Protein AF-A0A8J7CG59-F1 (afdb_monomer)

Nearest PDB structures (foldseek):
  5odq-assembly1_B  TM=6.927E-01  e=2.155E-03  Methanothermococcus thermolithotrophicus DSM 2095
  8g0l-assembly1_B  TM=1.394E-01  e=8.511E+00  Homo sapiens

pLDDT: mean 93.13, std 6.57, range [39.12, 98.75]

Structure (mmCIF, N/CA/C/O backbone):
data_AF-A0A8J7CG59-F1
#
_entry.id   AF-A0A8J7CG59-F1
#
loop_
_atom_site.group_PDB
_atom_site.id
_atom_site.type_symbol
_atom_site.label_atom_id
_atom_site.label_alt_id
_atom_site.label_comp_id
_atom_site.label_asym_id
_atom_site.label_entity_id
_atom_site.label_seq_id
_atom_site.pdbx_PDB_ins_code
_atom_site.Cartn_x
_atom_site.Cartn_y
_atom_site.Cartn_z
_atom_site.occupancy
_atom_site.B_iso_or_equiv
_atom_site.auth_seq_id
_atom_site.auth_comp_id
_atom_site.auth_asym_id
_atom_site.auth_atom_id
_atom_site.pdbx_PDB_model_num
ATOM 1 N N . VAL A 1 1 ? -4.361 5.389 -41.841 1.00 85.88 1 VAL A N 1
ATOM 2 C CA . VAL A 1 1 ? -5.076 6.105 -40.749 1.00 85.88 1 VAL A CA 1
ATOM 3 C C . VAL A 1 1 ? -5.000 7.619 -40.921 1.00 85.88 1 VAL A C 1
ATOM 5 O O . VAL A 1 1 ? -6.051 8.221 -41.058 1.00 85.88 1 VAL A O 1
ATOM 8 N N . SER A 1 2 ? -3.806 8.226 -40.996 1.00 90.50 2 SER A N 1
ATOM 9 C CA . SER A 1 2 ? -3.639 9.685 -41.189 1.00 90.50 2 SER A CA 1
ATOM 10 C C . SER A 1 2 ? -4.449 10.267 -42.350 1.00 90.50 2 SER A C 1
ATOM 12 O O . SER A 1 2 ? -5.242 11.184 -42.140 1.00 90.50 2 SER A O 1
ATOM 14 N N . ASP A 1 3 ? -4.339 9.677 -43.542 1.00 91.75 3 ASP A N 1
ATOM 15 C CA . ASP A 1 3 ? -5.089 10.144 -44.717 1.00 91.75 3 ASP A CA 1
ATOM 16 C C . ASP A 1 3 ? -6.606 10.002 -44.548 1.00 91.75 3 ASP A C 1
ATOM 18 O O . ASP A 1 3 ? -7.370 10.842 -45.018 1.00 91.75 3 ASP A O 1
ATOM 22 N N . LEU A 1 4 ? -7.048 8.969 -43.822 1.00 93.88 4 LEU A N 1
ATOM 23 C CA . LEU A 1 4 ? -8.461 8.752 -43.523 1.00 93.88 4 LEU A CA 1
ATOM 24 C C . LEU A 1 4 ? -8.990 9.830 -42.569 1.00 93.88 4 LEU A C 1
ATOM 26 O O . LEU A 1 4 ? -10.040 10.400 -42.844 1.00 93.88 4 LEU A O 1
ATOM 30 N N . CYS A 1 5 ? -8.249 10.162 -41.503 1.00 92.12 5 CYS A N 1
ATOM 31 C CA . CYS A 1 5 ? -8.599 11.261 -40.597 1.00 92.12 5 CYS A CA 1
ATOM 32 C C . CYS A 1 5 ? -8.762 12.577 -41.367 1.00 92.12 5 CYS A C 1
ATOM 34 O O . CYS A 1 5 ? -9.791 13.234 -41.237 1.00 92.12 5 CYS A O 1
ATOM 36 N N . ARG A 1 6 ? -7.802 12.910 -42.241 1.00 91.38 6 ARG A N 1
ATOM 37 C CA . ARG A 1 6 ? -7.850 14.131 -43.063 1.00 91.38 6 ARG A CA 1
ATOM 38 C C . ARG A 1 6 ? -9.038 14.150 -44.020 1.00 91.38 6 ARG A C 1
ATOM 40 O O . ARG A 1 6 ? -9.685 15.184 -44.155 1.00 91.38 6 ARG A O 1
ATOM 47 N N . ARG A 1 7 ? -9.357 13.014 -44.654 1.00 93.56 7 ARG A N 1
ATOM 48 C CA . ARG A 1 7 ? -10.514 12.882 -45.559 1.00 93.56 7 ARG A CA 1
ATOM 49 C C . ARG A 1 7 ? -11.838 13.241 -44.877 1.00 93.56 7 ARG A C 1
ATOM 51 O O . ARG A 1 7 ? -12.732 13.748 -45.544 1.00 93.56 7 ARG A O 1
ATOM 58 N N . PHE A 1 8 ? -11.952 12.991 -43.575 1.00 93.94 8 PHE A N 1
ATOM 59 C CA . PHE A 1 8 ? -13.129 13.324 -42.768 1.00 93.94 8 PHE A CA 1
ATOM 60 C C . PHE A 1 8 ? -12.949 14.600 -41.933 1.00 93.94 8 PHE A C 1
ATOM 62 O O . PHE A 1 8 ? -13.689 14.805 -40.975 1.00 93.94 8 PHE A O 1
ATOM 69 N N . SER A 1 9 ? -11.966 15.447 -42.265 1.00 90.19 9 SER A N 1
ATOM 70 C CA . SER A 1 9 ? -11.662 16.688 -41.535 1.00 90.19 9 SER A CA 1
ATOM 71 C C . SER A 1 9 ? -11.392 16.483 -40.035 1.00 90.19 9 SER A C 1
ATOM 73 O O . SER A 1 9 ? -11.585 17.391 -39.231 1.00 90.19 9 SER A O 1
ATOM 75 N N . GLY A 1 10 ? -10.947 15.286 -39.649 1.00 88.62 10 GLY A N 1
ATOM 76 C CA . GLY A 1 10 ? -10.534 14.951 -38.292 1.00 88.62 10 GLY A CA 1
ATOM 77 C C . GLY A 1 10 ? -9.037 15.163 -38.074 1.00 88.62 10 GLY A C 1
ATOM 78 O O . GLY A 1 10 ? -8.260 15.266 -39.024 1.00 88.62 10 GLY A O 1
ATOM 79 N N . SER A 1 11 ? -8.621 15.161 -36.808 1.00 85.69 11 SER A N 1
ATOM 80 C CA . SER A 1 11 ? -7.211 15.249 -36.423 1.00 85.69 11 SER A CA 1
ATOM 81 C C . SER A 1 11 ? -6.653 13.887 -36.011 1.00 85.69 11 SER A C 1
ATOM 83 O O . SER A 1 11 ? -7.316 13.122 -35.311 1.00 85.69 11 SER A O 1
ATOM 85 N N . LEU A 1 12 ? -5.412 13.587 -36.408 1.00 85.94 12 LEU A N 1
ATOM 86 C CA . LEU A 1 12 ? -4.691 12.390 -35.948 1.00 85.94 12 LEU A CA 1
ATOM 87 C C . LEU A 1 12 ? -4.150 12.559 -34.508 1.00 85.94 12 LEU A C 1
ATOM 89 O O . LEU A 1 12 ? -3.780 11.577 -33.868 1.00 85.94 12 LEU A O 1
ATOM 93 N N . ALA A 1 13 ? -4.097 13.783 -33.976 1.00 80.50 13 ALA A N 1
ATOM 94 C CA . ALA A 1 13 ? -3.666 14.069 -32.605 1.00 80.50 13 ALA A CA 1
ATOM 95 C C . ALA A 1 13 ? -4.485 15.209 -31.971 1.00 80.50 13 ALA A C 1
ATOM 97 O O . ALA A 1 13 ? -4.925 16.122 -32.663 1.00 80.50 13 ALA A O 1
ATOM 98 N N . ALA A 1 14 ? -4.689 15.155 -30.656 1.00 70.94 14 ALA A N 1
ATOM 99 C CA . ALA A 1 14 ? -5.321 16.232 -29.892 1.00 70.94 14 ALA A CA 1
ATOM 100 C C . ALA A 1 14 ? -4.237 17.031 -29.139 1.00 70.94 14 ALA A C 1
ATOM 102 O O . ALA A 1 14 ? -3.096 17.094 -29.598 1.00 70.94 14 ALA A O 1
ATOM 103 N N . GLU A 1 15 ? -4.560 17.600 -27.972 1.00 61.97 15 GLU A N 1
ATOM 104 C CA . GLU A 1 15 ? -3.589 18.263 -27.080 1.00 61.97 15 GLU A CA 1
ATOM 105 C C . GLU A 1 15 ? -2.379 17.364 -26.755 1.00 61.97 15 GLU A C 1
ATOM 107 O O . GLU A 1 15 ? -1.245 17.824 -26.617 1.00 61.97 15 GLU A O 1
ATOM 112 N N . HIS A 1 16 ? -2.608 16.053 -26.674 1.00 66.31 16 HIS A N 1
ATOM 113 C CA . HIS A 1 16 ? -1.581 15.056 -26.410 1.00 66.31 16 HIS A CA 1
ATOM 114 C C . HIS A 1 16 ? -1.392 14.097 -27.591 1.00 66.31 16 HIS A C 1
ATOM 116 O O . HIS A 1 16 ? -2.256 13.911 -28.452 1.00 66.31 16 HIS A O 1
ATOM 122 N N . GLY A 1 17 ? -0.243 13.419 -27.593 1.00 71.62 17 GLY A N 1
ATOM 123 C CA . GLY A 1 17 ? -0.044 12.236 -28.427 1.00 71.62 17 GLY A CA 1
ATOM 124 C C . GLY A 1 17 ? 0.499 12.488 -29.830 1.00 71.62 17 GLY A C 1
ATOM 125 O O . GLY A 1 17 ? 0.413 11.575 -30.643 1.00 71.62 17 GLY A O 1
ATOM 126 N N . VAL A 1 18 ? 1.089 13.655 -30.133 1.00 81.94 18 VAL A N 1
ATOM 127 C CA . VAL A 1 18 ? 1.918 13.781 -31.350 1.00 81.94 18 VAL A CA 1
ATOM 128 C C . VAL A 1 18 ? 3.142 12.867 -31.212 1.00 81.94 18 VAL A C 1
ATOM 130 O O . VAL A 1 18 ? 3.279 11.890 -31.947 1.00 81.94 18 VAL A O 1
ATOM 133 N N . GLY A 1 19 ? 3.986 13.119 -30.202 1.00 82.25 19 GLY A N 1
ATOM 134 C CA . GLY A 1 19 ? 5.129 12.261 -29.861 1.00 82.25 19 GLY A CA 1
ATOM 135 C C . GLY A 1 19 ? 5.989 11.877 -31.073 1.00 82.25 19 GLY A C 1
ATOM 136 O O . GLY A 1 19 ? 6.002 12.580 -32.074 1.00 82.25 19 GLY A O 1
ATOM 137 N N . LEU A 1 20 ? 6.704 10.754 -31.010 1.00 85.31 20 LEU A N 1
ATOM 138 C CA . LEU A 1 20 ? 7.437 10.225 -32.172 1.00 85.31 20 LEU A CA 1
ATOM 139 C C . LEU A 1 20 ? 6.496 9.604 -33.215 1.00 85.31 20 LEU A C 1
ATOM 141 O O . LEU A 1 20 ? 6.685 9.801 -34.409 1.00 85.31 20 LEU A O 1
ATOM 145 N N . ALA A 1 21 ? 5.446 8.921 -32.754 1.00 84.81 21 ALA A N 1
ATOM 146 C CA . ALA A 1 21 ? 4.566 8.107 -33.591 1.00 84.81 21 ALA A CA 1
ATOM 147 C C . ALA A 1 21 ? 3.729 8.897 -34.610 1.00 84.81 21 ALA A C 1
ATOM 149 O O . ALA A 1 21 ? 3.199 8.307 -35.547 1.00 84.81 21 ALA A O 1
ATOM 150 N N . ARG A 1 22 ? 3.553 10.213 -34.420 1.00 88.56 22 ARG A N 1
ATOM 151 C CA . ARG A 1 22 ? 2.721 11.043 -35.305 1.00 88.56 22 ARG A CA 1
ATOM 152 C C . ARG A 1 22 ? 3.432 12.269 -35.869 1.00 88.56 22 ARG A C 1
ATOM 154 O O . ARG A 1 22 ? 2.827 12.995 -36.654 1.00 88.56 22 ARG A O 1
ATOM 161 N N . THR A 1 23 ? 4.695 12.499 -35.500 1.00 89.38 23 THR A N 1
ATOM 162 C CA . THR A 1 23 ? 5.452 13.683 -35.942 1.00 89.38 23 THR A CA 1
ATOM 163 C C . THR A 1 23 ? 5.531 13.779 -37.468 1.00 89.38 23 THR A C 1
ATOM 165 O O . THR A 1 23 ? 5.348 14.864 -38.013 1.00 89.38 23 THR A O 1
ATOM 168 N N . GLU A 1 24 ? 5.743 12.660 -38.168 1.00 91.12 24 GLU A N 1
ATOM 169 C CA . GLU A 1 24 ? 5.879 12.663 -39.634 1.00 91.12 24 GLU A CA 1
ATOM 170 C C . GLU A 1 24 ? 4.598 13.087 -40.373 1.00 91.12 24 GLU A C 1
ATOM 172 O O . GLU A 1 24 ? 4.658 13.502 -41.525 1.00 91.12 24 GLU A O 1
ATOM 177 N N . PHE A 1 25 ? 3.437 13.021 -39.715 1.00 91.25 25 PHE A N 1
ATOM 178 C CA . PHE A 1 25 ? 2.156 13.392 -40.313 1.00 91.25 25 PHE A CA 1
ATOM 179 C C . PHE A 1 25 ? 1.748 14.836 -40.005 1.00 91.25 25 PHE A C 1
ATOM 181 O O . PHE A 1 25 ? 0.767 15.314 -40.572 1.00 91.25 25 PHE A O 1
ATOM 188 N N . LEU A 1 26 ? 2.455 15.534 -39.109 1.00 89.69 26 LEU A N 1
ATOM 189 C CA . LEU A 1 26 ? 1.979 16.800 -38.551 1.00 89.69 26 LEU A CA 1
ATOM 190 C C . LEU A 1 26 ? 1.825 17.899 -39.612 1.00 89.69 26 LEU A C 1
ATOM 192 O O . LEU A 1 26 ? 0.808 18.589 -39.627 1.00 89.69 26 LEU A O 1
ATOM 196 N N . GLU A 1 27 ? 2.785 18.028 -40.532 1.00 90.94 27 GLU A N 1
ATOM 197 C CA . GLU A 1 27 ? 2.728 19.016 -41.620 1.00 90.94 27 GLU A CA 1
ATOM 198 C C . GLU A 1 27 ? 1.487 18.823 -42.501 1.00 90.94 27 GLU A C 1
ATOM 200 O O . GLU A 1 27 ? 0.803 19.783 -42.845 1.00 90.94 27 GLU A O 1
ATOM 205 N N . ALA A 1 28 ? 1.129 17.573 -42.799 1.00 90.38 28 ALA A N 1
ATOM 206 C CA . ALA A 1 28 ? -0.042 17.258 -43.610 1.00 90.38 28 ALA A CA 1
ATOM 207 C C . ALA A 1 28 ? -1.373 17.625 -42.920 1.00 90.38 28 ALA A C 1
ATOM 209 O O . ALA A 1 28 ? -2.365 17.882 -43.606 1.00 90.38 28 ALA A O 1
ATOM 210 N N . HIS A 1 29 ? -1.406 17.630 -41.582 1.00 89.94 29 HIS A N 1
ATOM 211 C CA . HIS A 1 29 ? -2.584 17.986 -40.778 1.00 89.94 29 HIS A CA 1
ATOM 212 C C . HIS A 1 29 ? -2.682 19.490 -40.501 1.00 89.94 29 HIS A C 1
ATOM 214 O O . HIS A 1 29 ? -3.787 20.023 -40.501 1.00 89.94 29 HIS A O 1
ATOM 220 N N . LEU A 1 30 ? -1.554 20.175 -40.291 1.00 89.50 30 LEU A N 1
ATOM 221 C CA . LEU A 1 30 ? -1.515 21.617 -40.008 1.00 89.50 30 LEU A CA 1
ATOM 222 C C . LEU A 1 30 ? -1.467 22.490 -41.272 1.00 89.50 30 LEU A C 1
ATOM 224 O O . LEU A 1 30 ? -1.909 23.635 -41.244 1.00 89.50 30 LEU A O 1
ATOM 228 N N . GLY A 1 31 ? -0.919 21.969 -42.370 1.00 91.38 31 GLY A N 1
ATOM 229 C CA . GLY A 1 31 ? -0.515 22.766 -43.525 1.00 91.38 31 GLY A CA 1
ATOM 230 C C . GLY A 1 31 ? 0.850 23.437 -43.327 1.00 91.38 31 GLY A C 1
ATOM 231 O O . GLY A 1 31 ? 1.340 23.590 -42.205 1.00 91.38 31 GLY A O 1
ATOM 232 N N . ALA A 1 32 ? 1.468 23.841 -44.440 1.00 92.81 32 ALA A N 1
ATOM 233 C CA . ALA A 1 32 ? 2.837 24.359 -44.468 1.00 92.81 32 ALA A CA 1
ATOM 234 C C . ALA A 1 32 ? 3.033 25.598 -43.572 1.00 92.81 32 ALA A C 1
ATOM 236 O O . ALA A 1 32 ? 4.005 25.664 -42.821 1.00 92.81 32 ALA A O 1
ATOM 237 N N . ASP A 1 33 ? 2.085 26.541 -43.588 1.00 95.31 33 ASP A N 1
ATOM 238 C CA . ASP A 1 33 ? 2.200 27.807 -42.852 1.00 95.31 33 ASP A CA 1
ATOM 239 C C . ASP A 1 33 ? 2.234 27.598 -41.330 1.00 95.31 33 ASP A C 1
ATOM 241 O O . ASP A 1 33 ? 3.111 28.118 -40.634 1.00 95.31 33 ASP A O 1
ATOM 245 N N . LEU A 1 34 ? 1.305 26.796 -40.799 1.00 93.06 34 LEU A N 1
ATOM 246 C CA . LEU A 1 34 ? 1.234 26.497 -39.365 1.00 93.06 34 LEU A CA 1
ATOM 247 C C . LEU A 1 34 ? 2.379 25.583 -38.913 1.00 93.06 34 LEU A C 1
ATOM 249 O O . LEU A 1 34 ? 2.877 25.716 -37.788 1.00 93.06 34 LEU A O 1
ATOM 253 N N . PHE A 1 35 ? 2.831 24.676 -39.780 1.00 92.06 35 PHE A N 1
ATOM 254 C CA . PHE A 1 35 ? 3.994 23.843 -39.496 1.00 92.06 35 PHE A CA 1
ATOM 255 C C . PHE A 1 35 ? 5.282 24.676 -39.409 1.00 92.06 35 PHE A C 1
ATOM 257 O O . PHE A 1 35 ? 6.054 24.518 -38.460 1.00 92.06 35 PHE A O 1
ATOM 264 N N . GLU A 1 36 ? 5.485 25.630 -40.321 1.00 94.19 36 GLU A N 1
ATOM 265 C CA . GLU A 1 36 ? 6.624 26.552 -40.284 1.00 94.19 36 GLU A CA 1
ATOM 266 C C . GLU A 1 36 ? 6.560 27.492 -39.070 1.00 94.19 36 GLU A C 1
ATOM 268 O O . GLU A 1 36 ? 7.570 27.706 -38.395 1.00 94.19 36 GLU A O 1
ATOM 273 N N . ALA A 1 37 ? 5.373 27.987 -38.705 1.00 95.19 37 ALA A N 1
ATOM 274 C CA . ALA A 1 37 ? 5.192 28.733 -37.459 1.00 95.19 37 ALA A CA 1
ATOM 275 C C . ALA A 1 37 ? 5.598 27.895 -36.230 1.00 95.19 37 ALA A C 1
ATOM 277 O O . ALA A 1 37 ? 6.305 28.388 -35.347 1.00 95.19 37 ALA A O 1
ATOM 278 N N . SER A 1 38 ? 5.231 26.610 -36.205 1.00 92.38 38 SER A N 1
ATOM 279 C CA . SER A 1 38 ? 5.620 25.672 -35.142 1.00 92.38 38 SER A CA 1
ATOM 280 C C . SER A 1 38 ? 7.136 25.440 -35.099 1.00 92.38 38 SER A C 1
ATOM 282 O O . SER A 1 38 ? 7.726 25.423 -34.015 1.00 92.38 38 SER A O 1
ATOM 284 N N . ARG A 1 39 ? 7.797 25.322 -36.262 1.00 91.94 39 ARG A N 1
ATOM 285 C CA . ARG A 1 39 ? 9.268 25.234 -36.369 1.00 91.94 39 ARG A CA 1
ATOM 286 C C . ARG A 1 39 ? 9.951 26.474 -35.810 1.00 91.94 39 ARG A C 1
ATOM 288 O O . ARG A 1 39 ? 10.885 26.339 -35.018 1.00 91.94 39 ARG A O 1
ATOM 295 N N . ARG A 1 40 ? 9.475 27.667 -36.173 1.00 94.12 40 ARG A N 1
ATOM 296 C CA . ARG A 1 40 ? 10.011 28.938 -35.662 1.00 94.12 40 ARG A CA 1
ATOM 297 C C . ARG A 1 40 ? 9.842 29.048 -34.157 1.00 94.12 40 ARG A C 1
ATOM 299 O O . ARG A 1 40 ? 10.816 29.334 -33.469 1.00 94.12 40 ARG A O 1
ATOM 306 N N . LEU A 1 41 ? 8.648 28.751 -33.644 1.00 94.12 41 LEU A N 1
ATOM 307 C CA . LEU A 1 41 ? 8.378 28.757 -32.208 1.00 94.12 41 LEU A CA 1
ATOM 308 C C . LEU A 1 41 ? 9.328 27.811 -31.465 1.00 94.12 41 LEU A C 1
ATOM 310 O O . LEU A 1 41 ? 9.970 28.218 -30.501 1.00 94.12 41 LEU A O 1
ATOM 314 N N . LYS A 1 42 ? 9.494 26.575 -31.953 1.00 91.94 42 LYS A N 1
ATOM 315 C CA . LYS A 1 42 ? 10.461 25.629 -31.383 1.00 91.94 42 LYS A CA 1
ATOM 316 C C . LYS A 1 42 ? 11.891 26.177 -31.424 1.00 91.94 42 LYS A C 1
ATOM 318 O O . LYS A 1 42 ? 12.611 26.033 -30.442 1.00 91.94 42 LYS A O 1
ATOM 323 N N . GLY A 1 43 ? 12.298 26.807 -32.525 1.00 92.56 43 GLY A N 1
ATOM 324 C CA . GLY A 1 43 ? 13.623 27.412 -32.669 1.00 92.56 43 GLY A CA 1
ATOM 325 C C . GLY A 1 43 ? 13.890 28.564 -31.694 1.00 92.56 43 GLY A C 1
ATOM 326 O O . GLY A 1 43 ? 15.029 28.738 -31.275 1.00 92.56 43 GLY A O 1
ATOM 327 N N . LEU A 1 44 ? 12.860 29.310 -31.281 1.00 95.19 44 LEU A N 1
ATOM 328 C CA . LEU A 1 44 ? 12.996 30.371 -30.275 1.00 95.19 44 LEU A CA 1
ATOM 329 C C . LEU A 1 44 ? 13.318 29.813 -28.880 1.00 95.19 44 LEU A C 1
ATOM 331 O O . LEU A 1 44 ? 14.149 30.380 -28.175 1.00 95.19 44 LEU A O 1
ATOM 335 N N . PHE A 1 45 ? 12.686 28.701 -28.487 1.00 94.25 45 PHE A N 1
ATOM 336 C CA . PHE A 1 45 ? 12.875 28.089 -27.163 1.00 94.25 45 PHE A CA 1
ATOM 337 C C . PHE A 1 45 ? 14.013 27.056 -27.109 1.00 94.25 45 PHE A C 1
ATOM 339 O O . PHE A 1 45 ? 14.608 26.845 -26.054 1.00 94.25 45 PHE A O 1
ATOM 346 N N . ASP A 1 46 ? 14.337 26.417 -28.233 1.00 93.94 46 ASP A N 1
ATOM 347 C CA . ASP A 1 46 ? 15.378 25.392 -28.356 1.00 93.94 46 ASP A CA 1
ATOM 348 C C . ASP A 1 46 ? 16.271 25.672 -29.583 1.00 93.94 46 ASP A C 1
ATOM 350 O O . ASP A 1 46 ? 16.297 24.880 -30.530 1.00 93.94 46 ASP A O 1
ATOM 354 N N . PRO A 1 47 ? 17.023 26.794 -29.598 1.00 92.12 47 PRO A N 1
ATOM 355 C CA . PRO A 1 47 ? 17.790 27.238 -30.770 1.00 92.12 47 PRO A CA 1
ATOM 356 C C . PRO A 1 47 ? 18.910 26.274 -31.168 1.00 92.12 47 PRO A C 1
ATOM 358 O O . PRO A 1 47 ? 19.355 26.268 -32.312 1.00 92.12 47 PRO A O 1
ATOM 361 N N . ARG A 1 48 ? 19.373 25.443 -30.224 1.00 93.00 48 ARG A N 1
ATOM 362 C CA . ARG A 1 48 ? 20.383 24.403 -30.469 1.00 93.00 48 ARG A CA 1
ATOM 363 C C . ARG A 1 48 ? 19.773 23.032 -30.768 1.00 93.00 48 ARG A C 1
ATOM 365 O O . ARG A 1 48 ? 20.523 22.096 -31.029 1.00 93.00 48 ARG A O 1
ATOM 372 N N . GLY A 1 49 ? 18.447 22.892 -30.708 1.00 89.12 49 GLY A N 1
ATOM 373 C CA . GLY A 1 49 ? 17.756 21.626 -30.949 1.00 89.12 49 GLY A CA 1
ATOM 374 C C . GLY A 1 49 ? 18.117 20.520 -29.951 1.00 89.12 49 GLY A C 1
ATOM 375 O O . GLY A 1 49 ? 18.072 19.348 -30.312 1.00 89.12 49 GLY A O 1
ATOM 376 N N . VAL A 1 50 ? 18.530 20.857 -28.728 1.00 92.50 50 VAL A N 1
ATOM 377 C CA . VAL A 1 50 ? 19.039 19.885 -27.743 1.00 92.50 50 VAL A CA 1
ATOM 378 C C . VAL A 1 50 ? 17.939 19.291 -26.870 1.00 92.50 50 VAL A C 1
ATOM 380 O O . VAL A 1 50 ? 18.123 18.200 -26.336 1.00 92.50 50 VAL A O 1
ATOM 383 N N . MET A 1 51 ? 16.798 19.972 -26.719 1.00 88.62 51 MET A N 1
ATOM 384 C CA . MET A 1 51 ? 15.744 19.529 -25.798 1.00 88.62 51 MET A CA 1
ATOM 385 C C . MET A 1 51 ? 14.959 18.333 -26.354 1.00 88.62 51 MET A C 1
ATOM 387 O O . MET A 1 51 ? 14.838 17.294 -25.705 1.00 88.62 51 MET A O 1
ATOM 391 N N . ASN A 1 52 ? 14.417 18.458 -27.567 1.00 85.62 52 ASN A N 1
ATOM 392 C CA . ASN A 1 52 ? 13.641 17.398 -28.222 1.00 85.62 52 ASN A CA 1
ATOM 393 C C . ASN A 1 52 ? 13.839 17.402 -29.754 1.00 85.62 52 ASN A C 1
ATOM 395 O O . ASN A 1 52 ? 12.888 17.661 -30.498 1.00 85.62 52 ASN A O 1
ATOM 399 N N . PRO A 1 53 ? 15.062 17.125 -30.250 1.00 89.00 53 PRO A N 1
ATOM 400 C CA . PRO A 1 53 ? 15.382 17.180 -31.678 1.00 89.00 53 PRO A CA 1
ATOM 401 C C . PRO A 1 53 ? 14.484 16.247 -32.482 1.00 89.00 53 PRO A C 1
ATOM 403 O O . PRO A 1 53 ? 14.402 15.059 -32.163 1.00 89.00 53 PRO A O 1
ATOM 406 N N . GLY A 1 54 ? 13.821 16.804 -33.499 1.00 88.06 54 GLY A N 1
ATOM 407 C CA . GLY A 1 54 ? 12.929 16.101 -34.423 1.00 88.06 54 GLY A CA 1
ATOM 408 C C . GLY A 1 54 ? 11.614 15.600 -33.822 1.00 88.06 54 GLY A C 1
ATOM 409 O O . GLY A 1 54 ? 10.851 14.963 -34.534 1.00 88.06 54 GLY A O 1
ATOM 410 N N . LYS A 1 55 ? 11.335 15.826 -32.527 1.00 87.81 55 LYS A N 1
ATOM 411 C CA . LYS A 1 55 ? 10.107 15.344 -31.867 1.00 87.81 55 LYS A CA 1
ATOM 412 C C . LYS A 1 55 ? 9.023 16.417 -31.897 1.00 87.81 55 LYS A C 1
ATOM 414 O O . LYS A 1 55 ? 9.321 17.583 -31.645 1.00 87.81 55 LYS A O 1
ATOM 419 N N . ILE A 1 56 ? 7.766 16.007 -32.073 1.00 87.38 56 ILE A N 1
ATOM 420 C CA . ILE A 1 56 ? 6.578 16.865 -32.250 1.00 87.38 56 ILE A CA 1
ATOM 421 C C . ILE A 1 56 ? 6.653 17.644 -33.564 1.00 87.38 56 ILE A C 1
ATOM 423 O O . ILE A 1 56 ? 5.822 17.436 -34.437 1.00 87.38 56 ILE A O 1
ATOM 427 N N . VAL A 1 57 ? 7.670 18.490 -33.726 1.00 89.19 57 VAL A N 1
ATOM 428 C CA . VAL A 1 57 ? 7.964 19.193 -34.974 1.00 89.19 57 VAL A CA 1
ATOM 429 C C . VAL A 1 57 ? 9.079 18.447 -35.700 1.00 89.19 57 VAL A C 1
ATOM 431 O O . VAL A 1 57 ? 10.224 18.419 -35.241 1.00 89.19 57 VAL A O 1
ATOM 434 N N . GLY A 1 58 ? 8.721 17.812 -36.813 1.00 86.00 58 GLY A N 1
ATOM 435 C CA . GLY A 1 58 ? 9.608 16.919 -37.549 1.00 86.00 58 GLY A CA 1
ATOM 436 C C . GLY A 1 58 ? 10.744 17.635 -38.277 1.00 86.00 58 GLY A C 1
ATOM 437 O O . GLY A 1 58 ? 10.575 18.713 -38.848 1.00 86.00 58 GLY A O 1
ATOM 438 N N . ASP A 1 59 ? 11.904 16.985 -38.292 1.00 86.31 59 ASP A N 1
ATOM 439 C CA . ASP A 1 59 ? 13.058 17.274 -39.154 1.00 86.31 59 ASP A CA 1
ATOM 440 C C . ASP A 1 59 ? 13.321 16.126 -40.156 1.00 86.31 59 ASP A C 1
ATOM 442 O O . ASP A 1 59 ? 14.376 16.077 -40.781 1.00 86.31 59 ASP A O 1
ATOM 446 N N . GLY A 1 60 ? 12.368 15.192 -40.290 1.00 85.75 60 GLY A N 1
ATOM 447 C CA . GLY A 1 60 ? 12.479 13.983 -41.115 1.00 85.75 60 GLY A CA 1
ATOM 448 C C . GLY A 1 60 ? 13.179 12.802 -40.432 1.00 85.75 60 GLY A C 1
ATOM 449 O O . GLY A 1 60 ? 13.239 11.722 -41.014 1.00 85.75 60 GLY A O 1
ATOM 450 N N . ARG A 1 61 ? 13.685 12.974 -39.202 1.00 86.19 61 ARG A N 1
ATOM 451 C CA . ARG A 1 61 ? 14.428 11.933 -38.477 1.00 86.19 61 ARG A CA 1
ATOM 452 C C . ARG A 1 61 ? 13.579 10.735 -38.076 1.00 86.19 61 ARG A C 1
ATOM 454 O O . ARG A 1 61 ? 14.047 9.611 -38.197 1.00 86.19 61 ARG A O 1
ATOM 461 N N . TYR A 1 62 ? 12.369 10.974 -37.577 1.00 88.06 62 TYR A N 1
ATOM 462 C CA . TYR A 1 62 ? 11.513 9.910 -37.059 1.00 88.06 62 TYR A CA 1
ATOM 463 C C . TYR A 1 62 ? 10.378 9.607 -38.017 1.00 88.06 62 TYR A C 1
ATOM 465 O O . TYR A 1 62 ? 9.682 10.513 -38.479 1.00 88.06 62 TYR A O 1
ATOM 473 N N . ARG A 1 63 ? 10.179 8.315 -38.247 1.00 88.00 63 ARG A N 1
ATOM 474 C CA . ARG A 1 63 ? 9.058 7.747 -38.991 1.00 88.00 63 ARG A CA 1
ATOM 475 C C . ARG A 1 63 ? 8.388 6.706 -38.111 1.00 88.00 63 ARG A C 1
ATOM 477 O O . ARG A 1 63 ? 9.061 6.097 -37.281 1.00 88.00 63 ARG A O 1
ATOM 484 N N . VAL A 1 64 ? 7.082 6.515 -38.260 1.00 86.25 64 VAL A N 1
ATOM 485 C CA . VAL A 1 64 ? 6.295 5.633 -37.387 1.00 86.25 64 VAL A CA 1
ATOM 486 C C . VAL A 1 64 ? 6.753 4.176 -37.459 1.00 86.25 64 VAL A C 1
ATOM 488 O O . VAL A 1 64 ? 6.561 3.433 -36.504 1.00 86.25 64 VAL A O 1
ATOM 491 N N . ASP A 1 65 ? 7.369 3.781 -38.572 1.00 86.81 65 ASP A N 1
ATOM 492 C CA . ASP A 1 65 ? 7.842 2.432 -38.885 1.00 86.81 65 ASP A CA 1
ATOM 493 C C . ASP A 1 65 ? 9.355 2.242 -38.668 1.00 86.81 65 ASP A C 1
ATOM 495 O O . ASP A 1 65 ? 9.909 1.203 -39.029 1.00 86.81 65 ASP A O 1
ATOM 499 N N . ARG A 1 66 ? 10.047 3.235 -38.094 1.00 85.00 66 ARG A N 1
ATOM 500 C CA . ARG A 1 66 ? 11.495 3.202 -37.834 1.00 85.00 66 ARG A CA 1
ATOM 501 C C . ARG A 1 66 ? 11.802 3.395 -36.356 1.00 85.00 66 ARG A C 1
ATOM 503 O O . ARG A 1 66 ? 10.976 3.891 -35.599 1.00 85.00 66 ARG A O 1
ATOM 510 N N . ASP A 1 67 ? 13.007 2.984 -35.957 1.00 78.88 67 ASP A N 1
ATOM 511 C CA . ASP A 1 67 ? 13.511 3.113 -34.581 1.00 78.88 67 ASP A CA 1
ATOM 512 C C . ASP A 1 67 ? 12.558 2.510 -33.529 1.00 78.88 67 ASP A C 1
ATOM 514 O O . ASP A 1 67 ? 12.418 3.011 -32.409 1.00 78.88 67 ASP A O 1
ATOM 518 N N . LEU A 1 68 ? 11.868 1.429 -33.913 1.00 81.19 68 LEU A N 1
ATOM 519 C CA . LEU A 1 68 ? 10.932 0.724 -33.050 1.00 81.19 68 LEU A CA 1
ATOM 520 C C . LEU A 1 68 ? 11.680 0.083 -31.880 1.00 81.19 68 LEU A C 1
ATOM 522 O O . LEU A 1 68 ? 12.761 -0.481 -32.043 1.00 81.19 68 LEU A O 1
ATOM 526 N N . ARG A 1 69 ? 11.072 0.137 -30.688 1.00 77.00 69 ARG A N 1
ATOM 527 C CA . ARG A 1 69 ? 11.608 -0.529 -29.490 1.00 77.00 69 ARG A CA 1
ATOM 528 C C . ARG A 1 69 ? 11.735 -2.040 -29.696 1.00 77.00 69 ARG A C 1
ATOM 530 O O . ARG A 1 69 ? 12.688 -2.632 -29.207 1.00 77.00 69 ARG A O 1
ATOM 537 N N . LEU A 1 70 ? 10.751 -2.619 -30.380 1.00 76.88 70 LEU A N 1
ATOM 538 C CA . LEU A 1 70 ? 10.639 -4.033 -30.707 1.00 76.88 70 LEU A CA 1
ATOM 539 C C . LEU A 1 70 ? 10.391 -4.147 -32.214 1.00 76.88 70 LEU A C 1
ATOM 541 O O . LEU A 1 70 ? 9.609 -3.372 -32.767 1.00 76.88 70 LEU A O 1
ATOM 545 N N . GLY A 1 71 ? 11.086 -5.073 -32.871 1.00 78.62 71 GLY A N 1
ATOM 546 C CA . GLY A 1 71 ? 10.887 -5.360 -34.290 1.00 78.62 71 GLY A CA 1
ATOM 547 C C . GLY A 1 71 ? 9.665 -6.246 -34.527 1.00 78.62 71 GLY A C 1
ATOM 548 O O . GLY A 1 71 ? 9.064 -6.774 -33.591 1.00 78.62 71 GLY A O 1
ATOM 549 N N . GLU A 1 72 ? 9.317 -6.448 -35.796 1.00 79.38 72 GLU A N 1
ATOM 550 C CA . GLU A 1 72 ? 8.285 -7.414 -36.177 1.00 79.38 72 GLU A CA 1
ATOM 551 C C . GLU A 1 72 ? 8.613 -8.812 -35.621 1.00 79.38 72 GLU A C 1
ATOM 553 O O . GLU A 1 72 ? 9.760 -9.258 -35.678 1.00 79.38 72 GLU A O 1
ATOM 558 N N . GLY A 1 73 ? 7.615 -9.477 -35.030 1.00 79.31 73 GLY A N 1
ATOM 559 C CA . GLY A 1 73 ? 7.767 -10.808 -34.428 1.00 79.31 73 GLY A CA 1
ATOM 560 C C . GLY A 1 73 ? 8.597 -10.858 -33.140 1.00 79.31 73 GLY A C 1
ATOM 561 O O . GLY A 1 73 ? 8.913 -11.947 -32.671 1.00 79.31 73 GLY A O 1
ATOM 562 N N . SER A 1 74 ? 8.974 -9.711 -32.564 1.00 80.44 74 SER A N 1
ATOM 563 C CA . SER A 1 74 ? 9.674 -9.683 -31.276 1.00 80.44 74 SER A CA 1
ATOM 564 C C . SER A 1 74 ? 8.706 -9.998 -30.137 1.00 80.44 74 SER A C 1
ATOM 566 O O . SER A 1 74 ? 7.774 -9.236 -29.886 1.00 80.44 74 SER A O 1
ATOM 568 N N . GLU A 1 75 ? 8.970 -11.080 -29.411 1.00 83.00 75 GLU A N 1
ATOM 569 C CA . GLU A 1 75 ? 8.254 -11.443 -28.189 1.00 83.00 75 GLU A CA 1
ATOM 570 C C . GLU A 1 75 ? 9.220 -11.464 -27.005 1.00 83.00 75 GLU A C 1
ATOM 572 O O . GLU A 1 75 ? 10.339 -11.976 -27.097 1.00 83.00 75 GLU A O 1
ATOM 577 N N . LEU A 1 76 ? 8.787 -10.902 -25.875 1.00 88.81 76 LEU A N 1
ATOM 578 C CA . LEU A 1 76 ? 9.543 -10.986 -24.634 1.00 88.81 76 LEU A CA 1
ATOM 579 C C . LEU A 1 76 ? 9.264 -12.339 -23.972 1.00 88.81 76 LEU A C 1
ATOM 581 O O . LEU A 1 76 ? 8.226 -12.526 -23.342 1.00 88.81 76 LEU A O 1
ATOM 585 N N . GLY A 1 77 ? 10.193 -13.282 -24.118 1.00 89.50 77 GLY A N 1
ATOM 586 C CA . GLY A 1 77 ? 10.092 -14.590 -23.475 1.00 89.50 77 GLY A CA 1
ATOM 587 C C . GLY A 1 77 ? 10.238 -14.496 -21.954 1.00 89.50 77 GLY A C 1
ATOM 588 O O . GLY A 1 77 ? 11.184 -13.886 -21.452 1.00 89.50 77 GLY A O 1
ATOM 589 N N . LEU A 1 78 ? 9.327 -15.132 -21.214 1.00 94.62 78 LEU A N 1
ATOM 590 C CA . LEU A 1 78 ? 9.443 -15.266 -19.763 1.00 94.62 78 LEU A CA 1
ATOM 591 C C . LEU A 1 78 ? 10.234 -16.534 -19.411 1.00 94.62 78 LEU A C 1
ATOM 593 O O . LEU A 1 78 ? 9.857 -17.624 -19.840 1.00 94.62 78 LEU A O 1
ATOM 597 N N . PRO A 1 79 ? 11.296 -16.441 -18.591 1.00 93.81 79 PRO A N 1
ATOM 598 C CA . PRO A 1 79 ? 12.040 -17.613 -18.131 1.00 93.81 79 PRO A CA 1
ATOM 599 C C . PRO A 1 79 ? 11.344 -18.342 -16.964 1.00 93.81 79 PRO A C 1
ATOM 601 O O . PRO A 1 79 ? 11.922 -19.247 -16.369 1.00 93.81 79 PRO A O 1
ATOM 604 N N . PHE A 1 80 ? 10.119 -17.947 -16.609 1.00 95.56 80 PHE A N 1
ATOM 605 C CA . PHE A 1 80 ? 9.321 -18.507 -15.520 1.00 95.56 80 PHE A CA 1
ATOM 606 C C . PHE A 1 80 ? 7.851 -18.629 -15.935 1.00 95.56 80 PHE A C 1
ATOM 608 O O . PHE A 1 80 ? 7.382 -17.907 -16.812 1.00 95.56 80 PHE A O 1
ATOM 615 N N . GLY A 1 81 ? 7.126 -19.539 -15.283 1.00 95.31 81 GLY A N 1
ATOM 616 C CA . GLY A 1 81 ? 5.671 -19.619 -15.394 1.00 95.31 81 GLY A CA 1
ATOM 617 C C . GLY A 1 81 ? 5.000 -18.610 -14.469 1.00 95.31 81 GLY A C 1
ATOM 618 O O . GLY A 1 81 ? 5.446 -18.420 -13.338 1.00 95.31 81 GLY A O 1
ATOM 619 N N . GLU A 1 82 ? 3.933 -17.982 -14.948 1.00 95.94 82 GLU A N 1
ATOM 620 C CA . GLU A 1 82 ? 3.194 -16.975 -14.191 1.00 95.94 82 GLU A CA 1
ATOM 621 C C . GLU A 1 82 ? 2.324 -17.619 -13.098 1.00 95.94 82 GLU A C 1
ATOM 623 O O . GLU A 1 82 ? 1.637 -18.620 -13.320 1.00 95.94 82 GLU A O 1
ATOM 628 N N . VAL A 1 83 ? 2.348 -17.039 -11.898 1.00 96.69 83 VAL A N 1
ATOM 629 C CA . VAL A 1 83 ? 1.531 -17.437 -10.747 1.00 96.69 83 VAL A CA 1
ATOM 630 C C . VAL A 1 83 ? 0.280 -16.583 -10.635 1.00 96.69 83 VAL A C 1
ATOM 632 O O . VAL A 1 83 ? -0.768 -17.105 -10.237 1.00 96.69 83 VAL A O 1
ATOM 635 N N . PHE A 1 84 ? 0.360 -15.286 -10.937 1.00 96.81 84 PHE A N 1
ATOM 636 C CA . PHE A 1 84 ? -0.838 -14.477 -11.142 1.00 96.81 84 PHE A CA 1
ATOM 637 C C . PHE A 1 84 ? -1.599 -14.951 -12.388 1.00 96.81 84 PHE A C 1
ATOM 639 O O . PHE A 1 84 ? -1.021 -15.357 -13.387 1.00 96.81 84 PHE A O 1
ATOM 646 N N . ALA A 1 85 ? -2.925 -14.885 -12.307 1.00 95.44 85 ALA A N 1
ATOM 647 C CA . ALA A 1 85 ? -3.835 -15.101 -13.424 1.00 95.44 85 ALA A CA 1
ATOM 648 C C . ALA A 1 85 ? -4.156 -13.799 -14.182 1.00 95.44 85 ALA A C 1
ATOM 650 O O . ALA A 1 85 ? -4.847 -13.852 -15.190 1.00 95.44 85 ALA A O 1
ATOM 651 N N . TRP A 1 86 ? -3.711 -12.639 -13.676 1.00 93.56 86 TRP A N 1
ATOM 652 C CA . TRP A 1 86 ? -3.844 -11.317 -14.312 1.00 93.56 86 TRP A CA 1
ATOM 653 C C . TRP A 1 86 ? -5.274 -10.923 -14.705 1.00 93.56 86 TRP A C 1
ATOM 655 O O . TRP A 1 86 ? -5.476 -10.112 -15.603 1.00 93.56 86 TRP A O 1
ATOM 665 N N . THR A 1 87 ? -6.274 -11.435 -13.978 1.00 85.38 87 THR A N 1
ATOM 666 C CA . THR A 1 87 ? -7.708 -11.325 -14.312 1.00 85.38 87 THR A CA 1
ATOM 667 C C . THR A 1 87 ? -8.239 -9.894 -14.458 1.00 85.38 87 THR A C 1
ATOM 669 O O . THR A 1 87 ? -9.372 -9.707 -14.886 1.00 85.38 87 THR A O 1
ATOM 672 N N . GLY A 1 88 ? -7.492 -8.882 -14.008 1.00 79.00 88 GLY A N 1
ATOM 673 C CA . GLY A 1 88 ? -7.838 -7.470 -14.190 1.00 79.00 88 GLY A CA 1
ATOM 674 C C . GLY A 1 88 ? -6.693 -6.624 -14.748 1.00 79.00 88 GLY A C 1
ATOM 675 O O . GLY A 1 88 ? -6.673 -5.422 -14.487 1.00 79.00 88 GLY A O 1
ATOM 676 N N . ARG A 1 89 ? -5.700 -7.237 -15.408 1.00 80.56 89 ARG A N 1
ATOM 677 C CA . ARG A 1 89 ? -4.422 -6.607 -15.787 1.00 80.56 89 ARG A CA 1
ATOM 678 C C . ARG A 1 89 ? -3.865 -7.145 -17.107 1.00 80.56 89 ARG A C 1
ATOM 680 O O . ARG A 1 89 ? -2.893 -7.894 -17.100 1.00 80.56 89 ARG A O 1
ATOM 687 N N . ASP A 1 90 ? -4.490 -6.741 -18.213 1.00 77.81 90 ASP A N 1
ATOM 688 C CA . ASP A 1 90 ? -4.070 -7.014 -19.603 1.00 77.81 90 ASP A CA 1
ATOM 689 C C . ASP A 1 90 ? -3.695 -8.478 -19.899 1.00 77.81 90 ASP A C 1
ATOM 691 O O . ASP A 1 90 ? -2.924 -8.755 -20.813 1.00 77.81 90 ASP A O 1
ATOM 695 N N . ASP A 1 91 ? -4.241 -9.407 -19.110 1.00 85.00 91 ASP A N 1
ATOM 696 C CA . ASP A 1 91 ? -4.123 -10.857 -19.251 1.00 85.00 91 ASP A CA 1
ATOM 697 C C . ASP A 1 91 ? -2.684 -11.419 -19.286 1.00 85.00 91 ASP A C 1
ATOM 699 O O . ASP A 1 91 ? -2.458 -12.506 -19.819 1.00 85.00 91 ASP A O 1
ATOM 703 N N . GLY A 1 92 ? -1.701 -10.733 -18.683 1.00 94.38 92 GLY A N 1
ATOM 704 C CA . GLY A 1 92 ? -0.365 -11.313 -18.496 1.00 94.38 92 GLY A CA 1
ATOM 705 C C . GLY A 1 92 ? 0.730 -10.362 -18.017 1.00 94.38 92 GLY A C 1
ATOM 706 O O . GLY A 1 92 ? 0.644 -9.134 -18.135 1.00 94.38 92 GLY A O 1
ATOM 707 N N . PHE A 1 93 ? 1.827 -10.944 -17.527 1.00 96.19 93 PHE A N 1
ATOM 708 C CA . PHE A 1 93 ? 2.998 -10.212 -17.039 1.00 96.19 93 PHE A CA 1
ATOM 709 C C . PHE A 1 93 ? 3.590 -9.292 -18.112 1.00 96.19 93 PHE A C 1
ATOM 711 O O . PHE A 1 93 ? 3.846 -8.114 -17.849 1.00 96.19 93 PHE A O 1
ATOM 718 N N . VAL A 1 94 ? 3.817 -9.823 -19.321 1.00 94.75 94 VAL A N 1
ATOM 719 C CA . VAL A 1 94 ? 4.426 -9.065 -20.428 1.00 94.75 94 VAL A CA 1
ATOM 720 C C . VAL A 1 94 ? 3.517 -7.919 -20.852 1.00 94.75 94 VAL A C 1
ATOM 722 O O . VAL A 1 94 ? 3.998 -6.805 -21.035 1.00 94.75 94 VAL A O 1
ATOM 725 N N . ALA A 1 95 ? 2.207 -8.152 -20.938 1.00 92.75 95 ALA A N 1
ATOM 726 C CA . ALA A 1 95 ? 1.248 -7.123 -21.314 1.00 92.75 95 ALA A CA 1
ATOM 727 C C . ALA A 1 95 ? 1.243 -5.955 -20.309 1.00 92.75 95 ALA A C 1
ATOM 729 O O . ALA A 1 95 ? 1.415 -4.801 -20.707 1.00 92.75 95 ALA A O 1
ATOM 730 N N . ASN A 1 96 ? 1.185 -6.244 -19.002 1.00 95.00 96 ASN A N 1
ATOM 731 C CA . ASN A 1 96 ? 1.278 -5.217 -17.959 1.00 95.00 96 ASN A CA 1
ATOM 732 C C . ASN A 1 96 ? 2.649 -4.502 -17.943 1.00 95.00 96 ASN A C 1
ATOM 734 O O . ASN A 1 96 ? 2.719 -3.298 -17.686 1.00 95.00 96 ASN A O 1
ATOM 738 N N . LEU A 1 97 ? 3.753 -5.206 -18.230 1.00 94.81 97 LEU A N 1
ATOM 739 C CA . LEU A 1 97 ? 5.082 -4.592 -18.364 1.00 94.81 97 LEU A CA 1
ATOM 740 C C . LEU A 1 97 ? 5.152 -3.634 -19.567 1.00 94.81 97 LEU A C 1
ATOM 742 O O . LEU A 1 97 ? 5.677 -2.519 -19.451 1.00 94.81 97 LEU A O 1
ATOM 746 N N . GLU A 1 98 ? 4.618 -4.053 -20.715 1.00 91.44 98 GLU A N 1
ATOM 747 C CA . GLU A 1 98 ? 4.666 -3.298 -21.970 1.00 91.44 98 GLU A CA 1
ATOM 748 C C . GLU A 1 98 ? 3.657 -2.150 -22.051 1.00 91.44 98 GLU A C 1
ATOM 750 O O . GLU A 1 98 ? 3.817 -1.266 -22.897 1.00 91.44 98 GLU A O 1
ATOM 755 N N . GLN A 1 99 ? 2.725 -2.037 -21.096 1.00 90.62 99 GLN A N 1
ATOM 756 C CA . GLN A 1 99 ? 1.970 -0.796 -20.907 1.00 90.62 99 GLN A CA 1
ATOM 757 C C . GLN A 1 99 ? 2.900 0.422 -20.713 1.00 90.62 99 GLN A C 1
ATOM 759 O O . GLN A 1 99 ? 2.558 1.553 -21.081 1.00 90.62 99 GLN A O 1
ATOM 764 N N . CYS A 1 100 ? 4.108 0.219 -20.164 1.00 92.62 100 CYS A N 1
ATOM 765 C CA . CYS A 1 100 ? 5.097 1.279 -20.001 1.00 92.62 100 CYS A CA 1
ATOM 766 C C . CYS A 1 100 ? 5.620 1.798 -21.355 1.00 92.62 100 CYS A C 1
ATOM 768 O O . CYS A 1 100 ? 6.654 1.371 -21.884 1.00 92.62 100 CYS A O 1
ATOM 770 N N . ASN A 1 101 ? 4.983 2.851 -21.860 1.00 87.19 101 ASN A N 1
ATOM 771 C CA . ASN A 1 101 ? 5.408 3.546 -23.076 1.00 87.19 101 ASN A CA 1
ATOM 772 C C . ASN A 1 101 ? 6.634 4.465 -22.871 1.00 87.19 101 ASN A C 1
ATOM 774 O O . ASN A 1 101 ? 7.245 4.899 -23.845 1.00 87.19 101 ASN A O 1
ATOM 778 N N . GLY A 1 102 ? 7.051 4.717 -21.624 1.00 88.00 102 GLY A N 1
ATOM 779 C CA . GLY A 1 102 ? 8.225 5.535 -21.296 1.00 88.00 102 GLY A CA 1
ATOM 780 C C . GLY A 1 102 ? 7.972 7.048 -21.246 1.00 88.00 102 GLY A C 1
ATOM 781 O O . GLY A 1 102 ? 8.935 7.816 -21.176 1.00 88.00 102 GLY A O 1
ATOM 782 N N . CYS A 1 103 ? 6.706 7.486 -21.222 1.00 86.94 103 CYS A N 1
ATOM 783 C CA . CYS A 1 103 ? 6.301 8.900 -21.245 1.00 86.94 103 CYS A CA 1
ATOM 784 C C . CYS A 1 103 ? 6.891 9.775 -20.126 1.00 86.94 103 CYS A C 1
ATOM 786 O O . CYS A 1 103 ? 6.909 10.993 -20.259 1.00 86.94 103 CYS A O 1
ATOM 788 N N . GLY A 1 104 ? 7.379 9.189 -19.028 1.00 89.19 104 GLY A N 1
ATOM 789 C CA . GLY A 1 104 ? 7.950 9.961 -17.921 1.00 89.19 104 GLY A CA 1
ATOM 790 C C . GLY A 1 104 ? 6.923 10.542 -16.957 1.00 89.19 104 GLY A C 1
ATOM 791 O O . GLY A 1 104 ? 7.336 11.206 -16.015 1.00 89.19 104 GLY A O 1
ATOM 792 N N . GLY A 1 105 ? 5.626 10.242 -17.109 1.00 89.88 105 GLY A N 1
ATOM 793 C CA . GLY A 1 105 ? 4.590 10.667 -16.156 1.00 89.88 105 GLY A CA 1
ATOM 794 C C . GLY A 1 105 ? 4.871 10.221 -14.716 1.00 89.88 105 GLY A C 1
ATOM 795 O O . GLY A 1 105 ? 4.478 10.895 -13.777 1.00 89.88 105 GLY A O 1
ATOM 796 N N . CYS A 1 106 ? 5.650 9.149 -14.536 1.00 91.94 106 CYS A N 1
ATOM 797 C CA . CYS A 1 106 ? 6.136 8.685 -13.236 1.00 91.94 106 CYS A CA 1
ATOM 798 C C . CYS A 1 106 ? 7.215 9.534 -12.566 1.00 91.94 106 CYS A C 1
ATOM 800 O O . CYS A 1 106 ? 7.684 9.156 -11.498 1.00 91.94 106 CYS A O 1
ATOM 802 N N . ARG A 1 107 ? 7.634 10.628 -13.203 1.00 91.75 107 ARG A N 1
ATOM 803 C CA . ARG A 1 107 ? 8.613 11.584 -12.673 1.00 91.75 107 ARG A CA 1
ATOM 804 C C . ARG A 1 107 ? 7.979 12.902 -12.247 1.00 91.75 107 ARG A C 1
ATOM 806 O O . ARG A 1 107 ? 8.703 13.831 -11.908 1.00 91.75 107 ARG A O 1
ATOM 813 N N . LYS A 1 108 ? 6.653 13.012 -12.361 1.00 87.00 108 LYS A N 1
ATOM 814 C CA . LYS A 1 108 ? 5.925 14.199 -11.926 1.00 87.00 108 LYS A CA 1
ATOM 815 C C . LYS A 1 108 ? 6.145 14.401 -10.425 1.00 87.00 108 LYS A C 1
ATOM 817 O O . LYS A 1 108 ? 6.221 13.424 -9.682 1.00 87.00 108 LYS A O 1
ATOM 822 N N . ASP A 1 109 ? 6.240 15.658 -10.016 1.00 81.50 109 ASP A N 1
ATOM 823 C CA . ASP A 1 109 ? 6.382 16.023 -8.611 1.00 81.50 109 ASP A CA 1
ATOM 824 C C . ASP A 1 109 ? 5.015 15.924 -7.928 1.00 81.50 109 ASP A C 1
ATOM 826 O O . ASP A 1 109 ? 4.228 16.868 -7.900 1.00 81.50 109 ASP A O 1
ATOM 830 N N . VAL A 1 110 ? 4.672 14.708 -7.506 1.00 79.75 110 VAL A N 1
ATOM 831 C CA . VAL A 1 110 ? 3.464 14.416 -6.735 1.00 79.75 110 VAL A CA 1
ATOM 832 C C . VAL A 1 110 ? 3.831 13.613 -5.496 1.00 79.75 110 VAL A C 1
ATOM 834 O O . VAL A 1 110 ? 4.802 12.851 -5.526 1.00 79.75 110 VAL A O 1
ATOM 837 N N . PRO A 1 111 ? 3.027 13.691 -4.422 1.00 72.25 111 PRO A N 1
ATOM 838 C CA . PRO A 1 111 ? 3.410 13.071 -3.163 1.00 72.25 111 PRO A CA 1
ATOM 839 C C . PRO A 1 111 ? 3.578 11.543 -3.236 1.00 72.25 111 PRO A C 1
ATOM 841 O O . PRO A 1 111 ? 4.463 10.993 -2.586 1.00 72.25 111 PRO A O 1
ATOM 844 N N . THR A 1 112 ? 2.736 10.819 -3.987 1.00 81.81 112 THR A N 1
ATOM 845 C CA . THR A 1 112 ? 2.607 9.353 -3.827 1.00 81.81 112 THR A CA 1
ATOM 846 C C . THR A 1 112 ? 3.221 8.529 -4.971 1.00 81.81 112 THR A C 1
ATOM 848 O O . THR A 1 112 ? 3.714 7.422 -4.716 1.00 81.81 112 THR A O 1
ATOM 851 N N . MET A 1 113 ? 3.276 9.038 -6.207 1.00 90.38 113 MET A N 1
ATOM 852 C CA . MET A 1 113 ? 3.880 8.323 -7.336 1.00 90.38 113 MET A CA 1
ATOM 853 C C . MET A 1 113 ? 5.392 8.115 -7.176 1.00 90.38 113 MET A C 1
ATOM 855 O O . MET A 1 113 ? 6.166 9.061 -7.182 1.00 90.38 113 MET A O 1
ATOM 859 N N . CYS A 1 114 ? 5.823 6.848 -7.128 1.00 92.94 114 CYS A N 1
ATOM 860 C CA . CYS A 1 114 ? 7.238 6.450 -7.055 1.00 92.94 114 CYS A CA 1
ATOM 861 C C . CYS A 1 114 ? 8.035 7.143 -5.936 1.00 92.94 114 CYS A C 1
ATOM 863 O O . CYS A 1 114 ? 9.028 7.807 -6.220 1.00 92.94 114 CYS A O 1
ATOM 865 N N . PRO A 1 115 ? 7.696 6.898 -4.660 1.00 93.19 115 PRO A N 1
ATOM 866 C CA . PRO A 1 115 ? 8.280 7.630 -3.535 1.00 93.19 115 PRO A CA 1
ATOM 867 C C . PRO A 1 115 ? 9.811 7.540 -3.471 1.00 93.19 115 PRO A C 1
ATOM 869 O O . PRO A 1 115 ? 10.477 8.492 -3.090 1.00 93.19 115 PRO A O 1
ATOM 872 N N . THR A 1 116 ? 10.399 6.419 -3.895 1.00 95.19 116 THR A N 1
ATOM 873 C CA . THR A 1 116 ? 11.860 6.273 -3.953 1.00 95.19 116 THR A CA 1
ATOM 874 C C . THR A 1 116 ? 12.520 7.117 -5.036 1.00 95.19 116 THR A C 1
ATOM 876 O O . THR A 1 116 ? 13.657 7.525 -4.850 1.00 95.19 116 THR A O 1
ATOM 879 N N . PHE A 1 117 ? 11.839 7.373 -6.159 1.00 95.00 117 PHE A N 1
ATOM 880 C CA . PHE A 1 117 ? 12.321 8.325 -7.162 1.00 95.00 117 PHE A CA 1
ATOM 881 C C . PHE A 1 117 ? 12.227 9.746 -6.610 1.00 95.00 117 PHE A C 1
ATOM 883 O O . PHE A 1 117 ? 13.215 10.462 -6.662 1.00 95.00 117 PHE A O 1
ATOM 890 N N . THR A 1 118 ? 11.094 10.126 -6.014 1.00 92.12 118 THR A N 1
ATOM 891 C CA . THR A 1 118 ? 10.919 11.450 -5.394 1.00 92.12 118 THR A CA 1
ATOM 892 C C . THR A 1 118 ? 11.989 11.729 -4.337 1.00 92.12 118 THR A C 1
ATOM 894 O O . THR A 1 118 ? 12.530 12.826 -4.287 1.00 92.12 118 THR A O 1
ATOM 897 N N . ALA A 1 119 ? 12.352 10.717 -3.543 1.00 93.62 119 ALA A N 1
ATOM 898 C CA . ALA A 1 119 ? 13.379 10.833 -2.512 1.00 93.62 119 ALA A CA 1
ATOM 899 C C . ALA A 1 119 ? 14.815 10.965 -3.056 1.00 93.62 119 ALA A C 1
ATOM 901 O O . ALA A 1 119 ? 15.645 11.602 -2.419 1.00 93.62 119 ALA A O 1
ATOM 902 N N . THR A 1 120 ? 15.133 10.350 -4.201 1.00 94.44 120 THR A N 1
ATOM 903 C CA . THR A 1 120 ? 16.531 10.198 -4.664 1.00 94.44 120 THR A CA 1
ATOM 904 C C . THR A 1 120 ? 16.857 10.940 -5.958 1.00 94.44 120 THR A C 1
ATOM 906 O O . THR A 1 120 ? 18.024 11.179 -6.253 1.00 94.44 120 THR A O 1
ATOM 909 N N . GLY A 1 121 ? 15.852 11.258 -6.774 1.00 93.88 121 GLY A N 1
ATOM 910 C CA . GLY A 1 121 ? 16.020 11.702 -8.157 1.00 93.88 121 GLY A 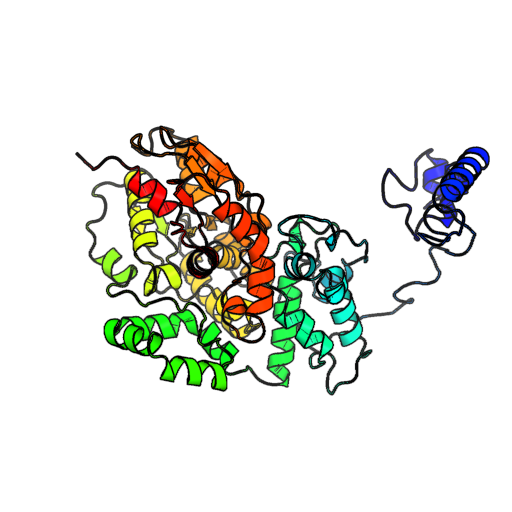CA 1
ATOM 911 C C . GLY A 1 121 ? 16.535 10.619 -9.116 1.00 93.88 121 GLY A C 1
ATOM 912 O O . GLY A 1 121 ? 16.711 10.905 -10.302 1.00 93.88 121 GLY A O 1
ATOM 913 N N . ASP A 1 122 ? 16.760 9.385 -8.647 1.00 95.44 122 ASP A N 1
ATOM 914 C CA . ASP A 1 122 ? 17.326 8.309 -9.459 1.00 95.44 122 ASP A CA 1
ATOM 915 C C . ASP A 1 122 ? 16.277 7.709 -10.400 1.00 95.44 122 ASP A C 1
ATOM 917 O O . ASP A 1 122 ? 15.346 7.007 -9.993 1.00 95.44 122 ASP A O 1
ATOM 921 N N . GLU A 1 123 ? 16.466 7.961 -11.694 1.00 95.31 123 GLU A N 1
ATOM 922 C CA . GLU A 1 123 ? 15.624 7.481 -12.783 1.00 95.31 123 GLU A CA 1
ATOM 923 C C . GLU A 1 123 ? 15.334 5.974 -12.706 1.00 95.31 123 GLU A C 1
ATOM 925 O O . GLU A 1 123 ? 14.195 5.581 -12.988 1.00 95.31 123 GLU A O 1
ATOM 930 N N . ALA A 1 124 ? 16.299 5.148 -12.282 1.00 96.38 124 ALA A N 1
ATOM 931 C CA . ALA A 1 124 ? 16.138 3.699 -12.139 1.00 96.38 124 ALA A CA 1
ATOM 932 C C . ALA A 1 124 ? 15.014 3.330 -11.155 1.00 96.38 124 ALA A C 1
ATOM 934 O O . ALA A 1 124 ? 14.346 2.306 -11.316 1.00 96.38 124 ALA A O 1
ATOM 935 N N . LEU A 1 125 ? 14.749 4.193 -10.170 1.00 95.69 125 LEU A N 1
ATOM 936 C CA . LEU A 1 125 ? 13.762 3.977 -9.114 1.00 95.69 125 LEU A CA 1
ATOM 937 C C . LEU A 1 125 ? 12.358 4.498 -9.467 1.00 95.69 125 LEU A C 1
ATOM 939 O O . LEU A 1 125 ? 11.409 4.283 -8.699 1.00 95.69 125 LEU A O 1
ATOM 943 N N . SER A 1 126 ? 12.200 5.138 -10.629 1.00 95.75 126 SER A N 1
ATOM 944 C CA . SER A 1 126 ? 10.902 5.539 -11.188 1.00 95.75 126 SER A CA 1
ATOM 945 C C . SER A 1 126 ? 10.161 4.345 -11.811 1.00 95.75 126 SER A C 1
ATOM 947 O O . SER A 1 126 ? 10.780 3.349 -12.172 1.00 95.75 126 SER A O 1
ATOM 949 N N . THR A 1 127 ? 8.835 4.419 -12.002 1.00 95.62 127 THR A N 1
ATOM 950 C CA . THR A 1 127 ? 8.068 3.302 -12.609 1.00 95.62 127 THR A CA 1
ATOM 951 C C . THR A 1 127 ? 8.633 2.927 -13.979 1.00 95.62 127 THR A C 1
ATOM 953 O O . THR A 1 127 ? 8.815 1.743 -14.255 1.00 95.62 127 THR A O 1
ATOM 956 N N . ARG A 1 128 ? 8.962 3.917 -14.823 1.00 95.44 128 ARG A N 1
ATOM 957 C CA . ARG A 1 128 ? 9.525 3.645 -16.151 1.00 95.44 128 ARG A CA 1
ATOM 958 C C . ARG A 1 128 ? 10.954 3.113 -16.082 1.00 95.44 128 ARG A C 1
ATOM 960 O O . ARG A 1 128 ? 11.300 2.259 -16.888 1.00 95.44 128 ARG A O 1
ATOM 967 N N . GLY A 1 129 ? 11.764 3.586 -15.133 1.00 96.88 129 GLY A N 1
ATOM 968 C CA . GLY A 1 129 ? 13.110 3.062 -14.901 1.00 96.88 129 GLY A CA 1
ATOM 969 C C . GLY A 1 129 ? 13.061 1.586 -14.533 1.00 96.88 129 GLY A C 1
ATOM 970 O O . GLY A 1 129 ? 13.664 0.762 -15.217 1.00 96.88 129 GLY A O 1
ATOM 971 N N . ARG A 1 130 ? 12.226 1.240 -13.548 1.00 97.75 130 ARG A N 1
ATOM 972 C CA . ARG A 1 130 ? 11.992 -0.145 -13.120 1.00 97.75 130 ARG A CA 1
ATOM 973 C C . ARG A 1 130 ? 11.471 -1.011 -14.265 1.00 97.75 130 ARG A C 1
ATOM 975 O O . ARG A 1 130 ? 12.017 -2.081 -14.495 1.00 97.75 130 ARG A O 1
ATOM 982 N N . ALA A 1 131 ? 10.479 -0.544 -15.025 1.00 96.81 131 ALA A N 1
ATOM 983 C CA . ALA A 1 131 ? 9.961 -1.283 -16.179 1.00 96.81 131 ALA A CA 1
ATOM 984 C C . ALA A 1 131 ? 11.039 -1.515 -17.255 1.00 96.81 131 ALA A C 1
ATOM 986 O O . ALA A 1 131 ? 11.150 -2.609 -17.799 1.00 96.81 131 ALA A O 1
ATOM 987 N N . ASN A 1 132 ? 11.879 -0.514 -17.537 1.00 95.69 132 ASN A N 1
ATOM 988 C CA . ASN A 1 132 ? 12.980 -0.661 -18.488 1.00 95.69 132 ASN A CA 1
ATOM 989 C C . ASN A 1 132 ? 14.066 -1.623 -17.991 1.00 95.69 132 ASN A C 1
ATOM 991 O O . ASN A 1 132 ? 14.584 -2.389 -18.797 1.00 95.69 132 ASN A O 1
ATOM 995 N N . ILE A 1 133 ? 14.388 -1.612 -16.695 1.00 97.19 133 ILE A N 1
ATOM 996 C CA . ILE A 1 133 ? 15.360 -2.537 -16.095 1.00 97.19 133 ILE A CA 1
ATOM 997 C C . ILE A 1 133 ? 14.809 -3.964 -16.077 1.00 97.19 133 ILE A C 1
ATOM 999 O O . ILE A 1 133 ? 15.533 -4.885 -16.439 1.00 97.19 133 ILE A O 1
ATOM 1003 N N . ILE A 1 134 ? 13.527 -4.152 -15.746 1.00 97.31 134 ILE A N 1
ATOM 1004 C CA . ILE A 1 134 ? 12.853 -5.453 -15.853 1.00 97.31 134 ILE A CA 1
ATOM 1005 C C . ILE A 1 134 ? 12.952 -5.977 -17.287 1.00 97.31 134 ILE A C 1
ATOM 1007 O O . ILE A 1 134 ? 13.400 -7.101 -17.491 1.00 97.31 134 ILE A O 1
ATOM 1011 N N . ARG A 1 135 ? 12.598 -5.155 -18.281 1.00 94.94 135 ARG A N 1
ATOM 1012 C CA . ARG A 1 135 ? 12.685 -5.542 -19.693 1.00 94.94 135 ARG A CA 1
ATOM 1013 C C . ARG A 1 135 ? 14.114 -5.915 -20.090 1.00 94.94 135 ARG A C 1
ATOM 1015 O O . ARG A 1 135 ? 14.334 -7.008 -20.592 1.00 94.94 135 ARG A O 1
ATOM 1022 N N . ALA A 1 136 ? 15.083 -5.051 -19.788 1.00 94.62 136 ALA A N 1
ATOM 1023 C CA . ALA A 1 136 ? 16.488 -5.284 -20.110 1.00 94.62 136 ALA A CA 1
ATOM 1024 C C . ALA A 1 136 ? 17.037 -6.561 -19.454 1.00 94.62 136 ALA A C 1
ATOM 1026 O O . ALA A 1 136 ? 17.818 -7.278 -20.076 1.00 94.62 136 ALA A O 1
ATOM 1027 N N . ALA A 1 137 ? 16.611 -6.866 -18.225 1.00 96.25 137 ALA A N 1
ATOM 1028 C CA . ALA A 1 137 ? 16.966 -8.105 -17.548 1.00 96.25 137 ALA A CA 1
ATOM 1029 C C . ALA A 1 137 ? 16.387 -9.325 -18.274 1.00 96.25 137 ALA A C 1
ATOM 1031 O O . ALA A 1 137 ? 17.142 -10.240 -18.591 1.00 96.25 137 ALA A O 1
ATOM 1032 N N . LEU A 1 138 ? 15.091 -9.305 -18.607 1.00 95.00 138 LEU A N 1
ATOM 1033 C CA . LEU A 1 138 ? 14.404 -10.389 -19.324 1.00 95.00 138 LEU A CA 1
ATOM 1034 C C . LEU A 1 138 ? 14.936 -10.608 -20.750 1.00 95.00 138 LEU A C 1
ATOM 1036 O O . LEU A 1 138 ? 14.978 -11.740 -21.218 1.00 95.00 138 LEU A O 1
ATOM 1040 N N . GLU A 1 139 ? 15.420 -9.558 -21.409 1.00 92.56 139 GLU A N 1
ATOM 1041 C CA . GLU A 1 139 ? 16.096 -9.635 -22.713 1.00 92.56 139 GLU A CA 1
ATOM 1042 C C . GLU A 1 139 ? 17.569 -10.079 -22.615 1.00 92.56 139 GLU A C 1
ATOM 1044 O O . GLU A 1 139 ? 18.263 -10.134 -23.629 1.00 92.56 139 GLU A O 1
ATOM 1049 N N . GLY A 1 140 ? 18.085 -10.351 -21.411 1.00 93.00 140 GLY A N 1
ATOM 1050 C CA . GLY A 1 140 ? 19.467 -10.791 -21.210 1.00 93.00 140 GLY A CA 1
ATOM 1051 C C . GLY A 1 140 ? 20.516 -9.702 -21.459 1.00 93.00 140 GLY A C 1
ATOM 1052 O O . GLY A 1 140 ? 21.662 -10.015 -21.775 1.00 93.00 140 GLY A O 1
ATOM 1053 N N . ARG A 1 141 ? 20.156 -8.417 -21.326 1.00 93.38 141 ARG A N 1
ATOM 1054 C CA . ARG A 1 141 ? 21.090 -7.290 -21.530 1.00 93.38 141 ARG A CA 1
ATOM 1055 C C . ARG A 1 141 ? 22.054 -7.073 -20.363 1.00 93.38 141 ARG A C 1
ATOM 1057 O O . ARG A 1 141 ? 22.994 -6.294 -20.498 1.00 93.38 141 ARG A O 1
ATOM 1064 N N . PHE A 1 142 ? 21.819 -7.728 -19.229 1.00 95.19 142 PHE A N 1
ATOM 1065 C CA . PHE A 1 142 ? 22.706 -7.697 -18.070 1.00 95.19 142 PHE A CA 1
ATOM 1066 C C . PHE A 1 142 ? 23.450 -9.021 -17.917 1.00 95.19 142 PHE A C 1
ATOM 1068 O O . PHE A 1 142 ? 22.927 -10.091 -18.226 1.00 95.19 142 PHE A O 1
ATOM 1075 N N . SER A 1 143 ? 24.667 -8.944 -17.385 1.00 88.88 143 SER A N 1
ATOM 1076 C CA . SER A 1 143 ? 25.462 -10.120 -17.043 1.00 88.88 143 SER A CA 1
ATOM 1077 C C . SER A 1 143 ? 24.852 -10.848 -15.843 1.00 88.88 143 SER A C 1
ATOM 1079 O O . SER A 1 143 ? 24.552 -10.238 -14.819 1.00 88.88 143 SER A O 1
ATOM 1081 N N . GLY A 1 144 ? 24.711 -12.169 -15.924 1.00 82.75 144 GLY A N 1
ATOM 1082 C CA . GLY A 1 144 ? 24.200 -12.974 -14.816 1.00 82.75 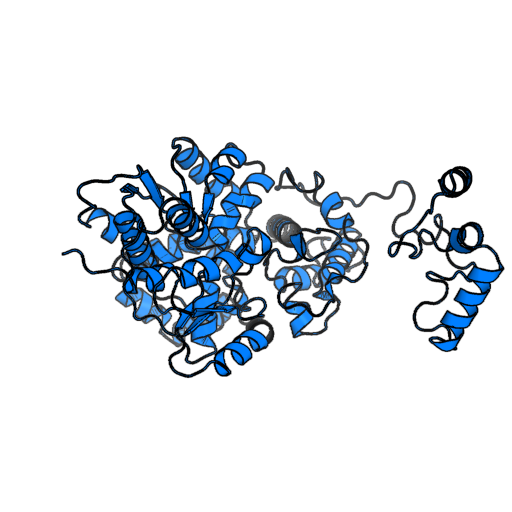144 GLY A CA 1
ATOM 1083 C C . GLY A 1 144 ? 23.940 -14.420 -15.216 1.00 82.75 144 GLY A C 1
ATOM 1084 O O . GLY A 1 144 ? 23.913 -14.750 -16.397 1.00 82.75 144 GLY A O 1
ATOM 1085 N N . ALA A 1 145 ? 23.753 -15.288 -14.219 1.00 82.69 145 ALA A N 1
ATOM 1086 C CA . ALA A 1 145 ? 23.429 -16.697 -14.449 1.00 82.69 145 ALA A CA 1
ATOM 1087 C C . ALA A 1 145 ? 21.987 -16.907 -14.953 1.00 82.69 145 ALA A C 1
ATOM 1089 O O . ALA A 1 145 ? 21.716 -17.895 -15.626 1.00 82.69 145 ALA A O 1
ATOM 1090 N N . SER A 1 146 ? 21.075 -15.986 -14.622 1.00 92.19 146 SER A N 1
ATOM 1091 C CA . SER A 1 146 ? 19.674 -16.006 -15.047 1.00 92.19 146 SER A CA 1
ATOM 1092 C C . SER A 1 146 ? 19.132 -14.575 -15.193 1.00 92.19 146 SER A C 1
ATOM 1094 O O . SER A 1 146 ? 19.504 -13.714 -14.382 1.00 92.19 146 SER A O 1
ATOM 1096 N N . PRO A 1 147 ? 18.227 -14.311 -16.160 1.00 93.75 147 PRO A N 1
ATOM 1097 C CA . PRO A 1 147 ? 17.533 -13.029 -16.317 1.00 93.75 147 PRO A CA 1
ATOM 1098 C C . PRO A 1 147 ? 16.820 -12.521 -15.056 1.00 93.75 147 PRO A C 1
ATOM 1100 O O . PRO A 1 147 ? 16.745 -11.315 -14.837 1.00 93.75 147 PRO A O 1
ATOM 1103 N N . VAL A 1 148 ? 16.317 -13.412 -14.191 1.00 94.75 148 VAL A N 1
ATOM 1104 C CA . VAL A 1 148 ? 15.630 -13.018 -12.940 1.00 94.75 148 VAL A CA 1
ATOM 1105 C C . VAL A 1 148 ? 16.578 -12.890 -11.739 1.00 94.75 148 VAL A C 1
ATOM 1107 O O . VAL A 1 148 ? 16.178 -12.481 -10.641 1.00 94.75 148 VAL A O 1
ATOM 1110 N N . ALA A 1 149 ? 17.858 -13.212 -11.937 1.00 91.62 149 ALA A N 1
ATOM 1111 C CA . ALA A 1 149 ? 18.877 -13.247 -10.895 1.00 91.62 149 ALA A CA 1
ATOM 1112 C C . ALA A 1 149 ? 19.895 -12.089 -10.970 1.00 91.62 149 ALA A C 1
ATOM 1114 O O . ALA A 1 149 ? 20.797 -12.031 -10.132 1.00 91.62 149 ALA A O 1
ATOM 1115 N N . THR A 1 150 ? 19.745 -11.146 -11.906 1.00 95.00 150 THR A N 1
ATOM 1116 C CA . THR A 1 150 ? 20.688 -10.026 -12.095 1.00 95.00 150 THR A CA 1
ATOM 1117 C C . THR A 1 150 ? 20.690 -9.053 -10.908 1.00 95.00 150 THR A C 1
ATOM 1119 O O . THR A 1 150 ? 19.740 -9.003 -10.113 1.00 95.00 150 THR A O 1
ATOM 1122 N N . ALA A 1 151 ? 21.790 -8.312 -10.740 1.00 94.19 151 ALA A N 1
ATOM 1123 C CA . ALA A 1 151 ? 21.966 -7.383 -9.623 1.00 94.19 151 ALA A CA 1
ATOM 1124 C C . ALA A 1 151 ? 21.095 -6.131 -9.797 1.00 94.19 151 ALA A C 1
ATOM 1126 O O . ALA A 1 151 ? 20.432 -5.700 -8.856 1.00 94.19 151 ALA A O 1
ATOM 1127 N N . GLU A 1 152 ? 21.030 -5.620 -11.023 1.00 96.25 152 GLU A N 1
ATOM 1128 C CA . GLU A 1 152 ? 20.235 -4.464 -11.429 1.00 96.25 152 GLU A CA 1
ATOM 1129 C C . GLU A 1 152 ? 18.746 -4.724 -11.194 1.00 96.25 152 GLU A C 1
ATOM 1131 O O . GLU A 1 152 ? 18.031 -3.877 -10.656 1.00 96.25 152 GLU A O 1
ATOM 1136 N N . LEU A 1 153 ? 18.277 -5.933 -11.532 1.00 96.31 153 LEU A N 1
ATOM 1137 C CA . LEU A 1 153 ? 16.907 -6.338 -11.248 1.00 96.31 153 LEU A CA 1
ATOM 1138 C C . LEU A 1 153 ? 16.661 -6.426 -9.738 1.00 96.31 153 LEU A C 1
ATOM 1140 O O . LEU A 1 153 ? 15.649 -5.926 -9.252 1.00 96.31 153 LEU A O 1
ATOM 1144 N N . ALA A 1 154 ? 17.575 -7.038 -8.980 1.00 94.62 154 ALA A N 1
ATOM 1145 C CA . ALA A 1 154 ? 17.436 -7.148 -7.529 1.00 94.62 154 ALA A CA 1
ATOM 1146 C C . ALA A 1 154 ? 17.293 -5.768 -6.868 1.00 94.62 154 ALA A C 1
ATOM 1148 O O . ALA A 1 154 ? 16.378 -5.566 -6.070 1.00 94.62 154 ALA A O 1
ATOM 1149 N N . GLU A 1 155 ? 18.121 -4.801 -7.259 1.00 94.69 155 GLU A N 1
ATOM 1150 C CA . GLU A 1 155 ? 18.087 -3.433 -6.741 1.00 94.69 155 GLU A CA 1
ATOM 1151 C C . GLU A 1 155 ? 16.729 -2.754 -6.975 1.00 94.69 155 GLU A C 1
ATOM 1153 O O . GLU A 1 155 ? 16.124 -2.203 -6.042 1.00 94.69 155 GLU A O 1
ATOM 1158 N N . VAL A 1 156 ? 16.184 -2.842 -8.194 1.00 95.94 156 VAL A N 1
ATOM 1159 C CA . VAL A 1 156 ? 14.876 -2.244 -8.498 1.00 95.94 156 VAL A CA 1
ATOM 1160 C C . VAL A 1 156 ? 13.694 -3.019 -7.913 1.00 95.94 156 VAL A C 1
ATOM 1162 O O . VAL A 1 156 ? 12.608 -2.466 -7.736 1.00 95.94 156 VAL A O 1
ATOM 1165 N N . LEU A 1 157 ? 13.837 -4.294 -7.586 1.00 95.75 157 LEU A N 1
ATOM 1166 C CA . LEU A 1 157 ? 12.776 -5.011 -6.882 1.00 95.75 157 LEU A CA 1
ATOM 1167 C C . LEU A 1 157 ? 12.813 -4.712 -5.382 1.00 95.75 157 LEU A C 1
ATOM 1169 O O . LEU A 1 157 ? 11.761 -4.554 -4.751 1.00 95.75 157 LEU A O 1
ATOM 1173 N N . ASP A 1 158 ? 14.009 -4.597 -4.814 1.00 94.56 158 ASP A N 1
ATOM 1174 C CA . ASP A 1 158 ? 14.229 -4.388 -3.386 1.00 94.56 158 ASP A CA 1
ATOM 1175 C C . ASP A 1 158 ? 13.825 -2.988 -2.938 1.00 94.56 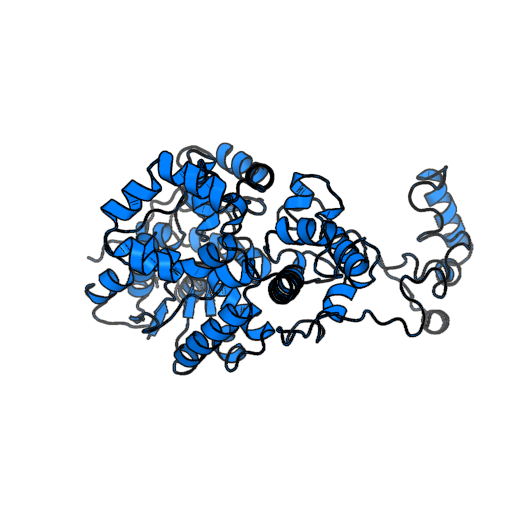158 ASP A C 1
ATOM 1177 O O . ASP A 1 158 ? 13.145 -2.852 -1.921 1.00 94.56 158 ASP A O 1
ATOM 1181 N N . THR A 1 159 ? 14.123 -1.969 -3.742 1.00 96.06 159 THR A N 1
ATOM 1182 C CA . THR A 1 159 ? 13.779 -0.567 -3.448 1.00 96.06 159 THR A CA 1
ATOM 1183 C C . THR A 1 159 ? 12.319 -0.205 -3.741 1.00 96.06 159 THR A C 1
ATOM 1185 O O . THR A 1 159 ? 11.847 0.848 -3.329 1.00 96.06 159 THR A O 1
ATOM 1188 N N . CYS A 1 160 ? 11.553 -1.040 -4.445 1.00 96.38 160 CYS A N 1
ATOM 1189 C CA . CYS A 1 160 ? 10.141 -0.750 -4.703 1.00 96.38 160 CYS A CA 1
ATOM 1190 C C . CYS A 1 160 ? 9.287 -0.973 -3.439 1.00 96.38 160 CYS A C 1
ATOM 1192 O O . CYS A 1 160 ? 9.267 -2.071 -2.886 1.00 96.38 160 CYS A O 1
ATOM 1194 N N . LEU A 1 161 ? 8.504 0.026 -3.015 1.00 95.56 161 LEU A N 1
ATOM 1195 C CA . LEU A 1 161 ? 7.689 -0.054 -1.789 1.00 95.56 161 LEU A CA 1
ATOM 1196 C C . LEU A 1 161 ? 6.383 -0.854 -1.925 1.00 95.56 161 LEU A C 1
ATOM 1198 O O . LEU A 1 161 ? 5.687 -1.033 -0.930 1.00 95.56 161 LEU A O 1
ATOM 1202 N N . ALA A 1 162 ? 6.020 -1.317 -3.128 1.00 95.44 162 ALA A N 1
ATOM 1203 C CA . ALA A 1 162 ? 4.739 -1.995 -3.380 1.00 95.44 162 ALA A CA 1
ATOM 1204 C C . ALA A 1 162 ? 3.507 -1.171 -2.921 1.00 95.44 162 ALA A C 1
ATOM 1206 O O . ALA A 1 162 ? 2.522 -1.711 -2.416 1.00 95.44 162 ALA A O 1
ATOM 1207 N N . CYS A 1 163 ? 3.573 0.160 -3.072 1.00 93.88 163 CYS A N 1
ATOM 1208 C CA . CYS A 1 163 ? 2.539 1.103 -2.629 1.00 93.88 163 CYS A CA 1
ATOM 1209 C C . CYS A 1 163 ? 1.326 1.199 -3.570 1.00 93.88 163 CYS A C 1
ATOM 1211 O O . CYS A 1 163 ? 0.340 1.829 -3.208 1.00 93.88 163 CYS A O 1
ATOM 1213 N N . LYS A 1 164 ? 1.408 0.598 -4.765 1.00 94.31 164 LYS A N 1
ATOM 1214 C CA . LYS A 1 164 ? 0.382 0.598 -5.827 1.00 94.31 164 LYS A CA 1
ATOM 1215 C C . LYS A 1 164 ? 0.048 1.960 -6.451 1.00 94.31 164 LYS A C 1
ATOM 1217 O O . LYS A 1 164 ? -0.766 2.004 -7.357 1.00 94.31 164 LYS A O 1
ATOM 1222 N N . ALA A 1 165 ? 0.741 3.040 -6.090 1.00 92.88 165 ALA A N 1
ATOM 1223 C CA . ALA A 1 165 ? 0.556 4.370 -6.690 1.00 92.88 165 ALA A CA 1
ATOM 1224 C C . ALA A 1 165 ? 0.664 4.379 -8.230 1.00 92.88 165 ALA A C 1
ATOM 1226 O O . ALA A 1 165 ? -0.059 5.087 -8.920 1.00 92.88 165 ALA A O 1
ATOM 1227 N N . CYS A 1 166 ? 1.552 3.546 -8.784 1.00 93.31 166 CYS A N 1
ATOM 1228 C CA . CYS A 1 166 ? 1.728 3.366 -10.228 1.00 93.31 166 CYS A CA 1
ATOM 1229 C C . CYS A 1 166 ? 0.459 2.915 -10.961 1.00 93.31 166 CYS A C 1
ATOM 1231 O O . CYS A 1 166 ? 0.339 3.165 -12.153 1.00 93.31 166 CYS A O 1
ATOM 1233 N N . VAL A 1 167 ? -0.485 2.283 -10.265 1.00 91.19 167 VAL A N 1
ATOM 1234 C CA . VAL A 1 167 ? -1.726 1.787 -10.863 1.00 91.19 167 VAL A CA 1
ATOM 1235 C C . VAL A 1 167 ? -2.618 2.936 -11.312 1.00 91.19 167 VAL A C 1
ATOM 1237 O O . VAL A 1 167 ? -3.198 2.871 -12.392 1.00 91.19 167 VAL A O 1
ATOM 1240 N N . THR A 1 168 ? -2.740 3.969 -10.482 1.00 88.94 168 THR A N 1
ATOM 1241 C CA . THR A 1 168 ? -3.693 5.067 -10.679 1.00 88.94 168 THR A CA 1
ATOM 1242 C C . THR A 1 168 ? -3.016 6.351 -11.132 1.00 88.94 168 THR A C 1
ATOM 1244 O O . THR A 1 168 ? -3.584 7.107 -11.912 1.00 88.94 168 THR A O 1
ATOM 1247 N N . GLU A 1 169 ? -1.785 6.606 -10.688 1.00 89.88 169 GLU A N 1
ATOM 1248 C CA . GLU A 1 169 ? -1.087 7.856 -10.991 1.00 89.88 169 GLU A CA 1
ATOM 1249 C C . GLU A 1 169 ? -0.256 7.789 -12.278 1.00 89.88 169 GLU A C 1
ATOM 1251 O O . GLU A 1 169 ? 0.102 8.839 -12.825 1.00 89.88 169 GLU A O 1
ATOM 1256 N N . CYS A 1 170 ? 0.057 6.581 -12.766 1.00 89.88 170 CYS A N 1
ATOM 1257 C CA . CYS A 1 170 ? 0.733 6.401 -14.046 1.00 89.88 170 CYS A CA 1
ATOM 1258 C C . CYS A 1 170 ? -0.280 6.495 -15.187 1.00 89.88 170 CYS A C 1
ATOM 1260 O O . CYS A 1 170 ? -1.233 5.721 -15.190 1.00 89.88 170 CYS A O 1
ATOM 1262 N N . PRO A 1 171 ? -0.039 7.325 -16.219 1.00 87.88 171 PRO A N 1
ATOM 1263 C CA . PRO A 1 171 ? -0.907 7.360 -17.400 1.00 87.88 171 PRO A CA 1
ATOM 1264 C C . PRO A 1 171 ? -0.874 6.051 -18.205 1.00 87.88 171 PRO A C 1
ATOM 1266 O O . PRO A 1 171 ? -1.697 5.850 -19.086 1.00 87.88 171 PRO A O 1
ATOM 1269 N N . SER A 1 172 ? 0.107 5.190 -17.929 1.00 89.38 172 SER A N 1
ATOM 1270 C CA . SER A 1 172 ? 0.239 3.855 -18.507 1.00 89.38 172 SER A CA 1
ATOM 1271 C C . SER A 1 172 ? -0.298 2.754 -17.592 1.00 89.38 172 SER A C 1
ATOM 1273 O O . SER A 1 172 ? -0.033 1.611 -17.890 1.00 89.38 172 SER A O 1
ATOM 1275 N N . ASN A 1 173 ? -0.901 3.052 -16.435 1.00 90.25 173 ASN A N 1
ATOM 1276 C CA . ASN A 1 173 ? -1.524 2.071 -15.524 1.00 90.25 173 ASN A CA 1
ATOM 1277 C C . ASN A 1 173 ? -0.710 0.801 -15.163 1.00 90.25 173 ASN A C 1
ATOM 1279 O O . ASN A 1 173 ? -1.277 -0.188 -14.697 1.00 90.25 173 ASN A O 1
ATOM 1283 N N . VAL A 1 174 ? 0.620 0.850 -15.303 1.00 93.12 174 VAL A N 1
ATOM 1284 C CA . VAL A 1 174 ? 1.538 -0.259 -15.002 1.00 93.12 174 VAL A CA 1
ATOM 1285 C C . VAL A 1 174 ? 1.429 -0.646 -13.531 1.00 93.12 174 VAL A C 1
ATOM 1287 O O . VAL A 1 174 ? 1.712 0.165 -12.641 1.00 93.12 174 VAL A O 1
ATOM 1290 N N . ASP A 1 175 ? 1.129 -1.912 -13.255 1.00 94.94 175 ASP A N 1
ATOM 1291 C CA . ASP A 1 175 ? 1.159 -2.434 -11.893 1.00 94.94 175 ASP A CA 1
ATOM 1292 C C . ASP A 1 175 ? 2.543 -2.987 -11.533 1.00 94.94 175 ASP A C 1
ATOM 1294 O O . ASP A 1 175 ? 2.833 -4.178 -11.648 1.00 94.94 175 ASP A O 1
ATOM 1298 N N . MET A 1 176 ? 3.422 -2.101 -11.060 1.00 95.81 176 MET A N 1
ATOM 1299 C CA . MET A 1 176 ? 4.759 -2.479 -10.589 1.00 95.81 176 MET A CA 1
ATOM 1300 C C . MET A 1 176 ? 4.718 -3.392 -9.352 1.00 95.81 176 MET A C 1
ATOM 1302 O O . MET A 1 176 ? 5.695 -4.077 -9.053 1.00 95.81 176 MET A O 1
ATOM 1306 N N . THR A 1 177 ? 3.605 -3.413 -8.612 1.00 95.25 177 THR A N 1
ATOM 1307 C CA . THR A 1 177 ? 3.487 -4.224 -7.394 1.00 95.25 177 THR A CA 1
ATOM 1308 C C . THR A 1 177 ? 3.330 -5.701 -7.738 1.00 95.25 177 THR A C 1
ATOM 1310 O O . THR A 1 177 ? 4.009 -6.533 -7.134 1.00 95.25 177 THR A O 1
ATOM 1313 N N . LEU A 1 178 ? 2.503 -6.016 -8.740 1.00 95.94 178 LEU A N 1
ATOM 1314 C CA . LEU A 1 178 ? 2.360 -7.380 -9.256 1.00 95.94 178 LEU A CA 1
ATOM 1315 C C . LEU A 1 178 ? 3.636 -7.845 -9.962 1.00 95.94 178 LEU A C 1
ATOM 1317 O O . LEU A 1 178 ? 4.144 -8.913 -9.624 1.00 95.94 178 LEU A O 1
ATOM 1321 N N . LEU A 1 179 ? 4.225 -7.006 -10.831 1.00 97.19 179 LEU A N 1
ATOM 1322 C CA . LEU A 1 179 ? 5.508 -7.312 -11.487 1.00 97.19 179 LEU A CA 1
ATOM 1323 C C . LEU A 1 179 ? 6.592 -7.650 -10.458 1.00 97.19 179 LEU A C 1
ATOM 1325 O O . LEU A 1 179 ? 7.291 -8.653 -10.592 1.00 97.19 179 LEU A O 1
ATOM 1329 N N . LYS A 1 180 ? 6.704 -6.846 -9.390 1.00 97.44 180 LYS A N 1
ATOM 1330 C CA . LYS A 1 180 ? 7.659 -7.102 -8.308 1.00 97.44 180 LYS A CA 1
ATOM 1331 C C . LYS A 1 180 ? 7.421 -8.451 -7.640 1.00 97.44 180 LYS A C 1
ATOM 1333 O O . LYS A 1 180 ? 8.384 -9.170 -7.372 1.00 97.44 180 LYS A O 1
ATOM 1338 N N . ALA A 1 181 ? 6.176 -8.747 -7.279 1.00 97.25 181 ALA A N 1
ATOM 1339 C CA . ALA A 1 181 ? 5.853 -9.958 -6.540 1.00 97.25 181 ALA A CA 1
ATOM 1340 C C . ALA A 1 181 ? 6.110 -11.217 -7.386 1.00 97.25 181 ALA A C 1
ATOM 1342 O O . ALA A 1 181 ? 6.700 -12.166 -6.871 1.00 97.25 181 ALA A O 1
ATOM 1343 N N . GLU A 1 182 ? 5.758 -11.178 -8.672 1.00 97.31 182 GLU A N 1
ATOM 1344 C CA . GLU A 1 182 ? 5.986 -12.257 -9.639 1.00 97.31 182 GLU A CA 1
ATOM 1345 C C . GLU A 1 182 ? 7.488 -12.490 -9.882 1.00 97.31 182 GLU A C 1
ATOM 1347 O O . GLU A 1 182 ? 7.985 -13.601 -9.716 1.00 97.31 182 GLU A O 1
ATOM 1352 N N . LEU A 1 183 ? 8.262 -11.430 -10.144 1.00 97.94 183 LEU A N 1
ATOM 1353 C CA . LEU A 1 183 ? 9.711 -11.550 -10.358 1.00 97.94 183 LEU A CA 1
ATOM 1354 C C . LEU A 1 183 ? 10.458 -12.022 -9.109 1.00 97.94 183 LEU A C 1
ATOM 1356 O O . LEU A 1 183 ? 11.402 -12.807 -9.203 1.00 97.94 183 LEU A O 1
ATOM 1360 N N . ARG A 1 184 ? 10.045 -11.572 -7.918 1.00 97.44 184 ARG A N 1
ATOM 1361 C CA . ARG A 1 184 ? 10.611 -12.095 -6.667 1.00 97.44 184 ARG A CA 1
ATOM 1362 C C . ARG A 1 184 ? 10.284 -13.571 -6.482 1.00 97.44 184 ARG A C 1
ATOM 1364 O O . ARG A 1 184 ? 11.159 -14.310 -6.041 1.00 97.44 184 ARG A O 1
ATOM 1371 N N . HIS A 1 185 ? 9.073 -13.997 -6.835 1.00 98.00 185 HIS A N 1
ATOM 1372 C CA . HIS A 1 185 ? 8.695 -15.405 -6.792 1.00 98.00 185 HIS A CA 1
ATOM 1373 C C . HIS A 1 185 ? 9.532 -16.255 -7.760 1.00 98.00 185 HIS A C 1
ATOM 1375 O O . HIS A 1 185 ? 10.079 -17.283 -7.353 1.00 98.00 185 HIS A O 1
ATOM 1381 N N . ALA A 1 186 ? 9.712 -15.795 -9.001 1.00 97.19 186 ALA A N 1
ATOM 1382 C CA . ALA A 1 186 ? 10.582 -16.442 -9.981 1.00 97.19 186 ALA A CA 1
ATOM 1383 C C . ALA A 1 186 ? 12.020 -16.571 -9.449 1.00 97.19 186 ALA A C 1
ATOM 1385 O O . ALA A 1 186 ? 12.592 -17.660 -9.416 1.00 97.19 186 ALA A O 1
ATOM 1386 N N . ARG A 1 187 ? 12.570 -15.484 -8.894 1.00 96.00 187 ARG A N 1
ATOM 1387 C CA . ARG A 1 187 ? 13.906 -15.483 -8.282 1.00 96.00 187 ARG A CA 1
ATOM 1388 C C . ARG A 1 187 ? 14.016 -16.434 -7.086 1.00 96.00 187 ARG A C 1
ATOM 1390 O O . ARG A 1 187 ? 15.056 -17.070 -6.914 1.00 96.00 187 ARG A O 1
ATOM 1397 N N . HIS A 1 188 ? 12.985 -16.524 -6.243 1.00 96.50 188 HIS A N 1
ATOM 1398 C CA . HIS A 1 188 ? 12.931 -17.464 -5.114 1.00 96.50 188 HIS A CA 1
ATOM 1399 C C . HIS A 1 188 ? 12.859 -18.919 -5.569 1.00 96.50 188 HIS A C 1
ATOM 1401 O O . HIS A 1 188 ? 13.380 -19.784 -4.868 1.00 96.50 188 HIS A O 1
ATOM 1407 N N . SER A 1 189 ? 12.237 -19.187 -6.714 1.00 95.12 189 SER A N 1
ATOM 1408 C CA . SER A 1 189 ? 12.163 -20.534 -7.286 1.00 95.12 189 SER A CA 1
ATOM 1409 C C . SER A 1 189 ? 13.535 -21.026 -7.757 1.00 95.12 189 SER A C 1
ATOM 1411 O O . SER A 1 189 ? 13.845 -22.201 -7.589 1.00 95.12 189 SER A O 1
ATOM 1413 N N . GLU A 1 190 ? 14.391 -20.127 -8.253 1.00 94.19 190 GLU A N 1
ATOM 1414 C CA . GLU A 1 190 ? 15.769 -20.456 -8.644 1.00 94.19 190 GLU A CA 1
ATOM 1415 C C . GLU A 1 190 ? 16.749 -20.496 -7.460 1.00 94.19 190 GLU A C 1
ATOM 1417 O O . GLU A 1 190 ? 17.572 -21.401 -7.354 1.00 94.19 190 GLU A O 1
ATOM 1422 N N . ASN A 1 191 ? 16.678 -19.508 -6.562 1.00 93.62 191 ASN A N 1
ATOM 1423 C CA . ASN A 1 191 ? 17.725 -19.258 -5.558 1.00 93.62 191 ASN A CA 1
ATOM 1424 C C . ASN A 1 191 ? 17.316 -19.634 -4.125 1.00 93.62 191 ASN A C 1
ATOM 1426 O O . ASN A 1 191 ? 18.099 -19.501 -3.183 1.00 93.62 191 ASN A O 1
ATOM 1430 N N . GLY A 1 192 ? 16.074 -20.078 -3.939 1.00 95.62 192 GLY A N 1
ATOM 1431 C CA . GLY A 1 192 ? 15.468 -20.281 -2.633 1.00 95.62 192 GLY A CA 1
ATOM 1432 C C . GLY A 1 192 ? 15.016 -18.981 -1.961 1.00 95.62 192 GLY A C 1
ATOM 1433 O O . GLY A 1 192 ? 15.380 -17.865 -2.331 1.00 95.62 192 GLY A O 1
ATOM 1434 N N . ILE A 1 193 ? 14.186 -19.135 -0.926 1.00 97.06 193 ILE A N 1
ATOM 1435 C CA . ILE A 1 193 ? 13.638 -18.011 -0.157 1.00 97.06 193 ILE A CA 1
ATOM 1436 C C . ILE A 1 193 ? 14.617 -17.622 0.967 1.00 97.06 193 ILE A C 1
ATOM 1438 O O . ILE A 1 193 ? 14.841 -18.466 1.854 1.00 97.06 193 ILE A O 1
ATOM 1442 N N . PRO A 1 194 ? 15.121 -16.370 1.010 1.00 95.88 194 PRO A N 1
ATOM 1443 C CA . PRO A 1 194 ? 15.986 -15.876 2.082 1.00 95.88 194 PRO A CA 1
ATOM 1444 C C . PRO A 1 194 ? 15.348 -16.003 3.469 1.00 95.88 194 PRO A C 1
ATOM 1446 O O . PRO A 1 194 ? 14.133 -15.861 3.625 1.00 95.88 194 PRO A O 1
ATOM 1449 N N . LEU A 1 195 ? 16.163 -16.218 4.506 1.00 96.50 195 LEU A N 1
ATOM 1450 C CA . LEU A 1 195 ? 15.665 -16.367 5.880 1.00 96.50 195 LEU A CA 1
ATOM 1451 C C . LEU A 1 195 ? 14.862 -15.140 6.340 1.00 96.50 195 LEU A C 1
ATOM 1453 O O . LEU A 1 195 ? 13.778 -15.296 6.899 1.00 96.50 195 LEU A O 1
ATOM 1457 N N . THR A 1 196 ? 15.346 -13.933 6.044 1.00 95.88 196 THR A N 1
ATOM 1458 C CA . THR A 1 196 ? 14.653 -12.670 6.339 1.00 95.88 196 THR A CA 1
ATOM 1459 C C . THR A 1 196 ? 13.240 -12.639 5.755 1.00 95.88 196 THR A C 1
ATOM 1461 O O . THR A 1 196 ? 12.293 -12.267 6.446 1.00 95.88 196 THR A O 1
ATOM 1464 N N . ASP A 1 197 ? 13.063 -13.111 4.519 1.00 96.50 197 ASP A N 1
ATOM 1465 C CA . ASP A 1 197 ? 11.762 -13.140 3.837 1.00 96.50 197 ASP A CA 1
ATOM 1466 C C . ASP A 1 197 ? 10.814 -14.134 4.500 1.00 96.50 197 ASP A C 1
ATOM 1468 O O . ASP A 1 197 ? 9.631 -13.841 4.679 1.00 96.50 197 ASP A O 1
ATOM 1472 N N . ARG A 1 198 ? 11.340 -15.290 4.930 1.00 97.31 198 ARG A N 1
ATOM 1473 C CA . ARG A 1 198 ? 10.573 -16.290 5.686 1.00 97.31 198 ARG A CA 1
ATOM 1474 C C . ARG A 1 198 ? 10.098 -15.735 7.027 1.00 97.31 198 ARG A C 1
ATOM 1476 O O . ARG A 1 198 ? 8.941 -15.961 7.379 1.00 97.31 198 ARG A O 1
ATOM 1483 N N . VAL A 1 199 ? 10.961 -15.011 7.745 1.00 96.25 199 VAL A N 1
ATOM 1484 C CA . VAL A 1 199 ? 10.643 -14.385 9.041 1.00 96.25 199 VAL A CA 1
ATOM 1485 C C . VAL A 1 199 ? 9.565 -13.315 8.869 1.00 96.25 199 VAL A C 1
ATOM 1487 O O . VAL A 1 199 ? 8.536 -13.386 9.539 1.00 96.25 199 VAL A O 1
ATOM 1490 N N . ILE A 1 200 ? 9.733 -12.387 7.920 1.00 95.88 200 ILE A N 1
ATOM 1491 C CA . ILE A 1 200 ? 8.743 -11.333 7.632 1.00 95.88 200 ILE A CA 1
ATOM 1492 C C . ILE A 1 200 ? 7.396 -11.951 7.234 1.00 95.88 200 ILE A C 1
ATOM 1494 O O . ILE A 1 200 ? 6.346 -11.589 7.767 1.00 95.88 200 ILE A O 1
ATOM 1498 N N . ALA A 1 201 ? 7.410 -12.945 6.344 1.00 97.06 201 ALA A N 1
ATOM 1499 C CA . ALA A 1 201 ? 6.197 -13.629 5.913 1.00 97.06 201 ALA A CA 1
ATOM 1500 C C . ALA A 1 201 ? 5.533 -14.449 7.034 1.00 97.06 201 ALA A C 1
ATOM 1502 O O . ALA A 1 201 ? 4.394 -14.893 6.869 1.00 97.06 201 ALA A O 1
ATOM 1503 N N . ALA A 1 202 ? 6.222 -14.719 8.146 1.00 96.50 202 ALA A N 1
ATOM 1504 C CA . ALA A 1 202 ? 5.724 -15.485 9.287 1.00 96.50 202 ALA A CA 1
ATOM 1505 C C . ALA A 1 202 ? 5.097 -14.616 10.393 1.00 96.50 202 ALA A C 1
ATOM 1507 O O . ALA A 1 202 ? 4.860 -15.135 11.481 1.00 96.50 202 ALA A O 1
ATOM 1508 N N . ALA A 1 203 ? 4.767 -13.348 10.119 1.00 94.81 203 ALA A N 1
ATOM 1509 C CA . ALA A 1 203 ? 4.197 -12.406 11.090 1.00 94.81 203 ALA A CA 1
ATOM 1510 C C . ALA A 1 203 ? 3.066 -12.988 11.968 1.00 94.81 203 ALA A C 1
ATOM 1512 O O . ALA A 1 203 ? 3.107 -12.846 13.184 1.00 94.81 203 ALA A O 1
ATOM 1513 N N . ASP A 1 204 ? 2.094 -13.713 11.395 1.00 95.25 204 ASP A N 1
ATOM 1514 C CA . ASP A 1 204 ? 1.008 -14.332 12.183 1.00 95.25 204 ASP A CA 1
ATOM 1515 C C . ASP A 1 204 ? 1.502 -15.433 13.131 1.00 95.25 204 ASP A C 1
ATOM 1517 O O . ASP A 1 204 ? 1.056 -15.515 14.272 1.00 95.25 204 ASP A O 1
ATOM 1521 N N . LEU A 1 205 ? 2.461 -16.254 12.697 1.00 95.88 205 LEU A N 1
ATOM 1522 C CA . LEU A 1 205 ? 3.057 -17.291 13.541 1.00 95.88 205 LEU A CA 1
ATOM 1523 C C . LEU A 1 205 ? 3.856 -16.664 14.690 1.00 95.88 205 LEU A C 1
ATOM 1525 O O . LEU A 1 205 ? 3.716 -17.082 15.839 1.00 95.88 205 LEU A O 1
ATOM 1529 N N . LEU A 1 206 ? 4.649 -15.635 14.380 1.00 95.44 206 LEU A N 1
ATOM 1530 C CA . LEU A 1 206 ? 5.402 -14.868 15.370 1.00 95.44 206 LEU A CA 1
ATOM 1531 C C . LEU A 1 206 ? 4.462 -14.198 16.375 1.00 95.44 206 LEU A C 1
ATOM 1533 O O . LEU A 1 206 ? 4.721 -14.272 17.569 1.00 95.44 206 LEU A O 1
ATOM 1537 N N . GLY A 1 207 ? 3.333 -13.646 15.925 1.00 95.88 207 GLY A N 1
ATOM 1538 C CA . GLY A 1 207 ? 2.286 -13.099 16.788 1.00 95.88 207 GLY A CA 1
ATOM 1539 C C . GLY A 1 207 ? 1.694 -14.124 17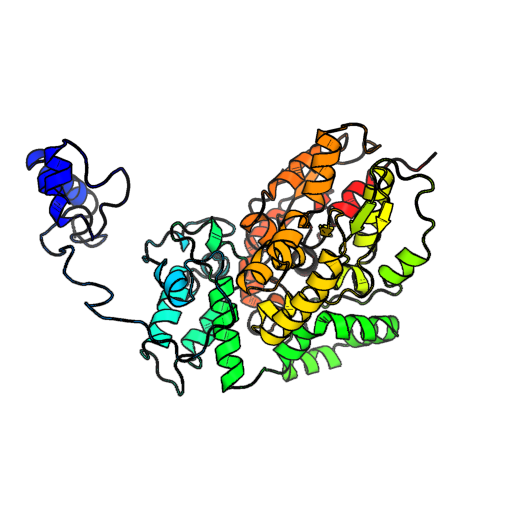.755 1.00 95.88 207 GLY A C 1
ATOM 1540 O O . GLY A 1 207 ? 1.574 -13.855 18.953 1.00 95.88 207 GLY A O 1
ATOM 1541 N N . ARG A 1 208 ? 1.384 -15.337 17.274 1.00 94.19 208 ARG A N 1
ATOM 1542 C CA . ARG A 1 208 ? 0.859 -16.429 18.118 1.00 94.19 208 ARG A CA 1
ATOM 1543 C C . ARG A 1 208 ? 1.824 -16.820 19.234 1.00 94.19 208 ARG A C 1
ATOM 1545 O O . ARG A 1 208 ? 1.372 -17.022 20.358 1.00 94.19 208 ARG A O 1
ATOM 1552 N N . PHE A 1 209 ? 3.119 -16.928 18.933 1.00 95.06 209 PHE A N 1
ATOM 1553 C CA . PHE A 1 209 ? 4.134 -17.283 19.929 1.00 95.06 209 PHE A CA 1
ATOM 1554 C C . PHE A 1 209 ? 4.520 -16.103 20.823 1.00 95.06 209 PHE A C 1
ATOM 1556 O O . PHE A 1 209 ? 4.630 -16.266 22.035 1.00 95.06 209 PHE A O 1
ATOM 1563 N N . GLY A 1 210 ? 4.661 -14.906 20.255 1.00 94.12 210 GLY A N 1
ATOM 1564 C CA . GLY A 1 210 ? 5.019 -13.690 20.983 1.00 94.12 210 GLY A CA 1
ATOM 1565 C C . GLY A 1 210 ? 3.998 -13.323 22.056 1.00 94.12 210 GLY A C 1
ATOM 1566 O O . GLY A 1 210 ? 4.366 -12.929 23.156 1.00 94.12 210 GLY A O 1
ATOM 1567 N N . THR A 1 211 ? 2.714 -13.563 21.790 1.00 95.56 211 THR A N 1
ATOM 1568 C CA . THR A 1 211 ? 1.626 -13.331 22.757 1.00 95.56 211 THR A CA 1
ATOM 1569 C C . THR A 1 211 ? 1.399 -14.482 23.747 1.00 95.56 211 THR A C 1
ATOM 1571 O O . THR A 1 211 ? 0.509 -14.388 24.592 1.00 95.56 211 THR A O 1
ATOM 1574 N N . ALA A 1 212 ? 2.180 -15.569 23.685 1.00 94.00 212 ALA A N 1
ATOM 1575 C CA . ALA A 1 212 ? 2.128 -16.629 24.696 1.00 94.00 212 ALA A CA 1
ATOM 1576 C C . ALA A 1 212 ? 2.828 -16.211 26.002 1.00 94.00 212 ALA A C 1
ATOM 1578 O O . ALA A 1 212 ? 2.327 -16.505 27.083 1.00 94.00 212 ALA A O 1
ATOM 1579 N N . LEU A 1 213 ? 3.954 -15.493 25.894 1.00 93.88 213 LEU A N 1
ATOM 1580 C CA . LEU A 1 213 ? 4.707 -14.904 27.010 1.00 93.88 213 LEU A CA 1
ATOM 1581 C C . LEU A 1 213 ? 5.141 -13.467 26.648 1.00 93.88 213 LEU A C 1
ATOM 1583 O O . LEU A 1 213 ? 6.332 -13.215 26.447 1.00 93.88 213 LEU A O 1
ATOM 1587 N N . PRO A 1 214 ? 4.192 -12.515 26.550 1.00 94.44 214 PRO A N 1
ATOM 1588 C CA . PRO A 1 214 ? 4.433 -11.192 25.971 1.00 94.44 214 PRO A CA 1
ATOM 1589 C C . PRO A 1 214 ? 5.497 -10.389 26.721 1.00 94.44 214 PRO A C 1
ATOM 1591 O O . PRO A 1 214 ? 6.345 -9.781 26.080 1.00 94.44 214 PRO A O 1
ATOM 1594 N N . SER A 1 215 ? 5.550 -10.461 28.057 1.00 95.75 215 SER A N 1
ATOM 1595 C CA . SER A 1 215 ? 6.591 -9.780 28.843 1.00 95.75 215 SER A CA 1
ATOM 1596 C C . SER A 1 215 ? 8.003 -10.239 28.468 1.00 95.75 215 SER A C 1
ATOM 1598 O O . SER A 1 215 ? 8.908 -9.421 28.329 1.00 95.75 215 SER A O 1
ATOM 1600 N N . VAL A 1 216 ? 8.192 -11.550 28.275 1.00 95.94 216 VAL A N 1
ATOM 1601 C CA . VAL A 1 216 ? 9.489 -12.131 27.900 1.00 95.94 216 VAL A CA 1
ATOM 1602 C C . VAL A 1 216 ? 9.815 -11.789 26.452 1.00 95.94 216 VAL A C 1
ATOM 1604 O O . VAL A 1 216 ? 10.926 -11.352 26.162 1.00 95.94 216 VAL A O 1
ATOM 1607 N N . ALA A 1 217 ? 8.845 -11.943 25.548 1.00 95.25 217 ALA A N 1
ATOM 1608 C CA . ALA A 1 217 ? 9.024 -11.616 24.140 1.00 95.25 217 ALA A CA 1
ATOM 1609 C C . ALA A 1 217 ? 9.415 -10.140 23.957 1.00 95.25 217 ALA A C 1
ATOM 1611 O O . ALA A 1 217 ? 10.414 -9.849 23.307 1.00 95.25 217 ALA A O 1
ATOM 1612 N N . ASN A 1 218 ? 8.705 -9.217 24.605 1.00 96.25 218 ASN A N 1
ATOM 1613 C CA . ASN A 1 218 ? 8.984 -7.783 24.548 1.00 96.25 218 ASN A CA 1
ATOM 1614 C C . ASN A 1 218 ? 10.340 -7.426 25.173 1.00 96.25 218 ASN A C 1
ATOM 1616 O O . ASN A 1 218 ? 11.101 -6.657 24.584 1.00 96.25 218 ASN A O 1
ATOM 1620 N N . ALA A 1 219 ? 10.705 -8.041 26.305 1.00 95.12 219 ALA A N 1
ATOM 1621 C CA . ALA A 1 219 ? 12.031 -7.865 26.901 1.00 95.12 219 ALA A CA 1
ATOM 1622 C C . ALA A 1 219 ? 13.156 -8.326 25.954 1.00 95.12 219 ALA A C 1
ATOM 1624 O O . ALA A 1 219 ? 14.166 -7.635 25.810 1.00 95.12 219 ALA A O 1
ATOM 1625 N N . LEU A 1 220 ? 12.968 -9.453 25.258 1.00 94.19 220 LEU A N 1
ATOM 1626 C CA . LEU A 1 220 ? 13.912 -9.943 24.251 1.00 94.19 220 LEU A CA 1
ATOM 1627 C C . LEU A 1 220 ? 14.002 -8.999 23.044 1.00 94.19 220 LEU A C 1
ATOM 1629 O O . LEU A 1 220 ? 15.110 -8.687 22.612 1.00 94.19 220 LEU A O 1
ATOM 1633 N N . LEU A 1 221 ? 12.874 -8.498 22.529 1.00 91.56 221 LEU A N 1
ATOM 1634 C CA . LEU A 1 221 ? 12.862 -7.526 21.423 1.00 91.56 221 LEU A CA 1
ATOM 1635 C C . LEU A 1 221 ? 13.518 -6.190 21.817 1.00 91.56 221 LEU A C 1
ATOM 1637 O O . LEU A 1 221 ? 14.134 -5.530 20.980 1.00 91.56 221 LEU A O 1
ATOM 1641 N N . GLY A 1 222 ? 13.437 -5.805 23.093 1.00 91.38 222 GLY A N 1
ATOM 1642 C CA . GLY A 1 222 ? 14.127 -4.641 23.651 1.00 91.38 222 GLY A CA 1
ATOM 1643 C C . GLY A 1 222 ? 15.630 -4.851 23.878 1.00 91.38 222 GLY A C 1
ATOM 1644 O O . GLY A 1 222 ? 16.385 -3.876 23.953 1.00 91.38 222 GLY A O 1
ATOM 1645 N N . TRP A 1 223 ? 16.102 -6.099 23.955 1.00 95.00 223 TRP A N 1
ATOM 1646 C CA . TRP A 1 223 ? 17.495 -6.398 24.276 1.00 95.00 223 TRP A CA 1
ATOM 1647 C C . TRP A 1 223 ? 18.441 -6.051 23.118 1.00 95.00 223 TRP A C 1
ATOM 1649 O O . TRP A 1 223 ? 18.454 -6.683 22.059 1.00 95.00 223 TRP A O 1
ATOM 1659 N N . ARG A 1 224 ? 19.318 -5.063 23.351 1.00 94.31 224 ARG A N 1
ATOM 1660 C CA . ARG A 1 224 ? 20.304 -4.569 22.368 1.00 94.31 224 ARG A CA 1
ATOM 1661 C C . ARG A 1 224 ? 21.198 -5.672 21.787 1.00 94.31 224 ARG A C 1
ATOM 1663 O O . ARG A 1 224 ? 21.593 -5.580 20.628 1.00 94.31 224 ARG A O 1
ATOM 1670 N N . GLY A 1 225 ? 21.520 -6.701 22.577 1.00 95.69 225 GLY A N 1
ATOM 1671 C CA . GLY A 1 225 ? 22.316 -7.845 22.123 1.00 95.69 225 GLY A CA 1
ATOM 1672 C C . GLY A 1 225 ? 21.608 -8.634 21.024 1.00 95.69 225 GLY A C 1
ATOM 1673 O O . GLY A 1 225 ? 22.171 -8.820 19.946 1.00 95.69 225 GLY A O 1
ATOM 1674 N N . LEU A 1 226 ? 20.347 -9.012 21.256 1.00 94.50 226 LEU A N 1
ATOM 1675 C CA . LEU A 1 226 ? 19.539 -9.731 20.271 1.00 94.50 226 LEU A CA 1
ATOM 1676 C C . LEU A 1 226 ? 19.271 -8.890 19.023 1.00 94.50 226 LEU A C 1
ATOM 1678 O O . LEU A 1 226 ? 19.370 -9.413 17.918 1.00 94.50 226 LEU A O 1
ATOM 1682 N N . ARG A 1 227 ? 19.018 -7.584 19.174 1.00 95.06 227 ARG A N 1
ATOM 1683 C CA . ARG A 1 227 ? 18.848 -6.671 18.029 1.00 95.06 227 ARG A CA 1
ATOM 1684 C C . ARG A 1 227 ? 20.080 -6.643 17.122 1.00 95.06 227 ARG A C 1
ATOM 1686 O O . ARG A 1 227 ? 19.944 -6.758 15.912 1.00 95.06 227 ARG A O 1
ATOM 1693 N N . ARG A 1 228 ? 21.295 -6.605 17.685 1.00 95.94 228 ARG A N 1
ATOM 1694 C CA . ARG A 1 228 ? 22.543 -6.700 16.896 1.00 95.94 228 ARG A CA 1
ATOM 1695 C C . ARG A 1 228 ? 22.729 -8.064 16.228 1.00 95.94 228 ARG A C 1
ATOM 1697 O O . ARG A 1 228 ? 23.302 -8.132 15.144 1.00 95.94 228 ARG A O 1
ATOM 1704 N N . ILE A 1 229 ? 22.283 -9.146 16.868 1.00 95.69 229 ILE A N 1
ATOM 1705 C CA . ILE A 1 229 ? 22.296 -10.484 16.260 1.00 95.69 229 ILE A CA 1
ATOM 1706 C C . ILE A 1 229 ? 21.321 -10.529 15.077 1.00 95.69 229 ILE A C 1
ATOM 1708 O O . ILE A 1 229 ? 21.710 -10.963 13.995 1.00 95.69 229 ILE A O 1
ATOM 1712 N N . ALA A 1 230 ? 20.094 -10.033 15.253 1.00 94.50 230 ALA A N 1
ATOM 1713 C CA . ALA A 1 230 ? 19.088 -9.952 14.197 1.00 94.50 230 ALA A CA 1
ATOM 1714 C C . ALA A 1 230 ? 19.549 -9.070 13.027 1.00 94.50 230 ALA A C 1
ATOM 1716 O O . ALA A 1 230 ? 19.342 -9.436 11.875 1.00 94.50 230 ALA A O 1
ATOM 1717 N N . GLU A 1 231 ? 20.251 -7.969 13.295 1.00 96.38 231 GLU A N 1
ATOM 1718 C CA . GLU A 1 231 ? 20.844 -7.134 12.248 1.00 96.38 231 GLU A CA 1
ATOM 1719 C C . GLU A 1 231 ? 21.866 -7.897 11.407 1.00 96.38 231 GLU A C 1
ATOM 1721 O O . GLU A 1 231 ? 21.812 -7.854 10.181 1.00 96.38 231 GLU A O 1
ATOM 1726 N N . ARG A 1 232 ? 22.773 -8.644 12.045 1.00 95.75 232 ARG A N 1
ATOM 1727 C CA . ARG A 1 232 ? 23.799 -9.417 11.329 1.00 95.75 232 ARG A CA 1
ATOM 1728 C C . ARG A 1 232 ? 23.228 -10.628 10.593 1.00 95.75 232 ARG A C 1
ATOM 1730 O O . ARG A 1 232 ? 23.706 -10.950 9.514 1.00 95.75 232 ARG A O 1
ATOM 1737 N N . ALA A 1 233 ? 22.246 -11.308 11.183 1.00 95.56 233 ALA A N 1
ATOM 1738 C CA . ALA A 1 233 ? 21.702 -12.557 10.649 1.00 95.56 233 ALA A CA 1
ATOM 1739 C C . ALA A 1 233 ? 20.559 -12.347 9.644 1.00 95.56 233 ALA A C 1
ATOM 1741 O O . ALA A 1 233 ? 20.409 -13.136 8.716 1.00 95.56 233 ALA A O 1
ATOM 1742 N N . LEU A 1 234 ? 19.735 -11.315 9.847 1.00 95.06 234 LEU A N 1
ATOM 1743 C CA . LEU A 1 234 ? 18.513 -11.061 9.078 1.00 95.06 234 LEU A CA 1
ATOM 1744 C C . LEU A 1 234 ? 18.526 -9.708 8.357 1.00 95.06 234 LEU A C 1
ATOM 1746 O O . LEU A 1 234 ? 17.614 -9.436 7.580 1.00 95.06 234 LEU A O 1
ATOM 1750 N N . GLY A 1 235 ? 19.509 -8.841 8.607 1.00 95.69 235 GLY A N 1
ATOM 1751 C CA . GLY A 1 235 ? 19.536 -7.497 8.030 1.00 95.69 235 GLY A CA 1
ATOM 1752 C C . GLY A 1 235 ? 18.477 -6.553 8.607 1.00 95.69 235 GLY A C 1
ATOM 1753 O O . GLY A 1 235 ? 18.207 -5.523 7.997 1.00 95.69 235 GLY A O 1
ATOM 1754 N N . LEU A 1 236 ? 17.860 -6.888 9.746 1.00 94.88 236 LEU A N 1
ATOM 1755 C CA . LEU A 1 236 ? 16.915 -6.016 10.452 1.00 94.88 236 LEU A CA 1
ATOM 1756 C C . LEU A 1 236 ? 17.695 -4.998 11.287 1.00 94.88 236 LEU A C 1
ATOM 1758 O O . LEU A 1 236 ? 18.399 -5.388 12.212 1.00 94.88 236 LEU A O 1
ATOM 1762 N N . ASP A 1 237 ? 17.590 -3.716 10.958 1.00 95.19 237 ASP A N 1
ATOM 1763 C CA . ASP A 1 237 ? 18.334 -2.644 11.619 1.00 95.19 237 ASP A CA 1
ATOM 1764 C C . ASP A 1 237 ? 18.126 -2.677 13.142 1.00 95.19 237 ASP A C 1
ATOM 1766 O O . ASP A 1 237 ? 16.994 -2.731 13.632 1.00 95.19 237 ASP A O 1
ATOM 1770 N N . ALA A 1 238 ? 19.212 -2.657 13.918 1.00 93.94 238 ALA A N 1
ATOM 1771 C CA . ALA A 1 238 ? 19.124 -2.779 15.371 1.00 93.94 238 ALA A CA 1
ATOM 1772 C C . ALA A 1 238 ? 18.431 -1.574 16.036 1.00 93.94 238 ALA A C 1
ATOM 1774 O O . ALA A 1 238 ? 17.970 -1.695 17.177 1.00 93.94 238 ALA A O 1
ATOM 1775 N N . GLY A 1 239 ? 18.370 -0.432 15.344 1.00 90.81 239 GLY A N 1
ATOM 1776 C CA . GLY A 1 239 ? 17.653 0.777 15.735 1.00 90.81 239 GLY A CA 1
ATOM 1777 C C . GLY A 1 239 ? 16.261 0.899 15.113 1.00 90.81 239 GLY A C 1
ATOM 1778 O O . GLY A 1 239 ? 15.615 1.924 15.312 1.00 90.81 239 GLY A O 1
ATOM 1779 N N . ALA A 1 240 ? 15.780 -0.100 14.366 1.00 89.25 240 ALA A N 1
ATOM 1780 C CA . ALA A 1 240 ? 14.421 -0.079 13.841 1.00 89.25 240 ALA A CA 1
ATOM 1781 C C . ALA A 1 240 ? 13.373 -0.245 14.958 1.00 89.25 240 ALA A C 1
ATOM 1783 O O . ALA A 1 240 ? 13.586 -1.005 15.923 1.00 89.25 240 ALA A O 1
ATOM 1784 N N . PRO A 1 241 ? 12.205 0.404 14.809 1.00 85.06 241 PRO A N 1
ATOM 1785 C CA . PRO A 1 241 ? 11.070 0.173 15.684 1.00 85.06 241 PRO A CA 1
ATOM 1786 C C . PRO A 1 241 ? 10.556 -1.253 15.455 1.00 85.06 241 PRO A C 1
ATOM 1788 O O . PRO A 1 241 ? 10.300 -1.667 14.325 1.00 85.06 241 PRO A O 1
ATOM 1791 N N . ILE A 1 242 ? 10.421 -2.023 16.537 1.00 87.88 242 ILE A N 1
ATOM 1792 C CA . ILE A 1 242 ? 9.851 -3.373 16.493 1.00 87.88 242 ILE A CA 1
ATOM 1793 C C . ILE A 1 242 ? 8.531 -3.354 17.270 1.00 87.88 242 ILE A C 1
ATOM 1795 O O . ILE A 1 242 ? 8.553 -3.029 18.465 1.00 87.88 242 ILE A O 1
ATOM 1799 N N . PRO A 1 243 ? 7.402 -3.719 16.631 1.00 89.25 243 PRO A N 1
ATOM 1800 C CA . PRO A 1 243 ? 6.101 -3.753 17.287 1.00 89.25 243 PRO A CA 1
ATOM 1801 C C . PRO A 1 243 ? 6.124 -4.659 18.519 1.00 89.25 243 PRO A C 1
ATOM 1803 O O . PRO A 1 243 ? 6.565 -5.808 18.452 1.00 89.25 243 PRO A O 1
ATOM 1806 N N . GLN A 1 244 ? 5.633 -4.147 19.645 1.00 93.44 244 GLN A N 1
ATOM 1807 C CA . GLN A 1 244 ? 5.529 -4.917 20.885 1.00 93.44 244 GLN A CA 1
ATOM 1808 C C . GLN A 1 244 ? 4.327 -5.862 20.820 1.00 93.44 244 GLN A C 1
ATOM 1810 O O . GLN A 1 244 ? 3.316 -5.544 20.197 1.00 93.44 244 GLN A O 1
ATOM 1815 N N . PHE A 1 245 ? 4.422 -7.032 21.446 1.00 97.19 245 PHE A N 1
ATOM 1816 C CA . PHE A 1 245 ? 3.297 -7.951 21.591 1.00 97.19 245 PHE A CA 1
ATOM 1817 C C . PHE A 1 245 ? 2.396 -7.522 22.749 1.00 97.19 245 PHE A C 1
ATOM 1819 O O . PHE A 1 245 ? 2.872 -7.197 23.837 1.00 97.19 245 PHE A O 1
ATOM 1826 N N . SER A 1 246 ? 1.087 -7.573 22.535 1.00 96.69 246 SER A N 1
ATOM 1827 C CA . SER A 1 246 ? 0.092 -7.270 23.556 1.00 96.69 246 SER A CA 1
ATOM 1828 C C . SER A 1 246 ? 0.020 -8.357 24.632 1.00 96.69 246 SER A C 1
ATOM 1830 O O . SER A 1 246 ? 0.132 -9.555 24.354 1.00 96.69 246 SER A O 1
ATOM 1832 N N . HIS A 1 247 ? -0.263 -7.931 25.865 1.00 96.00 247 HIS A N 1
ATOM 1833 C CA . HIS A 1 247 ? -0.589 -8.814 26.986 1.00 96.00 247 HIS A CA 1
ATOM 1834 C C . HIS A 1 247 ? -1.923 -9.544 26.812 1.00 96.00 247 HIS A C 1
ATOM 1836 O O . HIS A 1 247 ? -2.080 -10.678 27.263 1.00 96.00 247 HIS A O 1
ATOM 1842 N N . GLU A 1 248 ? -2.876 -8.918 26.127 1.00 95.75 248 GLU A N 1
ATOM 1843 C CA . GLU A 1 248 ? -4.163 -9.517 25.809 1.00 95.75 248 GLU A CA 1
ATOM 1844 C C . GLU A 1 248 ? -4.420 -9.393 24.309 1.00 95.75 248 GLU A C 1
ATOM 1846 O O . GLU A 1 248 ? -4.565 -8.296 23.766 1.00 95.75 248 GLU A O 1
ATOM 1851 N N . ARG A 1 249 ? -4.471 -10.538 23.625 1.00 96.50 249 ARG A N 1
ATOM 1852 C CA . ARG A 1 249 ? -4.827 -10.584 22.205 1.00 96.50 249 ARG A CA 1
ATOM 1853 C C . ARG A 1 249 ? -6.246 -10.078 21.991 1.00 96.50 249 ARG A C 1
ATOM 1855 O O . ARG A 1 249 ? -7.146 -10.429 22.760 1.00 96.50 249 ARG A O 1
ATOM 1862 N N . PHE A 1 250 ? -6.459 -9.368 20.889 1.00 98.00 250 PHE A N 1
ATOM 1863 C CA . PHE A 1 250 ? -7.771 -8.826 20.547 1.00 98.00 250 PHE A CA 1
ATOM 1864 C C . PHE A 1 250 ? -8.864 -9.904 20.500 1.00 98.00 250 PHE A C 1
ATOM 1866 O O . PHE A 1 250 ? -9.905 -9.746 21.122 1.00 98.00 250 PHE A O 1
ATOM 1873 N N . ASP A 1 251 ? -8.610 -11.052 19.867 1.00 96.94 251 ASP A N 1
ATOM 1874 C CA . ASP A 1 251 ? -9.588 -12.143 19.743 1.00 96.94 251 ASP A CA 1
ATOM 1875 C C . ASP A 1 251 ? -9.938 -12.828 21.076 1.00 96.94 251 ASP A C 1
ATOM 1877 O O . ASP A 1 251 ? -10.999 -13.439 21.223 1.00 96.94 251 ASP A O 1
ATOM 1881 N N . ARG A 1 252 ? -9.042 -12.757 22.066 1.00 96.38 252 ARG A N 1
ATOM 1882 C CA . ARG A 1 252 ? -9.317 -13.248 23.423 1.00 96.38 252 ARG A CA 1
ATOM 1883 C C . ARG A 1 252 ? -10.186 -12.263 24.188 1.00 96.38 252 ARG A C 1
ATOM 1885 O O . ARG A 1 252 ? -11.174 -12.695 24.772 1.00 96.38 252 ARG A O 1
ATOM 1892 N N . TRP A 1 253 ? -9.841 -10.978 24.127 1.00 97.50 253 TRP A N 1
ATOM 1893 C CA . TRP A 1 253 ? -10.666 -9.905 24.674 1.00 97.50 253 TRP A CA 1
ATOM 1894 C C . TRP A 1 253 ? -12.076 -9.934 24.064 1.00 97.50 253 TRP A C 1
ATOM 1896 O O . TRP A 1 253 ? -13.063 -9.986 24.790 1.00 97.50 253 TRP A O 1
ATOM 1906 N N . PHE A 1 254 ? -12.171 -10.038 22.737 1.00 97.56 254 PHE A N 1
ATOM 1907 C CA . PHE A 1 254 ? -13.428 -10.004 21.991 1.00 97.56 254 PHE A CA 1
ATOM 1908 C C . PHE A 1 254 ? -14.418 -11.086 22.432 1.00 97.56 254 PHE A C 1
ATOM 1910 O O . PHE A 1 254 ? -15.612 -10.828 22.514 1.00 97.56 254 PHE A O 1
ATOM 1917 N N . ARG A 1 255 ? -13.934 -12.297 22.741 1.00 95.69 255 ARG A N 1
ATOM 1918 C CA . ARG A 1 255 ? -14.779 -13.408 23.218 1.00 95.69 255 ARG A CA 1
ATOM 1919 C C . ARG A 1 255 ? -15.267 -13.243 24.655 1.00 95.69 255 ARG A C 1
ATOM 1921 O O . ARG A 1 255 ? -16.215 -13.916 25.034 1.00 95.69 255 ARG A O 1
ATOM 1928 N N . ARG A 1 256 ? -14.581 -12.427 25.457 1.00 95.12 256 ARG A N 1
ATOM 1929 C CA . ARG A 1 256 ? -14.927 -12.160 26.859 1.00 95.12 256 ARG A CA 1
ATOM 1930 C C . ARG A 1 256 ? -15.796 -10.921 27.028 1.00 95.12 256 ARG A C 1
ATOM 1932 O O . ARG A 1 256 ? -16.354 -10.752 28.105 1.00 95.12 256 ARG A O 1
ATOM 1939 N N . ARG A 1 257 ? -15.838 -10.044 26.021 1.00 93.56 257 ARG A N 1
ATOM 1940 C CA . ARG A 1 257 ? -16.637 -8.823 26.073 1.00 93.56 257 ARG A CA 1
ATOM 1941 C C . ARG A 1 257 ? -18.114 -9.178 26.236 1.00 93.56 257 ARG A C 1
ATOM 1943 O O . ARG A 1 257 ? -18.579 -10.176 25.684 1.00 93.56 257 ARG A O 1
ATOM 1950 N N . GLU A 1 258 ? -18.840 -8.321 26.929 1.00 86.06 258 GLU A N 1
ATOM 1951 C CA . GLU A 1 258 ? -20.295 -8.326 26.882 1.00 86.06 258 GLU A CA 1
ATOM 1952 C C . GLU A 1 258 ? -20.703 -7.678 25.558 1.00 86.06 258 GLU A C 1
ATOM 1954 O O . GLU A 1 258 ? -20.378 -6.522 25.305 1.00 86.06 258 GLU A O 1
ATOM 1959 N N . ALA A 1 259 ? -21.302 -8.460 24.659 1.00 79.06 259 ALA A N 1
ATOM 1960 C CA . ALA A 1 259 ? -21.770 -7.939 23.379 1.00 79.06 259 ALA A CA 1
ATOM 1961 C C . ALA A 1 259 ? -22.985 -7.025 23.593 1.00 79.06 259 ALA A C 1
ATOM 1963 O O . ALA A 1 259 ? -23.768 -7.240 24.523 1.00 79.06 259 ALA A O 1
ATOM 1964 N N . ALA A 1 260 ? -23.171 -6.045 22.706 1.00 70.75 260 ALA A N 1
ATOM 1965 C CA . ALA A 1 260 ? -24.349 -5.185 22.731 1.00 70.75 260 ALA A CA 1
ATOM 1966 C C . ALA A 1 260 ? -25.650 -6.013 22.752 1.00 70.75 260 ALA A C 1
ATOM 1968 O O . ALA A 1 260 ? -25.852 -6.920 21.943 1.00 70.75 260 ALA A O 1
ATOM 1969 N N . VAL A 1 261 ? -26.542 -5.683 23.691 1.00 61.84 261 VAL A N 1
ATOM 1970 C CA . VAL A 1 261 ? -27.703 -6.512 24.071 1.00 61.84 261 VAL A CA 1
ATOM 1971 C C . VAL A 1 261 ? -28.779 -6.576 22.973 1.00 61.84 261 VAL A C 1
ATOM 1973 O O . VAL A 1 261 ? -29.638 -7.456 22.992 1.00 61.84 261 VAL A O 1
ATOM 1976 N N . SER A 1 262 ? -28.775 -5.658 22.000 1.00 72.81 262 SER A N 1
ATOM 1977 C CA . SER A 1 262 ? -29.807 -5.601 20.951 1.00 72.81 262 SER A CA 1
ATOM 1978 C C . SER A 1 262 ? -29.303 -4.945 19.655 1.00 72.81 262 SER A C 1
ATOM 1980 O O . SER A 1 262 ? -29.448 -3.729 19.499 1.00 72.81 262 SER A O 1
ATOM 1982 N N . PRO A 1 263 ? -28.728 -5.714 18.709 1.00 77.88 263 PRO A N 1
ATOM 1983 C CA . PRO A 1 263 ? -28.338 -5.184 17.404 1.00 77.88 263 PRO A CA 1
ATOM 1984 C C . PRO A 1 263 ? -29.574 -4.770 16.590 1.00 77.88 263 PRO A C 1
ATOM 1986 O O . PRO A 1 263 ? -30.584 -5.472 16.569 1.00 77.88 263 PRO A O 1
ATOM 1989 N N . ARG A 1 264 ? -29.492 -3.625 15.904 1.00 87.06 264 ARG A N 1
ATOM 1990 C CA . ARG A 1 264 ? -30.576 -3.039 15.088 1.00 87.06 264 ARG A CA 1
ATOM 1991 C C . ARG A 1 264 ? -30.272 -3.035 13.586 1.00 87.06 264 ARG A C 1
ATOM 1993 O O . ARG A 1 264 ? -31.206 -3.035 12.794 1.00 87.06 264 ARG A O 1
ATOM 2000 N N . ARG A 1 265 ? -28.990 -3.051 13.190 1.00 89.94 265 ARG A N 1
ATOM 2001 C CA . ARG A 1 265 ? -28.527 -2.944 11.787 1.00 89.94 265 ARG A CA 1
ATOM 2002 C C . ARG A 1 265 ? -27.970 -4.250 11.204 1.00 89.94 265 ARG A C 1
ATOM 2004 O O . ARG A 1 265 ? -27.345 -4.255 10.149 1.00 89.94 265 ARG A O 1
ATOM 2011 N N . GLY A 1 266 ? -28.223 -5.374 11.875 1.00 92.69 266 GLY A N 1
ATOM 2012 C CA . GLY A 1 266 ? -27.730 -6.688 11.462 1.00 92.69 266 GLY A CA 1
ATOM 2013 C C . GLY A 1 266 ? -26.272 -6.923 11.853 1.00 92.69 266 GLY A C 1
ATOM 2014 O O . GLY A 1 266 ? -25.776 -6.340 12.816 1.00 92.69 266 GLY A O 1
ATOM 2015 N N . ARG A 1 267 ? -25.600 -7.817 11.125 1.00 95.69 267 ARG A N 1
ATOM 2016 C CA . ARG A 1 267 ? -24.284 -8.360 11.479 1.00 95.69 267 ARG A CA 1
ATOM 2017 C C . ARG A 1 267 ? -23.190 -7.863 10.538 1.00 95.69 267 ARG A C 1
ATOM 2019 O O . ARG A 1 267 ? -23.405 -7.771 9.332 1.00 95.69 267 ARG A O 1
ATOM 2026 N N . VAL A 1 268 ? -22.006 -7.599 11.089 1.00 97.88 268 VAL A N 1
ATOM 2027 C CA . VAL A 1 268 ? -20.808 -7.192 10.341 1.00 97.88 268 VAL A CA 1
ATOM 2028 C C . VAL A 1 268 ? -19.596 -8.018 10.761 1.00 97.88 268 VAL A C 1
ATOM 2030 O O . VAL A 1 268 ? -19.407 -8.319 11.942 1.00 97.88 268 VAL A O 1
ATOM 2033 N N . ILE A 1 269 ? -18.759 -8.395 9.794 1.00 98.56 269 ILE A N 1
ATOM 2034 C CA . ILE A 1 269 ? -17.504 -9.098 10.059 1.00 98.56 269 ILE A CA 1
ATOM 2035 C C . ILE A 1 269 ? -16.394 -8.066 10.192 1.00 98.56 269 ILE A C 1
ATOM 2037 O O . ILE A 1 269 ? -15.994 -7.452 9.210 1.00 98.56 269 ILE A O 1
ATOM 2041 N N . LEU A 1 270 ? -15.839 -7.916 11.390 1.00 98.69 270 LEU A N 1
ATOM 2042 C CA . LEU A 1 270 ? -14.599 -7.175 11.575 1.00 98.69 270 LEU A CA 1
ATOM 2043 C C . LEU A 1 270 ? -13.424 -8.098 11.242 1.00 98.69 270 LEU A C 1
ATOM 2045 O O . LEU A 1 270 ? -13.160 -9.084 11.943 1.00 98.69 270 LEU A O 1
ATOM 2049 N N . TRP A 1 271 ? -12.707 -7.781 10.165 1.00 98.62 271 TRP A N 1
ATOM 2050 C CA . TRP A 1 271 ? -11.442 -8.427 9.857 1.00 98.62 271 TRP A CA 1
ATOM 2051 C C . TRP A 1 271 ? -10.373 -7.887 10.798 1.00 98.62 271 TRP A C 1
ATOM 2053 O O . TRP A 1 271 ? -9.730 -6.867 10.550 1.00 98.62 271 TRP A O 1
ATOM 2063 N N . ASP A 1 272 ? -10.170 -8.595 11.899 1.00 97.19 272 ASP A N 1
ATOM 2064 C CA . ASP A 1 272 ? -9.035 -8.332 12.757 1.00 97.19 272 ASP A CA 1
ATOM 2065 C C . ASP A 1 272 ? -7.780 -8.784 12.007 1.00 97.19 272 ASP A C 1
ATOM 2067 O O . ASP A 1 272 ? -7.680 -9.946 11.660 1.00 97.19 272 ASP A O 1
ATOM 2071 N N . ASP A 1 273 ? -6.832 -7.920 11.662 1.00 97.12 273 ASP A N 1
ATOM 2072 C CA . ASP A 1 273 ? -5.611 -8.360 10.980 1.00 97.12 273 ASP A CA 1
ATOM 2073 C C . ASP A 1 273 ? -4.552 -8.849 11.993 1.00 97.12 273 ASP A C 1
ATOM 2075 O O . ASP A 1 273 ? -4.821 -9.042 13.181 1.00 97.12 273 ASP A O 1
ATOM 2079 N N . THR A 1 274 ? -3.358 -9.211 11.523 1.00 95.94 274 THR A N 1
ATOM 2080 C CA . THR A 1 274 ? -2.287 -9.720 12.401 1.00 95.94 274 THR A CA 1
ATOM 2081 C C . THR A 1 274 ? -1.797 -8.649 13.388 1.00 95.94 274 THR A C 1
ATOM 2083 O O . THR A 1 274 ? -1.485 -8.980 14.531 1.00 95.94 274 THR A O 1
ATOM 2086 N N . TRP A 1 275 ? -1.770 -7.378 12.995 1.00 95.88 275 TRP A N 1
ATOM 2087 C CA . TRP A 1 275 ? -1.308 -6.275 13.834 1.00 95.88 275 TRP A CA 1
ATOM 2088 C C . TRP A 1 275 ? -2.312 -5.958 14.933 1.00 95.88 275 TRP A C 1
ATOM 2090 O O . TRP A 1 275 ? -1.963 -6.037 16.111 1.00 95.88 275 TRP A O 1
ATOM 2100 N N . VAL A 1 276 ? -3.582 -5.759 14.570 1.00 97.56 276 VAL A N 1
ATOM 2101 C CA . VAL A 1 276 ? -4.669 -5.566 15.543 1.00 97.56 276 VAL A CA 1
ATOM 2102 C C . VAL A 1 276 ? -4.753 -6.747 16.515 1.00 97.56 276 VAL A C 1
ATOM 2104 O O . VAL A 1 276 ? -4.913 -6.559 17.721 1.00 97.56 276 VAL A O 1
ATOM 2107 N N . ARG A 1 277 ? -4.586 -7.990 16.035 1.00 97.62 277 ARG A N 1
ATOM 2108 C CA . ARG A 1 277 ? -4.697 -9.171 16.905 1.00 97.62 277 ARG A CA 1
ATOM 2109 C C . ARG A 1 277 ? -3.616 -9.249 17.976 1.00 97.62 277 ARG A C 1
ATOM 2111 O O . ARG A 1 277 ? -3.940 -9.568 19.125 1.00 97.62 277 ARG A O 1
ATOM 2118 N N . TYR A 1 278 ? -2.353 -9.056 17.597 1.00 97.88 278 TYR A N 1
ATOM 2119 C CA . TYR A 1 278 ? -1.215 -9.383 18.462 1.00 97.88 278 TYR A CA 1
ATOM 2120 C C . TYR A 1 278 ? -0.467 -8.174 19.016 1.00 97.88 278 TYR A C 1
ATOM 2122 O O . TYR A 1 278 ? 0.256 -8.351 19.991 1.00 97.88 278 TYR A O 1
ATOM 2130 N N . HIS A 1 279 ? -0.619 -6.987 18.430 1.00 97.00 279 HIS A N 1
ATOM 2131 C CA . HIS A 1 279 ? 0.192 -5.808 18.749 1.00 97.00 279 HIS A CA 1
ATOM 2132 C C . HIS A 1 279 ? -0.662 -4.635 19.234 1.00 97.00 279 HIS A C 1
ATOM 2134 O O . HIS A 1 279 ? -0.408 -4.102 20.309 1.00 97.00 279 HIS A O 1
ATOM 2140 N N . GLU A 1 280 ? -1.717 -4.294 18.494 1.00 96.81 280 GLU A N 1
ATOM 2141 C CA . GLU A 1 280 ? -2.536 -3.096 18.725 1.00 96.81 280 GLU A CA 1
ATOM 2142 C C . GLU A 1 280 ? -4.018 -3.455 18.960 1.00 96.81 280 GLU A C 1
ATOM 2144 O O . GLU A 1 280 ? -4.898 -3.032 18.208 1.00 96.81 280 GLU A O 1
ATOM 2149 N N . PRO A 1 281 ? -4.358 -4.242 20.001 1.00 97.69 281 PRO A N 1
ATOM 2150 C CA . PRO A 1 281 ? -5.748 -4.623 20.251 1.00 97.69 281 PRO A CA 1
ATOM 2151 C C . PRO A 1 281 ? -6.649 -3.431 20.593 1.00 97.69 281 PRO A C 1
ATOM 2153 O O . PRO A 1 281 ? -7.860 -3.559 20.449 1.00 97.69 281 PRO A O 1
ATOM 2156 N N . GLY A 1 282 ? -6.085 -2.298 21.036 1.00 97.94 282 GLY A N 1
ATOM 2157 C CA . GLY A 1 282 ? -6.820 -1.051 21.287 1.00 97.94 282 GLY A CA 1
ATOM 2158 C C . GLY A 1 282 ? -7.603 -0.585 20.061 1.00 97.94 282 GLY A C 1
ATOM 2159 O O . GLY A 1 282 ? -8.802 -0.340 20.163 1.00 97.94 282 GLY A O 1
ATOM 2160 N N . VAL A 1 283 ? -6.975 -0.640 18.885 1.00 98.44 283 VAL A N 1
ATOM 2161 C CA . VAL A 1 283 ? -7.600 -0.302 17.602 1.00 98.44 283 VAL A CA 1
ATOM 2162 C C . VAL A 1 283 ? -8.825 -1.177 17.324 1.00 98.44 283 VAL A C 1
ATOM 2164 O O . VAL A 1 283 ? -9.890 -0.678 16.966 1.00 98.44 283 VAL A O 1
ATOM 2167 N N . GLY A 1 284 ? -8.701 -2.490 17.539 1.00 98.31 284 GLY A N 1
ATOM 2168 C CA . GLY A 1 284 ? -9.818 -3.420 17.367 1.00 98.31 284 GLY A CA 1
ATOM 2169 C C . GLY A 1 284 ? -10.947 -3.172 18.369 1.00 98.31 284 GLY A C 1
ATOM 2170 O O . GLY A 1 284 ? -12.116 -3.243 18.003 1.00 98.31 284 GLY A O 1
ATOM 2171 N N . ARG A 1 285 ? -10.617 -2.862 19.630 1.00 98.31 285 ARG A N 1
ATOM 2172 C CA . ARG A 1 285 ? -11.604 -2.539 20.679 1.00 98.31 285 ARG A CA 1
ATOM 2173 C C . ARG A 1 285 ? -12.392 -1.285 20.325 1.00 98.31 285 ARG A C 1
ATOM 2175 O O . ARG A 1 285 ? -13.613 -1.292 20.429 1.00 98.31 285 ARG A O 1
ATOM 2182 N N . ALA A 1 286 ? -11.695 -0.253 19.865 1.00 98.19 286 ALA A N 1
ATOM 2183 C CA . ALA A 1 286 ? -12.297 0.998 19.439 1.00 98.19 286 ALA A CA 1
ATOM 2184 C C . ALA A 1 286 ? -13.224 0.803 18.229 1.00 98.19 286 ALA A C 1
ATOM 2186 O O . ALA A 1 286 ? -14.350 1.290 18.227 1.00 98.19 286 ALA A O 1
ATOM 2187 N N . ALA A 1 287 ? -12.803 0.004 17.243 1.00 98.50 287 ALA A N 1
ATOM 2188 C CA . ALA A 1 287 ? -13.648 -0.333 16.100 1.00 98.50 287 ALA A CA 1
ATOM 2189 C C . ALA A 1 287 ? -14.925 -1.077 16.514 1.00 98.50 287 ALA A C 1
ATOM 2191 O O . ALA A 1 287 ? -16.003 -0.763 16.017 1.00 98.50 287 ALA A O 1
ATOM 2192 N N . VAL A 1 288 ? -14.819 -2.035 17.443 1.00 98.12 288 VAL A N 1
ATOM 2193 C CA . VAL A 1 288 ? -15.988 -2.730 18.003 1.00 98.12 288 VAL A CA 1
ATOM 2194 C C . VAL A 1 288 ? -16.918 -1.744 18.703 1.00 98.12 288 VAL A C 1
ATOM 2196 O O . VAL A 1 288 ? -18.109 -1.778 18.428 1.00 98.12 288 VAL A O 1
ATOM 2199 N N . ALA A 1 289 ? -16.386 -0.842 19.534 1.00 96.12 289 ALA A N 1
ATOM 2200 C CA . ALA A 1 289 ? -17.188 0.160 20.233 1.00 96.12 289 ALA A CA 1
ATOM 2201 C C . ALA A 1 289 ? -17.978 1.052 19.260 1.00 96.12 289 ALA A C 1
ATOM 2203 O O . ALA A 1 289 ? -19.179 1.226 19.437 1.00 96.12 289 ALA A O 1
ATOM 2204 N N . VAL A 1 290 ? -17.338 1.548 18.193 1.00 97.00 290 VAL A N 1
ATOM 2205 C CA . VAL A 1 290 ? -18.007 2.364 17.163 1.00 97.00 290 VAL A CA 1
ATOM 2206 C C . VAL A 1 290 ? -19.075 1.562 16.416 1.00 97.00 290 VAL A C 1
ATOM 2208 O O . VAL A 1 290 ? -20.200 2.027 16.264 1.00 97.00 290 VAL A O 1
ATOM 2211 N N . LEU A 1 291 ? -18.766 0.343 15.970 1.00 97.12 291 LEU A N 1
ATOM 2212 C CA . LEU A 1 291 ? -19.715 -0.475 15.206 1.00 97.12 291 LEU A CA 1
ATOM 2213 C C . LEU A 1 291 ? -20.912 -0.940 16.056 1.00 97.12 291 LEU A C 1
ATOM 2215 O O . LEU A 1 291 ? -22.045 -0.948 15.572 1.00 97.12 291 LEU A O 1
ATOM 2219 N N . GLU A 1 292 ? -20.685 -1.305 17.319 1.00 95.56 292 GLU A N 1
ATOM 2220 C CA . GLU A 1 292 ? -21.756 -1.677 18.251 1.00 95.56 292 GLU A CA 1
ATOM 2221 C C . GLU A 1 292 ? -22.600 -0.453 18.647 1.00 95.56 292 GLU A C 1
ATOM 2223 O O . GLU A 1 292 ? -23.826 -0.567 18.695 1.00 95.56 292 GLU A O 1
ATOM 2228 N N . ALA A 1 293 ? -21.992 0.730 18.821 1.00 93.88 293 ALA A N 1
ATOM 2229 C CA . ALA A 1 293 ? -22.719 1.988 19.030 1.00 93.88 293 ALA A CA 1
ATOM 2230 C C . ALA A 1 293 ? -23.596 2.363 17.823 1.00 93.88 293 ALA A C 1
ATOM 2232 O O . ALA A 1 293 ? -24.723 2.817 18.009 1.00 93.88 293 ALA A O 1
ATOM 2233 N N . ALA A 1 294 ? -23.136 2.079 16.598 1.00 94.12 294 ALA A N 1
ATOM 2234 C CA . ALA A 1 294 ? -23.937 2.215 15.377 1.00 94.12 294 ALA A CA 1
ATOM 2235 C C . ALA A 1 294 ? -25.084 1.185 15.279 1.00 94.12 294 ALA A C 1
ATOM 2237 O O . ALA A 1 294 ? -25.926 1.268 14.380 1.00 94.12 294 ALA A O 1
ATOM 2238 N N . GLY A 1 295 ? -25.144 0.209 16.192 1.00 93.88 295 GLY A N 1
ATOM 2239 C CA . GLY A 1 295 ? -26.208 -0.787 16.282 1.00 93.88 295 GLY A CA 1
ATOM 2240 C C . GLY A 1 295 ? -25.949 -2.081 15.510 1.00 93.88 295 GLY A C 1
ATOM 2241 O O . GLY A 1 295 ? -26.914 -2.795 15.220 1.00 93.88 295 GLY A O 1
ATOM 2242 N N . PHE A 1 296 ? -24.700 -2.403 15.163 1.00 95.38 296 PHE A N 1
ATOM 2243 C CA . PHE A 1 296 ? -24.348 -3.676 14.524 1.00 95.38 296 PHE A CA 1
ATOM 2244 C C . PHE A 1 296 ? -23.985 -4.765 15.537 1.00 95.38 296 PHE A C 1
ATOM 2246 O O . PHE A 1 296 ? -23.352 -4.515 16.560 1.00 95.38 296 PHE A O 1
ATOM 2253 N N . GLU A 1 297 ? -24.301 -6.012 15.195 1.00 96.06 297 GLU A N 1
ATOM 2254 C CA . GLU A 1 297 ? -23.668 -7.181 15.795 1.00 96.06 297 GLU A CA 1
ATOM 2255 C C . GLU A 1 297 ? -22.290 -7.379 15.155 1.00 96.06 297 GLU A C 1
ATOM 2257 O O . GLU A 1 297 ? -22.170 -7.815 14.004 1.00 96.06 297 GLU A O 1
ATOM 2262 N N . VAL A 1 298 ? -21.230 -7.071 15.900 1.00 97.25 298 VAL A N 1
ATOM 2263 C CA . VAL A 1 298 ? -19.866 -7.302 15.422 1.00 97.25 298 VAL A CA 1
ATOM 2264 C C . VAL A 1 298 ? -19.472 -8.750 15.675 1.00 97.25 298 VAL A C 1
ATOM 2266 O O . VAL A 1 298 ? -19.568 -9.256 16.798 1.00 97.25 298 VAL A O 1
ATOM 2269 N N . VAL A 1 299 ? -18.947 -9.403 14.638 1.00 97.06 299 VAL A N 1
ATOM 2270 C CA . VAL A 1 299 ? -18.338 -10.735 14.713 1.00 97.06 299 VAL A CA 1
ATOM 2271 C C . VAL A 1 299 ? -16.942 -10.750 14.100 1.00 97.06 299 VAL A C 1
ATOM 2273 O O . VAL A 1 299 ? -16.600 -9.911 13.274 1.00 97.06 299 VAL A O 1
ATOM 2276 N N . LEU A 1 300 ? -16.132 -11.740 14.478 1.00 97.44 300 LEU A N 1
ATOM 2277 C CA . LEU A 1 300 ? -14.839 -12.000 13.841 1.00 97.44 300 LEU A CA 1
ATOM 2278 C C . LEU A 1 300 ? -14.933 -13.200 12.899 1.00 97.44 300 LEU A C 1
ATOM 2280 O O . LEU A 1 300 ? -15.690 -14.143 13.148 1.00 97.44 300 LEU A O 1
ATOM 2284 N N . ALA A 1 301 ? -14.089 -13.214 11.869 1.00 95.81 301 ALA A N 1
ATOM 2285 C CA . ALA A 1 301 ? -13.900 -14.378 11.010 1.00 95.81 301 ALA A CA 1
ATOM 2286 C C . ALA A 1 301 ? -13.186 -15.507 11.785 1.00 95.81 301 ALA A C 1
ATOM 2288 O O . ALA A 1 301 ? -11.955 -15.553 11.893 1.00 95.81 301 ALA A O 1
ATOM 2289 N N . SER A 1 302 ? -13.964 -16.422 12.371 1.00 92.31 302 SER A N 1
ATOM 2290 C CA . SER A 1 302 ? -13.424 -17.560 13.120 1.00 92.31 302 SER A CA 1
ATOM 2291 C C . SER A 1 302 ? -12.565 -18.453 12.221 1.00 92.31 302 SER A C 1
ATOM 2293 O O . SER A 1 302 ? -12.934 -18.767 11.095 1.00 92.31 302 SER A O 1
ATOM 2295 N N . GLY A 1 303 ? -11.392 -18.855 12.714 1.00 94.31 303 GLY A N 1
ATOM 2296 C CA . GLY A 1 303 ? -10.459 -19.692 11.956 1.00 94.31 303 GLY A CA 1
ATOM 2297 C C . GLY A 1 303 ? -9.679 -18.968 10.854 1.00 94.31 303 GLY A C 1
ATOM 2298 O O . GLY A 1 303 ? -8.904 -19.625 10.160 1.00 94.31 303 GLY A O 1
ATOM 2299 N N . ARG A 1 304 ? -9.826 -17.643 10.696 1.00 95.62 304 ARG A N 1
ATOM 2300 C CA . ARG A 1 304 ? -9.042 -16.866 9.724 1.00 95.62 304 ARG A CA 1
ATOM 2301 C C . ARG A 1 304 ? -7.536 -17.016 9.942 1.00 95.62 304 ARG A C 1
ATOM 2303 O O . ARG A 1 304 ? -7.057 -17.163 11.070 1.00 95.62 304 ARG A O 1
ATOM 2310 N N . VAL A 1 305 ? -6.779 -16.922 8.854 1.00 97.44 305 VAL A N 1
ATOM 2311 C CA . VAL A 1 305 ? -5.311 -16.820 8.871 1.00 97.44 305 VAL A CA 1
ATOM 2312 C C . VAL A 1 305 ? -4.877 -15.428 8.406 1.00 97.44 305 VAL A C 1
ATOM 2314 O O . VAL A 1 305 ? -5.707 -14.578 8.089 1.00 97.44 305 VAL A O 1
ATOM 2317 N N . CYS A 1 306 ? -3.569 -15.156 8.389 1.00 97.94 306 CYS A N 1
ATOM 2318 C CA . CYS A 1 306 ? -3.035 -13.899 7.855 1.00 97.94 306 CYS A CA 1
ATOM 2319 C C . CYS A 1 306 ? -3.602 -13.601 6.455 1.00 97.94 306 CYS A C 1
ATOM 2321 O O . CYS A 1 306 ? -3.714 -14.513 5.638 1.00 97.94 306 CYS A O 1
ATOM 2323 N N . CYS A 1 307 ? -3.866 -12.331 6.141 1.00 98.12 307 CYS A N 1
ATOM 2324 C CA . CYS A 1 307 ? -4.284 -11.912 4.797 1.00 98.12 307 CYS A CA 1
ATOM 2325 C C . CYS A 1 307 ? -3.186 -12.035 3.732 1.00 98.12 307 CYS A C 1
ATOM 2327 O O . CYS A 1 307 ? -3.412 -11.714 2.578 1.00 98.12 307 CYS A O 1
ATOM 2329 N N . GLY A 1 308 ? -1.973 -12.454 4.096 1.00 97.75 308 GLY A N 1
ATOM 2330 C CA . GLY A 1 308 ? -0.904 -12.715 3.134 1.00 97.75 308 GLY A CA 1
ATOM 2331 C C . GLY A 1 308 ? -0.088 -11.492 2.720 1.00 97.75 308 GLY A C 1
ATOM 2332 O O . GLY A 1 308 ? 0.961 -11.684 2.114 1.00 97.75 308 GLY A O 1
ATOM 2333 N N . ARG A 1 309 ? -0.459 -10.265 3.115 1.00 96.94 309 ARG A N 1
ATOM 2334 C CA . ARG A 1 309 ? 0.280 -9.037 2.762 1.00 96.94 309 ARG A CA 1
ATOM 2335 C C . ARG A 1 309 ? 1.794 -9.099 3.047 1.00 96.94 309 ARG A C 1
ATOM 2337 O O . ARG A 1 309 ? 2.556 -8.782 2.132 1.00 96.94 309 ARG A O 1
ATOM 2344 N N . PRO A 1 310 ? 2.276 -9.558 4.225 1.00 96.31 310 PRO A N 1
ATOM 2345 C CA . PRO A 1 310 ? 3.718 -9.692 4.468 1.00 96.31 310 PRO A CA 1
ATOM 2346 C C . PRO A 1 310 ? 4.413 -10.712 3.554 1.00 96.31 310 PRO A C 1
ATOM 2348 O O . PRO A 1 310 ? 5.593 -10.571 3.256 1.00 96.31 310 PRO A O 1
ATOM 2351 N N . ALA A 1 311 ? 3.697 -11.752 3.114 1.00 97.75 311 ALA A N 1
ATOM 2352 C CA . ALA A 1 311 ? 4.223 -12.745 2.181 1.00 97.75 311 ALA A CA 1
ATOM 2353 C C . ALA A 1 311 ? 4.239 -12.205 0.741 1.00 97.75 311 ALA A C 1
ATOM 2355 O O . ALA A 1 311 ? 5.235 -12.373 0.040 1.00 97.75 311 ALA A O 1
ATOM 2356 N N . ALA A 1 312 ? 3.177 -11.505 0.330 1.00 97.19 312 ALA A N 1
ATOM 2357 C CA . ALA A 1 312 ? 3.052 -10.896 -0.990 1.00 97.19 312 ALA A CA 1
ATOM 2358 C C . ALA A 1 312 ? 4.148 -9.849 -1.238 1.00 97.19 312 ALA A C 1
ATOM 2360 O O . ALA A 1 312 ? 4.815 -9.894 -2.266 1.00 97.19 312 ALA A O 1
ATOM 2361 N N . SER A 1 313 ? 4.421 -8.971 -0.264 1.00 94.94 313 SER A N 1
ATOM 2362 C CA . SER A 1 313 ? 5.465 -7.940 -0.395 1.00 94.94 313 SER A CA 1
ATOM 2363 C C . SER A 1 313 ? 6.886 -8.505 -0.524 1.00 94.94 313 SER A C 1
ATOM 2365 O O . SER A 1 313 ? 7.789 -7.804 -0.993 1.00 94.94 313 SER A O 1
ATOM 2367 N N . ARG A 1 314 ? 7.090 -9.768 -0.126 1.00 95.94 314 ARG A N 1
ATOM 2368 C CA . ARG A 1 314 ? 8.355 -10.495 -0.279 1.00 95.94 314 ARG A CA 1
ATOM 2369 C C . ARG A 1 314 ? 8.365 -11.472 -1.458 1.00 95.94 314 ARG A C 1
ATOM 2371 O O . ARG A 1 314 ? 9.429 -12.008 -1.717 1.00 95.94 314 ARG A O 1
ATOM 2378 N N . GLY A 1 315 ? 7.267 -11.663 -2.195 1.00 96.56 315 GLY A N 1
ATOM 2379 C CA . GLY A 1 315 ? 7.203 -12.574 -3.352 1.00 96.56 315 GLY A CA 1
ATOM 2380 C C . GLY A 1 315 ? 6.915 -14.043 -3.013 1.00 96.56 315 GLY A C 1
ATOM 2381 O O . GLY A 1 315 ? 7.104 -14.922 -3.846 1.00 96.56 315 GLY A O 1
ATOM 2382 N N . LEU A 1 316 ? 6.430 -14.355 -1.805 1.00 98.12 316 LEU A N 1
ATOM 2383 C CA . LEU A 1 316 ? 6.084 -15.732 -1.416 1.00 98.12 316 LEU A CA 1
ATOM 2384 C C . LEU A 1 316 ? 4.675 -16.110 -1.915 1.00 98.12 316 LEU A C 1
ATOM 2386 O O . LEU A 1 316 ? 3.782 -16.401 -1.110 1.00 98.12 316 LEU A O 1
ATOM 2390 N N . LEU A 1 317 ? 4.464 -16.090 -3.234 1.00 98.25 317 LEU A N 1
ATOM 2391 C CA . LEU A 1 317 ? 3.139 -16.212 -3.855 1.00 98.25 317 LEU A CA 1
ATOM 2392 C C . LEU A 1 317 ? 2.432 -17.542 -3.563 1.00 98.25 317 LEU A C 1
ATOM 2394 O O . LEU A 1 317 ? 1.234 -17.529 -3.288 1.00 98.25 317 LEU A O 1
ATOM 2398 N N . ASP A 1 318 ? 3.148 -18.664 -3.452 1.00 97.88 318 ASP A N 1
ATOM 2399 C CA . ASP A 1 318 ? 2.537 -19.938 -3.031 1.00 97.88 318 ASP A CA 1
ATOM 2400 C C . ASP A 1 318 ? 1.901 -19.852 -1.643 1.00 97.88 318 ASP A C 1
ATOM 2402 O O . ASP A 1 318 ? 0.833 -20.412 -1.375 1.00 97.88 318 ASP A O 1
ATOM 2406 N N . LYS A 1 319 ? 2.569 -19.148 -0.722 1.00 98.19 319 LYS A N 1
ATOM 2407 C CA . LYS A 1 319 ? 2.039 -18.924 0.622 1.00 98.19 319 LYS A CA 1
ATOM 2408 C C . LYS A 1 319 ? 0.814 -18.022 0.554 1.00 98.19 319 LYS A C 1
ATOM 2410 O O . LYS A 1 319 ? -0.172 -18.325 1.219 1.00 98.19 319 LYS A O 1
ATOM 2415 N N . VAL A 1 320 ? 0.861 -16.961 -0.251 1.00 98.44 320 VAL A N 1
ATOM 2416 C CA . VAL A 1 320 ? -0.281 -16.060 -0.467 1.00 98.44 320 VAL A CA 1
ATOM 2417 C C . VAL A 1 320 ? -1.480 -16.832 -1.017 1.00 98.44 320 VAL A C 1
ATOM 2419 O O . VAL A 1 320 ? -2.557 -16.742 -0.436 1.00 98.44 320 VAL A O 1
ATOM 2422 N N . ARG A 1 321 ? -1.289 -17.664 -2.049 1.00 98.44 321 ARG A N 1
ATOM 2423 C CA . ARG A 1 321 ? -2.336 -18.505 -2.645 1.00 98.44 321 ARG A CA 1
ATOM 2424 C C . ARG A 1 321 ? -2.973 -19.433 -1.609 1.00 98.44 321 ARG A C 1
ATOM 2426 O O . ARG A 1 321 ? -4.196 -19.494 -1.523 1.00 98.44 321 ARG A O 1
ATOM 2433 N N . ARG A 1 322 ? -2.175 -20.106 -0.767 1.00 98.38 322 ARG A N 1
ATOM 2434 C CA . ARG A 1 322 ? -2.702 -20.965 0.316 1.00 98.38 322 ARG A CA 1
ATOM 2435 C C . ARG A 1 322 ? -3.508 -20.186 1.359 1.00 98.38 322 ARG A C 1
ATOM 2437 O O . ARG A 1 322 ? -4.567 -20.651 1.770 1.00 98.38 322 ARG A O 1
ATOM 2444 N N . LEU A 1 323 ? -3.011 -19.026 1.793 1.00 98.50 323 LEU A N 1
ATOM 2445 C CA . LEU A 1 323 ? -3.706 -18.174 2.764 1.00 98.50 323 LEU A CA 1
ATOM 2446 C C . LEU A 1 323 ? -5.017 -17.619 2.184 1.00 98.50 323 LEU A C 1
ATOM 2448 O O . LEU A 1 323 ? -6.041 -17.645 2.862 1.00 98.50 323 LEU A O 1
ATOM 2452 N N . GLY A 1 324 ? -4.996 -17.175 0.926 1.00 98.44 324 GLY A N 1
ATOM 2453 C CA . GLY A 1 324 ? -6.167 -16.671 0.214 1.00 98.44 324 GLY A CA 1
ATOM 2454 C C . GLY A 1 324 ? -7.231 -17.739 0.009 1.00 98.44 324 GLY A C 1
ATOM 2455 O O . GLY A 1 324 ? -8.375 -17.510 0.378 1.00 98.44 324 GLY A O 1
ATOM 2456 N N . LEU A 1 325 ? -6.856 -18.938 -0.457 1.00 98.56 325 LEU A N 1
ATOM 2457 C CA . LEU A 1 325 ? -7.782 -20.073 -0.588 1.00 98.56 325 LEU A CA 1
ATOM 2458 C C . LEU A 1 325 ? -8.489 -20.399 0.732 1.00 98.56 325 LEU A C 1
ATOM 2460 O O . LEU A 1 325 ? -9.679 -20.692 0.738 1.00 98.56 325 LEU A O 1
ATOM 2464 N N . HIS A 1 326 ? -7.767 -20.359 1.853 1.00 98.38 326 HIS A N 1
ATOM 2465 C CA . HIS A 1 326 ? -8.356 -20.594 3.171 1.00 98.38 326 HIS A CA 1
ATOM 2466 C C . HIS A 1 326 ? -9.326 -19.479 3.568 1.00 98.38 326 HIS A C 1
ATOM 2468 O O . HIS A 1 326 ? -10.472 -19.751 3.915 1.00 98.38 326 HIS A O 1
ATOM 2474 N N . ASN A 1 327 ? -8.877 -18.225 3.506 1.00 98.50 327 ASN A N 1
ATOM 2475 C CA . ASN A 1 327 ? -9.674 -17.083 3.951 1.00 98.50 327 ASN A CA 1
ATOM 2476 C C . ASN A 1 327 ? -10.915 -16.865 3.076 1.00 98.50 327 ASN A C 1
ATOM 2478 O O . ASN A 1 327 ? -11.985 -16.599 3.612 1.00 98.50 327 ASN A O 1
ATOM 2482 N N . LEU A 1 328 ? -10.794 -17.004 1.755 1.00 98.31 328 LEU A N 1
ATOM 2483 C CA . LEU A 1 328 ? -11.912 -16.810 0.834 1.00 98.31 328 LEU A CA 1
ATOM 2484 C C . LEU A 1 328 ? -12.971 -17.898 0.995 1.00 98.31 328 LEU A C 1
ATOM 2486 O O . LEU A 1 328 ? -14.139 -17.555 1.105 1.00 98.31 328 LEU A O 1
ATOM 2490 N N . ARG A 1 329 ? -12.587 -19.171 1.169 1.00 97.44 329 ARG A N 1
ATOM 2491 C CA . ARG A 1 329 ? -13.551 -20.243 1.490 1.00 97.44 329 ARG A CA 1
ATOM 2492 C C . ARG A 1 329 ? -14.325 -19.974 2.780 1.00 97.44 329 ARG A C 1
ATOM 2494 O O . ARG A 1 329 ? -15.519 -20.241 2.839 1.00 97.44 329 ARG A O 1
ATOM 2501 N N . LEU A 1 330 ? -13.654 -19.455 3.813 1.00 96.56 330 LEU A N 1
ATOM 2502 C CA . LEU A 1 330 ? -14.315 -19.091 5.071 1.00 96.56 330 LEU A CA 1
ATOM 2503 C C . LEU A 1 330 ? -15.320 -17.951 4.878 1.00 96.56 330 LEU A C 1
ATOM 2505 O O . LEU A 1 330 ? -16.411 -17.996 5.436 1.00 96.56 330 LEU A O 1
ATOM 2509 N N . LEU A 1 331 ? -14.946 -16.929 4.110 1.00 97.94 331 LEU A N 1
ATOM 2510 C CA . LEU A 1 331 ? -15.752 -15.722 3.933 1.00 97.94 331 LEU A CA 1
ATOM 2511 C C . LEU A 1 331 ? -16.866 -15.903 2.897 1.00 97.94 331 LEU A C 1
ATOM 2513 O O . LEU A 1 331 ? -17.913 -15.278 3.034 1.00 97.94 331 LEU A O 1
ATOM 2517 N N . ALA A 1 332 ? -16.686 -16.767 1.898 1.00 96.25 332 ALA A N 1
ATOM 2518 C CA . ALA A 1 332 ? -17.707 -17.118 0.909 1.00 96.25 332 ALA A CA 1
ATOM 2519 C C . ALA A 1 332 ? -18.917 -17.828 1.542 1.00 96.25 332 ALA A C 1
ATOM 2521 O O . ALA A 1 332 ? -20.025 -17.762 1.020 1.00 96.25 332 ALA A O 1
ATOM 2522 N N . ALA A 1 333 ? -18.733 -18.451 2.711 1.00 93.62 333 ALA A N 1
ATOM 2523 C CA . ALA A 1 333 ? -19.818 -19.051 3.487 1.00 93.62 333 ALA A CA 1
ATOM 2524 C C . ALA A 1 333 ? -20.729 -18.020 4.186 1.00 93.62 333 ALA A C 1
ATOM 2526 O O . ALA A 1 333 ? -21.681 -18.404 4.867 1.00 93.62 333 ALA A O 1
ATOM 2527 N N . THR A 1 334 ? -20.436 -16.725 4.061 1.00 94.44 334 THR A N 1
ATOM 2528 C CA . THR A 1 334 ? -21.150 -15.637 4.734 1.00 94.44 334 THR A CA 1
ATOM 2529 C C . THR A 1 334 ? -21.540 -14.544 3.732 1.00 94.44 334 THR A C 1
ATOM 2531 O O . THR A 1 334 ? -21.039 -14.516 2.607 1.00 94.44 334 THR A O 1
ATOM 2534 N N . ARG A 1 335 ? -22.447 -13.636 4.115 1.00 94.75 335 ARG A N 1
ATOM 2535 C CA . ARG A 1 335 ? -22.948 -12.554 3.233 1.00 94.75 335 ARG A CA 1
ATOM 2536 C C . ARG A 1 335 ? -22.779 -11.151 3.804 1.00 94.75 335 ARG A C 1
ATOM 2538 O O . ARG A 1 335 ? -22.991 -10.175 3.097 1.00 94.75 335 ARG A O 1
ATOM 2545 N N . GLU A 1 336 ? -22.388 -11.056 5.063 1.00 97.06 336 GLU A N 1
ATOM 2546 C CA . GLU A 1 336 ? -22.194 -9.817 5.800 1.00 97.06 336 GLU A CA 1
ATOM 2547 C C . GLU A 1 336 ? -21.049 -8.984 5.197 1.00 97.06 336 GLU A C 1
ATOM 2549 O O . GLU A 1 336 ? -20.098 -9.562 4.654 1.00 97.06 336 GLU A O 1
ATOM 2554 N N . PRO A 1 337 ? -21.090 -7.645 5.313 1.00 98.19 337 PRO A N 1
ATOM 2555 C CA . PRO A 1 337 ? -19.948 -6.796 5.000 1.00 98.19 337 PRO A CA 1
ATOM 2556 C C . PRO A 1 337 ? -18.725 -7.181 5.838 1.00 98.19 337 PRO A C 1
ATOM 2558 O O . PRO A 1 337 ? -18.848 -7.589 6.999 1.00 98.19 337 PRO A O 1
ATOM 2561 N N . ILE A 1 338 ? -17.541 -7.045 5.245 1.00 98.75 338 ILE A N 1
ATOM 2562 C CA . ILE A 1 338 ? -16.259 -7.360 5.873 1.00 98.75 338 ILE A CA 1
ATOM 2563 C C . ILE A 1 338 ? -15.485 -6.054 6.014 1.00 98.75 338 ILE A C 1
ATOM 2565 O O . ILE A 1 338 ? -15.007 -5.495 5.028 1.00 98.75 338 ILE A O 1
ATOM 2569 N N . VAL A 1 339 ? -15.372 -5.578 7.248 1.00 98.75 339 VAL A N 1
ATOM 2570 C CA . VAL A 1 339 ? -14.770 -4.293 7.598 1.00 98.75 339 VAL A CA 1
ATOM 2571 C C . VAL A 1 339 ? -13.298 -4.476 7.936 1.00 98.75 339 VAL A C 1
ATOM 2573 O O . VAL A 1 339 ? -12.939 -5.316 8.765 1.00 98.75 339 VAL A O 1
ATOM 2576 N N . PHE A 1 340 ? -12.446 -3.666 7.316 1.00 98.75 340 PHE A N 1
ATOM 2577 C CA . PHE A 1 340 ? -10.999 -3.695 7.492 1.00 98.75 340 PHE A CA 1
ATOM 2578 C C . PHE A 1 340 ? -10.485 -2.418 8.153 1.00 98.75 340 PHE A C 1
ATOM 2580 O O . PHE A 1 340 ? -10.840 -1.314 7.752 1.00 98.75 340 PHE A O 1
ATOM 2587 N N . LEU A 1 341 ? -9.586 -2.591 9.123 1.00 98.50 341 LEU A N 1
ATOM 2588 C CA . LEU A 1 341 ? -8.887 -1.494 9.803 1.00 98.50 341 LEU A CA 1
ATOM 2589 C C . LEU A 1 341 ? -7.544 -1.175 9.134 1.00 98.50 341 LEU A C 1
ATOM 2591 O O . LEU A 1 341 ? -7.124 -0.030 9.059 1.00 98.50 341 LEU A O 1
ATOM 2595 N N . GLU A 1 342 ? -6.876 -2.199 8.600 1.00 97.75 342 GLU A N 1
ATOM 2596 C CA . GLU A 1 342 ? -5.575 -2.076 7.948 1.00 97.75 342 GLU A CA 1
ATOM 2597 C C . GLU A 1 342 ? -5.728 -2.071 6.412 1.00 97.75 342 GLU A C 1
ATOM 2599 O O . GLU A 1 342 ? -5.994 -3.132 5.823 1.00 97.75 342 GLU A O 1
ATOM 2604 N N . PRO A 1 343 ? -5.500 -0.932 5.718 1.00 97.56 343 PRO A N 1
ATOM 2605 C CA . PRO A 1 343 ? -5.717 -0.843 4.272 1.00 97.56 343 PRO A CA 1
ATOM 2606 C C . PRO A 1 343 ? -4.802 -1.767 3.456 1.00 97.56 343 PRO A C 1
ATOM 2608 O O . PRO A 1 343 ? -5.166 -2.236 2.371 1.00 97.56 343 PRO A O 1
ATOM 2611 N N . SER A 1 344 ? -3.612 -2.094 3.968 1.00 96.75 344 SER A N 1
ATOM 2612 C CA . SER A 1 344 ? -2.737 -3.067 3.304 1.00 96.75 344 SER A CA 1
ATOM 2613 C C . SER A 1 344 ? -3.262 -4.501 3.372 1.00 96.75 344 SER A C 1
ATOM 2615 O O . SER A 1 344 ? -2.981 -5.315 2.492 1.00 96.75 344 SER A O 1
ATOM 2617 N N . CYS A 1 345 ? -4.062 -4.826 4.382 1.00 97.94 345 CYS A N 1
ATOM 2618 C CA . CYS A 1 345 ? -4.714 -6.120 4.487 1.00 97.94 345 CYS A CA 1
ATOM 2619 C C . CYS A 1 345 ? -5.985 -6.155 3.629 1.00 97.94 345 CYS A C 1
ATOM 2621 O O . CYS A 1 345 ? -6.175 -7.122 2.896 1.00 97.94 345 CYS A O 1
ATOM 2623 N N . TRP A 1 346 ? -6.774 -5.074 3.631 1.00 98.50 346 TRP A N 1
ATOM 2624 C CA . TRP A 1 346 ? -7.930 -4.888 2.744 1.00 98.50 346 TRP A CA 1
ATOM 2625 C C . TRP A 1 346 ? -7.571 -5.051 1.264 1.00 98.50 346 TRP A C 1
ATOM 2627 O O . TRP A 1 346 ? -8.226 -5.807 0.547 1.00 98.50 346 TRP A O 1
ATOM 2637 N N . SER A 1 347 ? -6.481 -4.421 0.816 1.00 97.50 347 SER A N 1
ATOM 2638 C CA . SER A 1 347 ? -6.059 -4.488 -0.589 1.00 97.50 347 SER A CA 1
ATOM 2639 C C . SER A 1 347 ? -5.820 -5.917 -1.081 1.00 97.50 347 SER A C 1
ATOM 2641 O O . SER A 1 347 ? -6.150 -6.200 -2.226 1.00 97.50 347 SER A O 1
ATOM 2643 N N . MET A 1 348 ? -5.363 -6.838 -0.214 1.00 98.25 348 MET A N 1
ATOM 2644 C CA . MET A 1 348 ? -5.192 -8.253 -0.587 1.00 98.25 348 MET A CA 1
ATOM 2645 C C . MET A 1 348 ? -6.502 -8.877 -1.067 1.00 98.25 348 MET A C 1
ATOM 2647 O O . MET A 1 348 ? -6.503 -9.640 -2.029 1.00 98.25 348 MET A O 1
ATOM 2651 N N . PHE A 1 349 ? -7.604 -8.560 -0.387 1.00 98.44 349 PHE A N 1
ATOM 2652 C CA . PHE A 1 349 ? -8.932 -9.043 -0.747 1.00 98.44 349 PHE A CA 1
ATOM 2653 C C . PHE A 1 349 ? -9.508 -8.261 -1.919 1.00 98.44 349 PHE A C 1
ATOM 2655 O O . PHE A 1 349 ? -10.079 -8.869 -2.820 1.00 98.44 349 PHE A O 1
ATOM 2662 N N . ARG A 1 350 ? -9.331 -6.934 -1.927 1.00 96.81 350 ARG A N 1
ATOM 2663 C CA . ARG A 1 350 ? -9.880 -6.070 -2.975 1.00 96.81 350 ARG A CA 1
ATOM 2664 C C . ARG A 1 350 ? -9.246 -6.320 -4.342 1.00 96.81 350 ARG A C 1
ATOM 2666 O O . ARG A 1 350 ? -9.955 -6.229 -5.339 1.00 96.81 350 ARG A O 1
ATOM 2673 N N . ASP A 1 351 ? -7.951 -6.635 -4.387 1.00 95.94 351 ASP A N 1
ATOM 2674 C CA . ASP A 1 351 ? -7.195 -6.753 -5.636 1.00 95.94 351 ASP A CA 1
ATOM 2675 C C . ASP A 1 351 ? -6.344 -8.033 -5.731 1.00 95.94 351 ASP A C 1
ATOM 2677 O O . ASP A 1 351 ? -6.641 -8.886 -6.565 1.00 95.94 351 ASP A O 1
ATOM 2681 N N . GLU A 1 352 ? -5.311 -8.240 -4.901 1.00 96.88 352 GLU A N 1
ATOM 2682 C CA . GLU A 1 352 ? -4.315 -9.300 -5.171 1.00 96.88 352 GLU A CA 1
ATOM 2683 C C . GLU A 1 352 ? -4.885 -10.724 -5.260 1.00 96.88 352 GLU A C 1
ATOM 2685 O O . GLU A 1 352 ? -4.417 -11.514 -6.080 1.00 96.88 352 GLU A O 1
ATOM 2690 N N . TYR A 1 353 ? -5.881 -11.088 -4.448 1.00 98.06 353 TYR A N 1
ATOM 2691 C CA . TYR A 1 353 ? -6.503 -12.411 -4.555 1.00 98.06 353 TYR A CA 1
ATOM 2692 C C . TYR A 1 353 ? -7.282 -12.605 -5.860 1.00 98.06 353 TYR A C 1
ATOM 2694 O O . TYR A 1 353 ? -7.311 -13.728 -6.369 1.00 98.06 353 TYR A O 1
ATOM 2702 N N . ARG A 1 354 ? -7.855 -11.532 -6.426 1.00 96.25 354 ARG A N 1
ATOM 2703 C CA . ARG A 1 354 ? -8.476 -11.563 -7.760 1.00 96.25 354 ARG A CA 1
ATOM 2704 C C . ARG A 1 354 ? -7.401 -11.789 -8.812 1.00 96.25 354 ARG A C 1
ATOM 2706 O O . ARG A 1 354 ? -7.504 -12.742 -9.571 1.00 96.25 354 ARG A O 1
ATOM 2713 N N . GLN A 1 355 ? -6.316 -11.013 -8.759 1.00 96.12 355 GLN A N 1
ATOM 2714 C CA . GLN A 1 355 ? -5.188 -11.154 -9.688 1.00 96.12 355 GLN A CA 1
ATOM 2715 C C . GLN A 1 355 ? -4.533 -12.542 -9.615 1.00 96.12 355 GLN A C 1
ATOM 2717 O O . GLN A 1 355 ? -3.991 -13.010 -10.607 1.00 96.12 355 GLN A O 1
ATOM 2722 N N . LEU A 1 356 ? -4.589 -13.235 -8.470 1.00 96.50 356 LEU A N 1
ATOM 2723 C CA . LEU A 1 356 ? -4.127 -14.627 -8.318 1.00 96.50 356 LEU A CA 1
ATOM 2724 C C . LEU A 1 356 ? -5.101 -15.678 -8.881 1.00 96.50 356 LEU A C 1
ATOM 2726 O O . LEU A 1 356 ? -4.771 -16.870 -8.894 1.00 96.50 356 LEU A O 1
ATOM 2730 N N . GLY A 1 357 ? -6.299 -15.266 -9.298 1.00 96.06 357 GLY A N 1
ATOM 2731 C CA . GLY A 1 357 ? -7.360 -16.155 -9.762 1.00 96.06 357 GLY A CA 1
ATOM 2732 C C . GLY A 1 357 ? -7.844 -17.104 -8.667 1.00 96.06 357 GLY A C 1
ATOM 2733 O O . GLY A 1 357 ? -8.108 -18.275 -8.938 1.00 96.06 357 GLY A O 1
ATOM 2734 N N . ILE A 1 358 ? -7.878 -16.659 -7.405 1.00 97.44 358 ILE A N 1
ATOM 2735 C CA . ILE A 1 358 ? -8.385 -17.506 -6.322 1.00 97.44 358 ILE A CA 1
ATOM 2736 C C . ILE A 1 358 ? -9.920 -17.577 -6.429 1.00 97.44 358 ILE A C 1
ATOM 2738 O O . ILE A 1 358 ? -10.553 -16.531 -6.590 1.00 97.44 358 ILE A O 1
ATOM 2742 N N . PRO A 1 359 ? -10.537 -18.773 -6.326 1.00 97.00 359 PRO A N 1
ATOM 2743 C CA . PRO A 1 359 ? -11.992 -18.906 -6.285 1.00 97.00 359 PRO A CA 1
ATOM 2744 C C . PRO A 1 359 ? -12.635 -18.001 -5.229 1.00 97.00 359 PRO A C 1
ATOM 2746 O O . PRO A 1 359 ? -12.029 -17.729 -4.191 1.00 97.00 359 PRO A O 1
ATOM 2749 N N . ASP A 1 360 ? -13.848 -17.529 -5.515 1.00 97.00 360 ASP A N 1
ATOM 2750 C CA . ASP A 1 360 ? -14.658 -16.641 -4.664 1.00 97.00 360 ASP A CA 1
ATOM 2751 C C . ASP A 1 360 ? -14.059 -15.240 -4.418 1.00 97.00 360 ASP A C 1
ATOM 2753 O O . ASP A 1 360 ? -14.686 -14.400 -3.769 1.00 97.00 360 ASP A O 1
ATOM 2757 N N . ALA A 1 361 ? -12.870 -14.933 -4.960 1.00 97.38 361 ALA A N 1
ATOM 2758 C CA . ALA A 1 361 ? -12.198 -13.655 -4.724 1.00 97.38 361 ALA A CA 1
ATOM 2759 C C . ALA A 1 361 ? -13.037 -12.456 -5.178 1.00 97.38 361 ALA A C 1
ATOM 2761 O O . ALA A 1 361 ? -13.077 -11.454 -4.474 1.00 97.38 361 ALA A O 1
ATOM 2762 N N . HIS A 1 362 ? -13.723 -12.555 -6.323 1.00 95.62 362 HIS A N 1
ATOM 2763 C CA . HIS A 1 362 ? -14.567 -11.471 -6.828 1.00 95.62 362 HIS A CA 1
ATOM 2764 C C . HIS A 1 362 ? -15.748 -11.191 -5.889 1.00 95.62 362 HIS A C 1
ATOM 2766 O O . HIS A 1 362 ? -15.947 -10.057 -5.471 1.00 95.62 362 HIS A O 1
ATOM 2772 N N . GLU A 1 363 ? -16.509 -12.221 -5.515 1.00 96.56 363 GLU A N 1
ATOM 2773 C CA . GLU A 1 363 ? -17.699 -12.081 -4.664 1.00 96.56 363 GLU A CA 1
ATOM 2774 C C . GLU A 1 363 ? -17.355 -11.597 -3.253 1.00 96.56 363 GLU A C 1
ATOM 2776 O O . GLU A 1 363 ? -18.060 -10.766 -2.679 1.00 96.56 363 GLU A O 1
ATOM 2781 N N . VAL A 1 364 ? -16.252 -12.086 -2.680 1.00 98.31 364 VAL A N 1
ATOM 2782 C CA . VAL A 1 364 ? -15.785 -11.617 -1.372 1.00 98.31 364 VAL A CA 1
ATOM 2783 C C . VAL A 1 364 ? -15.267 -10.178 -1.463 1.00 98.31 364 VAL A C 1
ATOM 2785 O O . VAL A 1 364 ? -15.558 -9.385 -0.569 1.00 98.31 364 VAL A O 1
ATOM 2788 N N . ALA A 1 365 ? -14.548 -9.808 -2.530 1.00 97.75 365 ALA A N 1
ATOM 2789 C CA . ALA A 1 365 ? -14.005 -8.457 -2.712 1.00 97.75 365 ALA A CA 1
ATOM 2790 C C . ALA A 1 365 ? -15.076 -7.355 -2.755 1.00 97.75 365 ALA A C 1
ATOM 2792 O O . ALA A 1 365 ? -14.792 -6.235 -2.333 1.00 97.75 365 ALA A O 1
ATOM 2793 N N . GLU A 1 366 ? -16.286 -7.651 -3.235 1.00 97.12 366 GLU A N 1
ATOM 2794 C CA . GLU A 1 366 ? -17.405 -6.693 -3.274 1.00 97.12 366 GLU A CA 1
ATOM 2795 C C . GLU A 1 366 ? -17.983 -6.383 -1.887 1.00 97.12 366 GLU A C 1
ATOM 2797 O O . GLU A 1 366 ? -18.609 -5.348 -1.693 1.00 97.12 366 GLU A O 1
ATOM 2802 N N . ARG A 1 367 ? -17.733 -7.243 -0.894 1.00 97.38 367 ARG A N 1
ATOM 2803 C CA . ARG A 1 367 ? -18.135 -7.015 0.504 1.00 97.38 367 ARG A CA 1
ATOM 2804 C C . ARG A 1 367 ? -17.006 -6.471 1.377 1.00 97.38 367 ARG A C 1
ATOM 2806 O O . ARG A 1 367 ? -17.234 -6.206 2.554 1.00 97.38 367 ARG A O 1
ATOM 2813 N N . CYS A 1 368 ? -15.788 -6.360 0.845 1.00 98.50 368 CYS A N 1
ATOM 2814 C CA . CYS A 1 368 ? -14.619 -5.900 1.588 1.00 98.50 368 CYS A CA 1
ATOM 2815 C C . CYS A 1 368 ? -14.545 -4.372 1.570 1.00 98.50 368 CYS A C 1
ATOM 2817 O O . CYS A 1 368 ? -14.197 -3.778 0.549 1.00 98.50 368 CYS A O 1
ATOM 2819 N N . VAL A 1 369 ? -14.791 -3.747 2.715 1.00 98.31 369 VAL A N 1
ATOM 2820 C CA . VAL A 1 369 ? -14.857 -2.290 2.872 1.00 98.31 369 VAL A CA 1
ATOM 2821 C C . VAL A 1 369 ? -13.857 -1.806 3.918 1.00 98.31 369 VAL A C 1
ATOM 2823 O O . VAL A 1 369 ? -13.555 -2.513 4.885 1.00 98.31 369 VAL A O 1
ATOM 2826 N N . LEU A 1 370 ? -13.317 -0.604 3.724 1.00 98.62 370 LEU A N 1
ATOM 2827 C CA . LEU A 1 370 ? -12.536 0.066 4.761 1.00 98.62 370 LEU A CA 1
ATOM 2828 C C . LEU A 1 370 ? -13.470 0.566 5.869 1.00 98.62 370 LEU A C 1
ATOM 2830 O O . LEU A 1 370 ? -14.639 0.865 5.627 1.00 98.62 370 LEU A O 1
ATOM 2834 N N . PHE A 1 371 ? -12.958 0.625 7.096 1.00 98.56 371 PHE A N 1
ATOM 2835 C CA . PHE A 1 371 ? -13.717 1.065 8.265 1.00 98.56 371 PHE A CA 1
ATOM 2836 C C . PHE A 1 371 ? -14.258 2.490 8.107 1.00 98.56 371 PHE A C 1
ATOM 2838 O O . PHE A 1 371 ? -15.427 2.723 8.401 1.00 98.56 371 PHE A O 1
ATOM 2845 N N . GLU A 1 372 ? -13.442 3.413 7.599 1.00 97.38 372 GLU A N 1
ATOM 2846 C CA . GLU A 1 372 ? -13.843 4.790 7.307 1.00 97.38 372 GLU A CA 1
ATOM 2847 C C . GLU A 1 372 ? -15.029 4.866 6.343 1.00 97.38 372 GLU A C 1
ATOM 2849 O O . GLU A 1 372 ? -16.010 5.547 6.626 1.00 97.38 372 GLU A O 1
ATOM 2854 N N . ASP A 1 373 ? -14.975 4.116 5.244 1.00 97.56 373 ASP A N 1
ATOM 2855 C CA . ASP A 1 373 ? -16.036 4.109 4.244 1.00 97.56 373 ASP A CA 1
ATOM 2856 C C . ASP A 1 373 ? -17.316 3.524 4.828 1.00 97.56 373 ASP A C 1
ATOM 2858 O O . ASP A 1 373 ? -18.387 4.100 4.671 1.00 97.56 373 ASP A O 1
ATOM 2862 N N . PHE A 1 374 ? -17.204 2.413 5.558 1.00 98.19 374 PHE A N 1
ATOM 2863 C CA . PHE A 1 374 ? -18.356 1.749 6.154 1.00 98.19 374 PHE A CA 1
ATOM 2864 C C . PHE A 1 374 ? -19.083 2.645 7.165 1.00 98.19 374 PHE A C 1
ATOM 2866 O O . PHE A 1 374 ? -20.306 2.749 7.127 1.00 98.19 374 PHE A O 1
ATOM 2873 N N . VAL A 1 375 ? -18.343 3.316 8.054 1.00 98.12 375 VAL A N 1
ATOM 2874 C CA . VAL A 1 375 ? -18.933 4.222 9.053 1.00 98.12 375 VAL A CA 1
ATOM 2875 C C . VAL A 1 375 ? -19.505 5.480 8.400 1.00 98.12 375 VAL A C 1
ATOM 2877 O O . VAL A 1 375 ? -20.573 5.940 8.805 1.00 98.12 375 VAL A O 1
ATOM 2880 N N . LEU A 1 376 ? -18.842 6.025 7.378 1.00 97.31 376 LEU A N 1
ATOM 2881 C CA . LEU A 1 376 ? -19.341 7.199 6.667 1.00 97.31 376 LEU A CA 1
ATOM 2882 C C . LEU A 1 376 ? -20.649 6.911 5.916 1.00 97.31 376 LEU A C 1
ATOM 2884 O O . LEU A 1 376 ? -21.544 7.755 5.926 1.00 97.31 376 LEU A O 1
ATOM 2888 N N . GLU A 1 377 ? -20.792 5.730 5.310 1.00 96.81 377 GLU A N 1
ATOM 2889 C CA . GLU A 1 377 ? -22.048 5.319 4.662 1.00 96.81 377 GLU A CA 1
ATOM 2890 C C . GLU A 1 377 ? -23.191 5.208 5.683 1.00 96.81 377 GLU A C 1
ATOM 2892 O O . GLU A 1 377 ? -24.275 5.740 5.459 1.00 96.81 377 GLU A O 1
ATOM 2897 N N . ILE A 1 378 ? -22.928 4.640 6.868 1.00 96.12 378 ILE A N 1
ATOM 2898 C CA . ILE A 1 378 ? -23.916 4.587 7.960 1.00 96.12 378 ILE A CA 1
ATOM 2899 C C . ILE A 1 378 ? -24.396 5.993 8.346 1.00 96.12 378 ILE A C 1
ATOM 2901 O O . ILE A 1 378 ? -25.595 6.202 8.510 1.00 96.12 378 ILE A O 1
ATOM 2905 N N . LEU A 1 379 ? -23.477 6.951 8.490 1.00 96.19 379 LEU A N 1
ATOM 2906 C CA . LEU A 1 379 ? -23.812 8.333 8.852 1.00 96.19 379 LEU A CA 1
ATOM 2907 C C . LEU A 1 379 ? -24.459 9.112 7.705 1.00 96.19 379 LEU A C 1
ATOM 2909 O O . LEU A 1 379 ? -25.156 10.099 7.941 1.00 96.19 379 LEU A O 1
ATOM 2913 N N . SER A 1 380 ? -24.206 8.719 6.461 1.00 95.56 380 SER A N 1
ATOM 2914 C CA . SER A 1 380 ? -24.871 9.300 5.296 1.00 95.56 380 SER A CA 1
ATOM 2915 C C . SER A 1 380 ? -26.344 8.892 5.250 1.00 95.56 380 SER A C 1
ATOM 2917 O O . SER A 1 380 ? -27.192 9.751 5.010 1.00 95.56 380 SER A O 1
ATOM 2919 N N . ASP A 1 381 ? -26.649 7.632 5.572 1.00 94.75 381 ASP A N 1
ATOM 2920 C CA . ASP A 1 381 ? -28.022 7.116 5.658 1.00 94.75 381 ASP A CA 1
ATOM 2921 C C . ASP A 1 381 ? -28.765 7.594 6.916 1.00 94.75 381 ASP A C 1
ATOM 2923 O O . ASP A 1 381 ? -29.957 7.900 6.866 1.00 94.75 381 ASP A O 1
ATOM 2927 N N . ASP A 1 382 ? -28.076 7.650 8.056 1.00 94.75 382 ASP A N 1
ATOM 2928 C CA . ASP A 1 382 ? -28.626 8.093 9.336 1.00 94.75 382 ASP A CA 1
ATOM 2929 C C . ASP A 1 382 ? -27.591 8.940 10.101 1.00 94.75 382 ASP A C 1
ATOM 2931 O O . ASP A 1 382 ? -26.725 8.394 10.794 1.00 94.75 382 ASP A O 1
ATOM 2935 N N . PRO A 1 383 ? -27.671 10.281 10.001 1.00 92.56 383 PRO A N 1
ATOM 2936 C CA . PRO A 1 383 ? -26.747 11.195 10.672 1.00 92.56 383 PRO A CA 1
ATOM 2937 C C . PR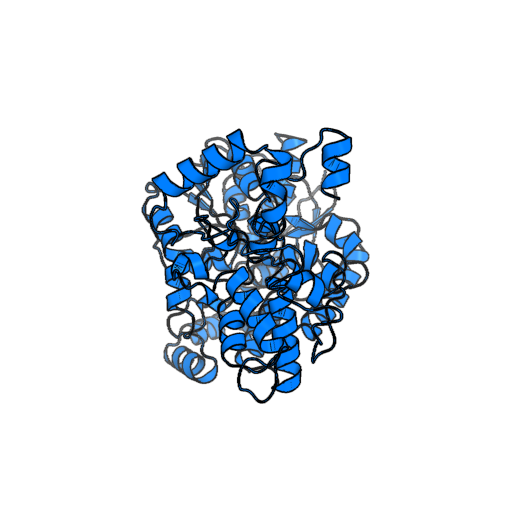O A 1 383 ? -26.666 11.042 12.193 1.00 92.56 383 PRO A C 1
ATOM 2939 O O . PRO A 1 383 ? -25.638 11.395 12.764 1.00 92.56 383 PRO A O 1
ATOM 2942 N N . GLU A 1 384 ? -27.705 10.497 12.830 1.00 91.06 384 GLU A N 1
ATOM 2943 C CA . GLU A 1 384 ? -27.790 10.294 14.282 1.00 91.06 384 GLU A CA 1
ATOM 2944 C C . GLU A 1 384 ? -27.415 8.857 14.690 1.00 91.06 384 GLU A C 1
ATOM 2946 O O . GLU A 1 384 ? -27.549 8.474 15.855 1.00 91.06 384 GLU A O 1
ATOM 2951 N N . ALA A 1 385 ? -26.932 8.035 13.747 1.00 92.88 385 ALA A N 1
ATOM 2952 C CA . ALA A 1 385 ? -26.569 6.643 14.004 1.00 92.88 385 ALA A CA 1
ATOM 2953 C C . ALA A 1 385 ? -25.453 6.484 15.044 1.00 92.88 385 ALA A C 1
ATOM 2955 O O . ALA A 1 385 ? -25.361 5.424 15.663 1.00 92.88 385 ALA A O 1
ATOM 2956 N N . LEU A 1 386 ? -24.606 7.503 15.222 1.00 93.50 386 LEU A N 1
ATOM 2957 C CA . LEU A 1 386 ? -23.559 7.525 16.237 1.00 93.50 386 LEU A CA 1
ATOM 2958 C C . LEU A 1 386 ? -23.724 8.739 17.153 1.00 93.50 386 LEU A C 1
ATOM 2960 O O . LEU A 1 386 ? -23.748 9.870 16.669 1.00 93.50 386 LEU A O 1
ATOM 2964 N N . PRO A 1 387 ? -23.778 8.533 18.480 1.00 91.50 387 PRO A N 1
ATOM 2965 C CA . PRO A 1 387 ? -23.937 9.614 19.441 1.00 91.50 387 PRO A CA 1
ATOM 2966 C C . PRO A 1 387 ? -22.585 10.282 19.719 1.00 91.50 387 PRO A C 1
ATOM 2968 O O . PRO A 1 387 ? -22.015 10.116 20.799 1.00 91.50 387 PRO A O 1
ATOM 2971 N N . PHE A 1 388 ? -22.038 11.004 18.740 1.00 93.19 388 PHE A N 1
ATOM 2972 C CA . PHE A 1 388 ? -20.792 11.740 18.941 1.00 93.19 388 PHE A CA 1
ATOM 2973 C C . PHE A 1 388 ? -20.991 12.942 19.873 1.00 93.19 388 PHE A C 1
ATOM 2975 O O . PHE A 1 388 ? -21.952 13.701 19.739 1.00 93.19 388 PHE A O 1
ATOM 2982 N N . GLU A 1 389 ? -20.052 13.154 20.792 1.00 87.31 389 GLU A N 1
ATOM 2983 C CA . GLU A 1 389 ? -19.988 14.342 21.640 1.00 87.31 389 GLU A CA 1
ATOM 2984 C C . GLU A 1 389 ? -18.851 15.273 21.232 1.00 87.31 389 GLU A C 1
ATOM 2986 O O . GLU A 1 389 ? -17.757 14.851 20.851 1.00 87.31 389 GLU A O 1
ATOM 2991 N N . GLY A 1 390 ? -19.121 16.576 21.328 1.00 69.62 390 GLY A N 1
ATOM 2992 C CA . GLY A 1 390 ? -18.204 17.593 20.845 1.00 69.62 390 GLY A CA 1
ATOM 2993 C C . GLY A 1 390 ? -17.073 17.903 21.812 1.00 69.62 390 GLY A C 1
ATOM 2994 O O . GLY A 1 390 ? -17.282 18.635 22.779 1.00 69.62 390 GLY A O 1
ATOM 2995 N N . ARG A 1 391 ? -15.871 17.395 21.509 1.00 60.56 391 ARG A N 1
ATOM 2996 C CA . ARG A 1 391 ? -14.571 17.838 22.062 1.00 60.56 391 ARG A CA 1
ATOM 2997 C C . ARG A 1 391 ? -13.381 17.604 21.117 1.00 60.56 391 ARG A C 1
ATOM 2999 O O . ARG A 1 391 ? -12.240 17.577 21.570 1.00 60.56 391 ARG A O 1
ATOM 3006 N N . ALA A 1 392 ? -13.612 17.421 19.823 1.00 68.12 392 ALA A N 1
ATOM 3007 C CA . ALA A 1 392 ? -12.512 17.242 18.881 1.00 68.12 392 ALA A CA 1
ATOM 3008 C C . ALA A 1 392 ? -11.946 18.609 18.457 1.00 68.12 392 ALA A C 1
ATOM 3010 O O . ALA A 1 392 ? -12.706 19.541 18.237 1.00 68.12 392 ALA A O 1
ATOM 3011 N N . GLY A 1 393 ? -10.619 18.746 18.424 1.00 87.75 393 GLY A N 1
ATOM 3012 C CA . GLY A 1 393 ? -9.918 19.921 17.897 1.00 87.75 393 GLY A CA 1
ATOM 3013 C C . GLY A 1 393 ? -9.551 19.743 16.421 1.00 87.75 393 GLY A C 1
ATOM 3014 O O . GLY A 1 393 ? -10.246 19.053 15.676 1.00 87.75 393 GLY A O 1
ATOM 3015 N N . GLU A 1 394 ? -8.432 20.332 15.996 1.00 94.94 394 GLU A N 1
ATOM 3016 C CA . GLU A 1 394 ? -7.863 20.068 14.668 1.00 94.94 394 GLU A CA 1
ATOM 3017 C C . GLU A 1 394 ? -7.368 18.615 14.576 1.00 94.94 394 GLU A C 1
ATOM 3019 O O . GLU A 1 394 ? -6.684 18.108 15.475 1.00 94.94 394 GLU A O 1
ATOM 3024 N N . VAL A 1 395 ? -7.715 17.944 13.475 1.00 97.31 395 VAL A N 1
ATOM 3025 C CA . VAL A 1 395 ? -7.338 16.556 13.200 1.00 97.31 395 VAL A CA 1
ATOM 3026 C C . VAL A 1 395 ? -6.594 16.483 11.871 1.00 97.31 395 VAL A C 1
ATOM 3028 O O . VAL A 1 395 ? -7.184 16.598 10.799 1.00 97.31 395 VAL A O 1
ATOM 3031 N N . ALA A 1 396 ? -5.287 16.253 11.925 1.00 97.94 396 ALA A N 1
ATOM 3032 C CA . ALA A 1 396 ? -4.467 16.038 10.742 1.00 97.94 396 ALA A CA 1
ATOM 3033 C C . ALA A 1 396 ? -4.540 14.575 10.284 1.00 97.94 396 ALA A C 1
ATOM 3035 O O . ALA A 1 396 ? -4.431 13.650 11.088 1.00 97.94 396 ALA A O 1
ATOM 3036 N N . VAL A 1 397 ? -4.672 14.347 8.978 1.00 98.12 397 VAL A N 1
ATOM 3037 C CA . VAL A 1 397 ? -4.838 13.011 8.391 1.00 98.12 397 VAL A CA 1
ATOM 3038 C C . VAL A 1 397 ? -3.684 12.689 7.452 1.00 98.12 397 VAL A C 1
ATOM 3040 O O . VAL A 1 397 ? -3.476 13.363 6.441 1.00 98.12 397 VAL A O 1
ATOM 3043 N N . HIS A 1 398 ? -2.978 11.593 7.735 1.00 97.62 398 HIS A N 1
ATOM 3044 C CA . HIS A 1 398 ? -2.064 10.970 6.782 1.00 97.62 398 HIS A CA 1
ATOM 3045 C C . HIS A 1 398 ? -2.731 9.767 6.100 1.00 97.62 398 HIS A C 1
ATOM 3047 O O . HIS A 1 398 ? -2.907 8.701 6.696 1.00 97.62 398 HIS A O 1
ATOM 3053 N N . GLY A 1 399 ? -3.060 9.915 4.815 1.00 95.50 399 GLY A N 1
ATOM 3054 C CA . GLY A 1 399 ? -3.670 8.842 4.028 1.00 95.50 399 GLY A CA 1
ATOM 3055 C C . GLY A 1 399 ? -2.709 7.695 3.699 1.00 95.50 399 GLY A C 1
ATOM 3056 O O . GLY A 1 399 ? -1.634 7.909 3.127 1.00 95.50 399 GLY A O 1
ATOM 3057 N N . HIS A 1 400 ? -3.131 6.461 3.987 1.00 96.31 400 HIS A N 1
ATOM 3058 C CA . HIS A 1 400 ? -2.373 5.248 3.678 1.00 96.31 400 HIS A CA 1
ATOM 3059 C C . HIS A 1 400 ? -2.250 5.017 2.163 1.00 96.31 400 HIS A C 1
ATOM 3061 O O . HIS A 1 400 ? -3.224 5.157 1.424 1.00 96.31 400 HIS A O 1
ATOM 3067 N N . CYS A 1 401 ? -1.077 4.589 1.685 1.00 95.06 401 CYS A N 1
ATOM 3068 C CA . CYS A 1 401 ? -0.817 4.460 0.246 1.00 95.06 401 CYS A CA 1
ATOM 3069 C C . CYS A 1 401 ? -1.746 3.465 -0.471 1.00 95.06 401 CYS A C 1
ATOM 3071 O O . CYS A 1 401 ? -2.216 3.761 -1.563 1.00 95.06 401 CYS A O 1
ATOM 3073 N N . HIS A 1 402 ? -2.080 2.325 0.146 1.00 95.88 402 HIS A N 1
ATOM 3074 C CA . HIS A 1 402 ? -3.041 1.382 -0.448 1.00 95.88 402 HIS A CA 1
ATOM 3075 C C . HIS A 1 402 ? -4.478 1.904 -0.480 1.00 95.88 402 HIS A C 1
ATOM 3077 O O . HIS A 1 402 ? -5.198 1.545 -1.403 1.00 95.88 402 HIS A O 1
ATOM 3083 N N . ALA A 1 403 ? -4.879 2.757 0.470 1.00 95.38 403 ALA A N 1
ATOM 3084 C CA . ALA A 1 403 ? -6.182 3.415 0.411 1.00 95.38 403 ALA A CA 1
ATOM 3085 C C . ALA A 1 403 ? -6.183 4.448 -0.723 1.00 95.38 403 ALA A C 1
ATOM 3087 O O . ALA A 1 403 ? -7.019 4.360 -1.607 1.00 95.38 403 ALA A O 1
ATOM 3088 N N . LYS A 1 404 ? -5.163 5.321 -0.791 1.00 93.94 404 LYS A N 1
ATOM 3089 C CA . LYS A 1 404 ? -4.980 6.304 -1.880 1.00 93.94 404 LYS A CA 1
ATOM 3090 C C . LYS A 1 404 ? -4.984 5.669 -3.278 1.00 93.94 404 LYS A C 1
ATOM 3092 O O . LYS A 1 404 ? -5.409 6.298 -4.238 1.00 93.94 404 LYS A O 1
ATOM 3097 N N . ALA A 1 405 ? -4.459 4.448 -3.402 1.00 92.94 405 ALA A N 1
ATOM 3098 C CA . ALA A 1 405 ? -4.322 3.767 -4.685 1.00 92.94 405 ALA A CA 1
ATOM 3099 C C . ALA A 1 405 ? -5.579 3.004 -5.136 1.00 92.94 405 ALA A C 1
ATOM 3101 O O . ALA A 1 405 ? -5.704 2.735 -6.325 1.00 92.94 405 ALA A O 1
ATOM 3102 N N . LEU A 1 406 ? -6.464 2.591 -4.225 1.00 93.88 406 LEU A N 1
ATOM 3103 C CA . LEU A 1 406 ? -7.561 1.661 -4.545 1.00 93.88 406 LEU A CA 1
ATOM 3104 C C . LEU A 1 406 ? -8.944 2.132 -4.058 1.00 93.88 406 LEU A C 1
ATOM 3106 O O . LEU A 1 406 ? -9.939 1.488 -4.385 1.00 93.88 406 LEU A O 1
ATOM 3110 N N . ALA A 1 407 ? -9.007 3.208 -3.277 1.00 93.50 407 ALA A N 1
ATOM 3111 C CA . ALA A 1 407 ? -10.220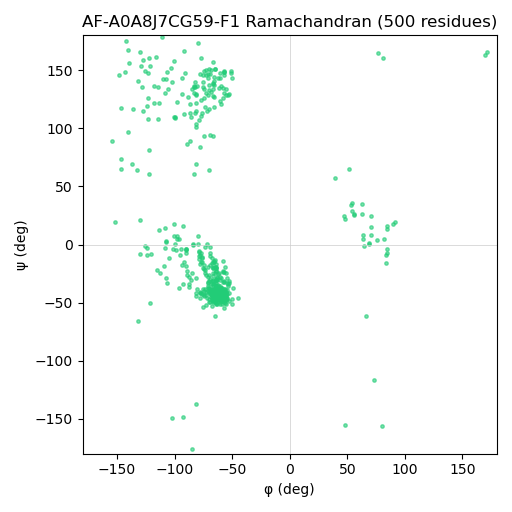 3.812 -2.734 1.00 93.50 407 ALA A CA 1
ATOM 3112 C C . ALA A 1 407 ? -10.093 5.346 -2.731 1.00 93.50 407 ALA A C 1
ATOM 3114 O O . ALA A 1 407 ? -9.033 5.901 -3.036 1.00 93.50 407 ALA A O 1
ATOM 3115 N N . ASP A 1 408 ? -11.165 6.036 -2.348 1.00 93.12 408 ASP A N 1
ATOM 3116 C CA . ASP A 1 408 ? -11.101 7.463 -2.052 1.00 93.12 408 ASP A CA 1
ATOM 3117 C C . ASP A 1 408 ? -10.689 7.685 -0.589 1.00 93.12 408 ASP A C 1
ATOM 3119 O O . ASP A 1 408 ? -11.509 7.782 0.321 1.00 93.12 408 ASP A O 1
ATOM 3123 N N . ALA A 1 409 ? -9.379 7.768 -0.357 1.00 92.56 409 ALA A N 1
ATOM 3124 C CA . ALA A 1 409 ? -8.825 7.930 0.986 1.00 92.56 409 ALA A CA 1
ATOM 3125 C C . ALA A 1 409 ? -9.193 9.264 1.668 1.00 92.56 409 ALA A C 1
ATOM 3127 O O . ALA A 1 409 ? -8.965 9.400 2.873 1.00 92.56 409 ALA A O 1
ATOM 3128 N N . ARG A 1 410 ? -9.721 10.259 0.936 1.00 93.94 410 ARG A N 1
ATOM 3129 C CA . ARG A 1 410 ? -10.108 11.558 1.515 1.00 93.94 410 ARG A CA 1
ATOM 3130 C C . ARG A 1 410 ? -11.426 11.496 2.279 1.00 93.94 410 ARG A C 1
ATOM 3132 O O . ARG A 1 410 ? -11.651 12.365 3.117 1.00 93.94 410 ARG A O 1
ATOM 3139 N N . ARG A 1 411 ? -12.215 10.435 2.100 1.00 94.62 411 ARG A N 1
ATOM 3140 C CA . ARG A 1 411 ? -13.454 10.168 2.850 1.00 94.62 411 ARG A CA 1
ATOM 3141 C C . ARG A 1 411 ? -13.249 10.093 4.364 1.00 94.62 411 ARG A C 1
ATOM 3143 O O . ARG A 1 411 ? -14.162 10.374 5.131 1.00 94.62 411 ARG A O 1
ATOM 3150 N N . VAL A 1 412 ? -12.024 9.810 4.815 1.00 96.19 412 VAL A N 1
ATOM 3151 C CA . VAL A 1 412 ? -11.641 9.935 6.231 1.00 96.19 412 VAL A CA 1
ATOM 3152 C C . VAL A 1 412 ? -11.904 11.345 6.773 1.00 96.19 412 VAL A C 1
ATOM 3154 O O . VAL A 1 412 ? -12.337 11.472 7.913 1.00 96.19 412 VAL A O 1
ATOM 3157 N N . MET A 1 413 ? -11.666 12.396 5.979 1.00 96.44 413 MET A N 1
ATOM 3158 C CA . MET A 1 413 ? -11.944 13.773 6.399 1.00 96.44 413 MET A CA 1
ATOM 3159 C C . MET A 1 413 ? -13.437 14.018 6.555 1.00 96.44 413 MET A C 1
ATOM 3161 O O . MET A 1 413 ? -13.851 14.512 7.593 1.00 96.44 413 MET A O 1
ATOM 3165 N N . GLU A 1 414 ? -14.235 13.592 5.572 1.00 95.56 414 GLU A N 1
ATOM 3166 C CA . GLU A 1 414 ? -15.694 13.715 5.630 1.00 95.56 414 GLU A CA 1
ATOM 3167 C C . GLU A 1 414 ? -16.253 13.048 6.887 1.00 95.56 414 GLU A C 1
ATOM 3169 O O . GLU A 1 414 ? -17.120 13.614 7.543 1.00 95.56 414 GLU A O 1
ATOM 3174 N N . LEU A 1 415 ? -15.725 11.875 7.254 1.00 96.12 415 LEU A N 1
ATOM 3175 C CA . LEU A 1 415 ? -16.103 11.171 8.475 1.00 96.12 415 LEU A CA 1
ATOM 3176 C C . LEU A 1 415 ? -15.674 11.915 9.746 1.00 96.12 415 LEU A C 1
ATOM 3178 O O . LEU A 1 415 ? -16.457 12.003 10.690 1.00 96.12 415 LEU A O 1
ATOM 3182 N N . ILE A 1 416 ? -14.458 12.459 9.787 1.00 95.88 416 ILE A N 1
ATOM 3183 C CA . ILE A 1 416 ? -13.994 13.269 10.922 1.00 95.88 416 ILE A CA 1
ATOM 3184 C C . ILE A 1 416 ? -14.878 14.510 11.087 1.00 95.88 416 ILE A C 1
ATOM 3186 O O . ILE A 1 416 ? -15.284 14.801 12.206 1.00 95.88 416 ILE A O 1
ATOM 3190 N N . ASP A 1 417 ? -15.251 15.177 9.995 1.00 94.12 417 ASP A N 1
ATOM 3191 C CA . ASP A 1 417 ? -16.105 16.371 10.013 1.00 94.12 417 ASP A CA 1
ATOM 3192 C C . ASP A 1 417 ? -17.553 16.071 10.463 1.00 94.12 417 ASP A C 1
ATOM 3194 O O . ASP A 1 417 ? -18.310 16.991 10.779 1.00 94.12 417 ASP A O 1
ATOM 3198 N N . ARG A 1 418 ? -17.960 14.789 10.555 1.00 94.12 418 ARG A N 1
ATOM 3199 C CA . ARG A 1 418 ? -19.225 14.391 11.209 1.00 94.12 418 ARG A CA 1
ATOM 3200 C C . ARG A 1 418 ? -19.158 14.469 12.733 1.00 94.12 418 ARG A C 1
ATOM 3202 O O . ARG A 1 418 ? -20.207 14.460 13.373 1.00 94.12 418 ARG A O 1
ATOM 3209 N N . VAL A 1 419 ? -17.966 14.516 13.327 1.00 94.44 419 VAL A N 1
ATOM 3210 C CA . VAL A 1 419 ? -17.789 14.639 14.777 1.00 94.44 419 VAL A CA 1
ATOM 3211 C C . VAL A 1 419 ? -17.939 16.112 15.173 1.00 94.44 419 VAL A C 1
ATOM 3213 O O . VAL A 1 419 ? -17.167 16.951 14.703 1.00 94.44 419 VAL A O 1
ATOM 3216 N N . PRO A 1 420 ? -18.881 16.469 16.067 1.00 93.19 420 PRO A N 1
ATOM 3217 C CA . PRO A 1 420 ? -19.076 17.857 16.465 1.00 93.19 420 PRO A CA 1
ATOM 3218 C C . PRO A 1 420 ? -17.787 18.508 16.994 1.00 93.19 420 PRO A C 1
ATOM 3220 O O . PRO A 1 420 ? -17.122 17.988 17.888 1.00 93.19 420 PRO A O 1
ATOM 3223 N N . GLY A 1 421 ? -17.439 19.671 16.447 1.00 92.44 421 GLY A N 1
ATOM 3224 C CA . GLY A 1 421 ? -16.248 20.433 16.835 1.00 92.44 421 GLY A CA 1
ATOM 3225 C C . GLY A 1 421 ? -14.942 19.998 16.162 1.00 92.44 421 GLY A C 1
ATOM 3226 O O . GLY A 1 421 ? -14.008 20.795 16.158 1.00 92.44 421 GLY A O 1
ATOM 3227 N N . ALA A 1 422 ? -14.884 18.811 15.547 1.00 94.62 422 ALA A N 1
ATOM 3228 C CA . ALA A 1 422 ? -13.711 18.380 14.792 1.00 94.62 422 ALA A CA 1
ATOM 3229 C C . ALA A 1 422 ? -13.530 19.213 13.518 1.00 94.62 422 ALA A C 1
ATOM 3231 O O . ALA A 1 422 ? -14.500 19.657 12.905 1.00 94.62 422 ALA A O 1
ATOM 3232 N N . SER A 1 423 ? -12.277 19.373 13.097 1.00 93.38 423 SER A N 1
ATOM 3233 C CA . SER A 1 423 ? -11.938 19.908 11.778 1.00 93.38 423 SER A CA 1
ATOM 3234 C C . SER A 1 423 ? -10.826 19.069 11.169 1.00 93.38 423 SER A C 1
ATOM 3236 O O . SER A 1 423 ? -9.724 18.996 11.727 1.00 93.38 423 SER A O 1
ATOM 3238 N N . ALA A 1 424 ? -11.115 18.409 10.049 1.00 95.94 424 ALA A N 1
ATOM 3239 C CA . ALA A 1 424 ? -10.148 17.568 9.367 1.00 95.94 424 ALA A CA 1
ATOM 3240 C C . ALA A 1 424 ? -9.206 18.377 8.462 1.00 95.94 424 ALA A C 1
ATOM 3242 O O . ALA A 1 424 ? -9.618 19.213 7.657 1.00 95.94 424 ALA A O 1
ATOM 3243 N N . ARG A 1 425 ? -7.913 18.055 8.522 1.00 95.94 425 ARG A N 1
ATOM 3244 C CA . ARG A 1 425 ? -6.882 18.583 7.626 1.00 95.94 425 ARG A CA 1
ATOM 3245 C C . ARG A 1 425 ? -6.139 17.446 6.941 1.00 95.94 425 ARG A C 1
ATOM 3247 O O . ARG A 1 425 ? -5.452 16.655 7.585 1.00 95.94 425 ARG A O 1
ATOM 3254 N N . TRP A 1 426 ? -6.198 17.396 5.614 1.00 96.69 426 TRP A N 1
ATOM 3255 C CA . TRP A 1 426 ? -5.381 16.463 4.840 1.00 96.69 426 TRP A CA 1
ATOM 3256 C C . TRP A 1 426 ? -3.912 16.885 4.825 1.00 96.69 426 TRP A C 1
ATOM 3258 O O . TRP A 1 426 ? -3.586 18.022 4.478 1.00 96.69 426 TRP A O 1
ATOM 3268 N N . LEU A 1 427 ? -3.010 15.952 5.125 1.00 96.06 427 LEU A N 1
ATOM 3269 C CA . LEU A 1 427 ? -1.585 16.137 4.878 1.00 96.06 427 LEU A CA 1
ATOM 3270 C C . LEU A 1 427 ? -1.260 15.703 3.446 1.00 96.06 427 LEU A C 1
ATOM 3272 O O . LEU A 1 427 ? -1.305 14.506 3.141 1.00 96.06 427 LEU A O 1
ATOM 3276 N N . GLU A 1 428 ? -0.872 16.656 2.590 1.00 93.00 428 GLU A N 1
ATOM 3277 C CA . GLU A 1 428 ? -0.410 16.424 1.207 1.00 93.00 428 GLU A CA 1
ATOM 3278 C C . GLU A 1 428 ? 0.964 15.732 1.178 1.00 93.00 428 GLU A C 1
ATOM 3280 O O . GLU A 1 428 ? 1.981 16.271 0.757 1.00 93.00 428 GLU A O 1
ATOM 3285 N N . THR A 1 429 ? 0.987 14.505 1.684 1.00 92.69 429 THR A N 1
ATOM 3286 C CA . THR A 1 429 ? 2.182 13.709 1.953 1.00 92.69 429 THR A CA 1
ATOM 3287 C C . THR A 1 429 ? 2.135 12.402 1.180 1.00 92.69 429 THR A C 1
ATOM 3289 O O . THR A 1 429 ? 1.068 11.882 0.833 1.00 92.69 429 THR A O 1
ATOM 3292 N N . GLY A 1 430 ? 3.317 11.868 0.891 1.00 91.06 430 GLY A N 1
ATOM 3293 C CA . GLY A 1 430 ? 3.496 10.654 0.113 1.00 91.06 430 GLY A CA 1
ATOM 3294 C C . GLY A 1 430 ? 3.308 9.361 0.892 1.00 91.06 430 GLY A C 1
ATOM 3295 O O . GLY A 1 430 ? 2.382 9.193 1.686 1.00 91.06 430 GLY A O 1
ATOM 3296 N N . CYS A 1 431 ? 4.207 8.414 0.638 1.00 94.44 431 CYS A N 1
ATOM 3297 C CA . CYS A 1 431 ? 4.347 7.215 1.454 1.00 94.44 431 CYS A CA 1
ATOM 3298 C C . CYS A 1 431 ? 5.059 7.556 2.771 1.00 94.44 431 CYS A C 1
ATOM 3300 O O . CYS A 1 431 ? 5.994 8.344 2.773 1.00 94.44 431 CYS A O 1
ATOM 3302 N N . CYS A 1 432 ? 4.703 6.889 3.871 1.00 95.56 432 CYS A N 1
ATOM 3303 C CA . CYS A 1 432 ? 5.461 6.990 5.121 1.00 95.56 432 CYS A CA 1
ATOM 3304 C C . CYS A 1 432 ? 6.885 6.409 5.021 1.00 95.56 432 CYS A C 1
ATOM 3306 O O . CYS A 1 432 ? 7.694 6.624 5.903 1.00 95.56 432 CYS A O 1
ATOM 3308 N N . GLY A 1 433 ? 7.209 5.619 3.994 1.00 94.62 433 GLY A N 1
ATOM 3309 C CA . GLY A 1 433 ? 8.537 5.021 3.820 1.00 94.62 433 GLY A CA 1
ATOM 3310 C C . GLY A 1 433 ? 8.780 3.722 4.597 1.00 94.62 433 GLY A C 1
ATOM 3311 O O . GLY A 1 433 ? 9.768 3.046 4.326 1.00 94.62 433 GLY A O 1
ATOM 3312 N N . MET A 1 434 ? 7.890 3.303 5.504 1.00 94.75 434 MET A N 1
ATOM 3313 C CA . MET A 1 434 ? 8.042 2.032 6.238 1.00 94.75 434 MET A CA 1
ATOM 3314 C C . MET A 1 434 ? 7.704 0.800 5.393 1.00 94.75 434 MET A C 1
ATOM 3316 O O . MET A 1 434 ? 8.413 -0.201 5.465 1.00 94.75 434 MET A O 1
ATOM 3320 N N . ALA A 1 435 ? 6.622 0.869 4.602 1.00 90.94 435 ALA A N 1
ATOM 3321 C CA . ALA A 1 435 ? 6.166 -0.174 3.669 1.00 90.94 435 ALA A CA 1
ATOM 3322 C C . ALA A 1 435 ? 6.324 -1.619 4.206 1.00 90.94 435 ALA A C 1
ATOM 3324 O O . ALA A 1 435 ? 7.000 -2.472 3.621 1.00 90.94 435 ALA A O 1
ATOM 3325 N N . GLY A 1 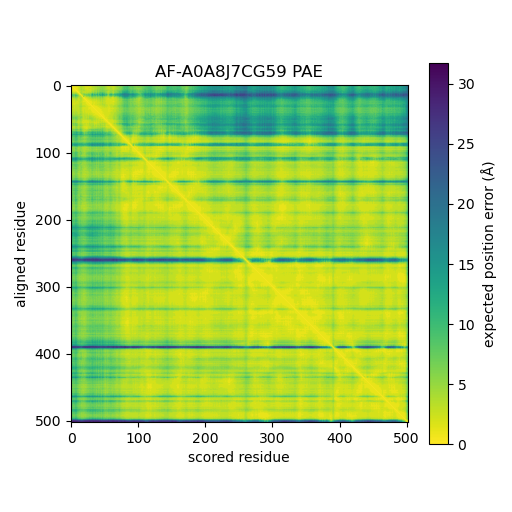436 ? 5.710 -1.896 5.361 1.00 88.12 436 GLY A N 1
ATOM 3326 C CA . GLY A 1 436 ? 5.880 -3.159 6.076 1.00 88.12 436 GLY A CA 1
ATOM 3327 C C . GLY A 1 436 ? 7.250 -3.248 6.746 1.00 88.12 436 GLY A C 1
ATOM 3328 O O . GLY A 1 436 ? 7.544 -2.485 7.657 1.00 88.12 436 GLY A O 1
ATOM 3329 N N . ALA A 1 437 ? 8.070 -4.207 6.316 1.00 90.94 437 ALA A N 1
ATOM 3330 C CA . ALA A 1 437 ? 9.412 -4.410 6.862 1.00 90.94 437 ALA A CA 1
ATOM 3331 C C . ALA A 1 437 ? 10.498 -3.617 6.116 1.00 90.94 437 ALA A C 1
ATOM 3333 O O . ALA A 1 437 ? 11.652 -3.663 6.528 1.00 90.94 437 ALA A O 1
ATOM 3334 N N . PHE A 1 438 ? 10.167 -2.917 5.022 1.00 95.12 438 PHE A N 1
ATOM 3335 C CA . PHE A 1 438 ? 11.152 -2.193 4.213 1.00 95.12 438 PHE A CA 1
ATOM 3336 C C . PHE A 1 438 ? 11.956 -1.200 5.063 1.00 95.12 438 PHE A C 1
ATOM 3338 O O . PHE A 1 438 ? 13.177 -1.296 5.102 1.00 95.12 438 PHE A O 1
ATOM 3345 N N . GLY A 1 439 ? 11.280 -0.340 5.830 1.00 94.44 439 GLY A N 1
ATOM 3346 C CA . GLY A 1 439 ? 11.924 0.630 6.721 1.00 94.44 439 GLY A CA 1
ATOM 3347 C C . GLY A 1 439 ? 12.628 0.022 7.936 1.00 94.44 439 GLY A C 1
ATOM 3348 O O . GLY A 1 439 ? 13.376 0.720 8.614 1.00 94.44 439 GLY A O 1
ATOM 3349 N N . MET A 1 440 ? 12.436 -1.275 8.196 1.00 94.12 440 MET A N 1
ATOM 3350 C CA . MET A 1 440 ? 13.133 -2.013 9.255 1.00 94.12 440 MET A CA 1
ATOM 3351 C C . MET A 1 440 ? 14.418 -2.682 8.758 1.00 94.12 440 MET A C 1
ATOM 3353 O O . MET A 1 440 ? 15.224 -3.131 9.568 1.00 94.12 440 MET A O 1
ATOM 3357 N N . LEU A 1 441 ? 14.619 -2.796 7.442 1.00 95.88 441 LEU A N 1
ATOM 3358 C CA . LEU A 1 441 ? 15.816 -3.410 6.876 1.00 95.88 441 LEU A CA 1
ATOM 3359 C C . LEU A 1 441 ? 16.963 -2.400 6.865 1.00 95.88 441 LEU A C 1
ATOM 3361 O O . LEU A 1 441 ? 16.833 -1.307 6.317 1.00 95.88 441 LEU A O 1
ATOM 3365 N N . LYS A 1 442 ? 18.124 -2.795 7.392 1.00 96.38 442 LYS A N 1
ATOM 3366 C CA . LYS A 1 442 ? 19.340 -1.971 7.449 1.00 96.38 442 LYS A CA 1
ATOM 3367 C C . LYS A 1 442 ? 19.723 -1.401 6.085 1.00 96.38 442 LYS A C 1
ATOM 3369 O O . LYS A 1 442 ? 20.062 -0.229 5.982 1.00 96.38 442 LYS A O 1
ATOM 3374 N N . ALA A 1 443 ? 19.609 -2.213 5.034 1.00 95.44 443 ALA A N 1
ATOM 3375 C CA . ALA A 1 443 ? 19.918 -1.814 3.660 1.00 95.44 443 ALA A CA 1
ATOM 3376 C C . ALA A 1 443 ? 18.996 -0.709 3.106 1.00 95.44 443 ALA A C 1
ATOM 3378 O O . ALA A 1 443 ? 19.312 -0.098 2.092 1.00 95.44 443 ALA A O 1
ATOM 3379 N N . HIS A 1 444 ? 17.850 -0.463 3.742 1.00 96.38 444 HIS A N 1
ATOM 3380 C CA . HIS A 1 444 ? 16.831 0.470 3.263 1.00 96.38 444 HIS A CA 1
ATOM 3381 C C . HIS A 1 444 ? 16.489 1.557 4.281 1.00 96.38 444 HIS A C 1
ATOM 3383 O O . HIS A 1 444 ? 15.688 2.434 3.973 1.00 96.38 444 HIS A O 1
ATOM 3389 N N . ARG A 1 445 ? 17.079 1.521 5.481 1.00 94.56 445 ARG A N 1
ATOM 3390 C CA . ARG A 1 445 ? 16.725 2.413 6.591 1.00 94.56 445 ARG A CA 1
ATOM 3391 C C . ARG A 1 445 ? 16.874 3.886 6.220 1.00 94.56 445 ARG A C 1
ATOM 3393 O O . ARG A 1 445 ? 15.995 4.683 6.524 1.00 94.56 445 ARG A O 1
ATOM 3400 N N . GLU A 1 446 ? 17.953 4.221 5.522 1.00 96.12 446 GLU A N 1
ATOM 3401 C CA . GLU A 1 446 ? 18.218 5.586 5.073 1.00 96.12 446 GLU A CA 1
ATOM 3402 C C . GLU A 1 446 ? 17.234 6.031 3.982 1.00 96.12 446 GLU A C 1
ATOM 3404 O O . GLU A 1 446 ? 16.555 7.041 4.135 1.00 96.12 446 GLU A O 1
ATOM 3409 N N . LEU A 1 447 ? 17.045 5.218 2.938 1.00 97.06 447 LEU A N 1
ATOM 3410 C CA . LEU A 1 447 ? 16.062 5.501 1.888 1.00 97.06 447 LEU A CA 1
ATOM 3411 C C . LEU A 1 447 ? 14.632 5.609 2.450 1.00 97.06 447 LEU A C 1
ATOM 3413 O O . LEU A 1 447 ? 13.853 6.453 2.021 1.00 97.06 447 LEU A O 1
ATOM 3417 N N . SER A 1 448 ? 14.286 4.785 3.440 1.00 97.25 448 SER A N 1
ATOM 3418 C CA . SER A 1 448 ? 13.009 4.851 4.155 1.00 97.25 448 SER A CA 1
ATOM 3419 C C . SER A 1 448 ? 12.810 6.196 4.855 1.00 97.25 448 SER A C 1
ATOM 3421 O O . SER A 1 448 ? 11.714 6.750 4.779 1.00 97.25 448 SER A O 1
ATOM 3423 N N . ARG A 1 449 ? 13.857 6.747 5.483 1.00 96.94 449 ARG A N 1
ATOM 3424 C CA . ARG A 1 449 ? 13.823 8.080 6.105 1.00 96.94 449 ARG A CA 1
ATOM 3425 C C . ARG A 1 449 ? 13.706 9.192 5.072 1.00 96.94 449 ARG A C 1
ATOM 3427 O O . ARG A 1 449 ? 12.882 10.077 5.257 1.00 96.94 449 ARG A O 1
ATOM 3434 N N . GLN A 1 450 ? 14.446 9.110 3.968 1.00 96.81 450 GLN A N 1
ATOM 3435 C CA . GLN A 1 450 ? 14.350 10.092 2.881 1.00 96.81 450 GLN A CA 1
ATOM 3436 C C . GLN A 1 450 ? 12.941 10.130 2.280 1.00 96.81 450 GLN A C 1
ATOM 3438 O O . GLN A 1 450 ? 12.373 11.202 2.101 1.00 96.81 450 GLN A O 1
ATOM 3443 N N . VAL A 1 451 ? 12.328 8.961 2.057 1.00 96.75 451 VAL A N 1
ATOM 3444 C CA . VAL A 1 451 ? 10.922 8.868 1.629 1.00 96.75 451 VAL A CA 1
ATOM 3445 C C . VAL A 1 451 ? 9.971 9.491 2.656 1.00 96.75 451 VAL A C 1
ATOM 3447 O O . VAL A 1 451 ? 8.976 10.099 2.272 1.00 96.75 451 VAL A O 1
ATOM 3450 N N . ALA A 1 452 ? 10.256 9.332 3.949 1.00 96.88 452 ALA A N 1
ATOM 3451 C CA . ALA A 1 452 ? 9.426 9.855 5.027 1.00 96.88 452 ALA A CA 1
ATOM 3452 C C . ALA A 1 452 ? 9.609 11.362 5.284 1.00 96.88 452 ALA A C 1
ATOM 3454 O O . ALA A 1 452 ? 8.742 11.941 5.933 1.00 96.88 452 ALA A O 1
ATOM 3455 N N . SER A 1 453 ? 10.689 11.994 4.802 1.00 96.44 453 SER A N 1
ATOM 3456 C CA . SER A 1 453 ? 11.037 13.389 5.140 1.00 96.44 453 SER A CA 1
ATOM 3457 C C . SER A 1 453 ? 9.885 14.372 4.911 1.00 96.44 453 SER A C 1
A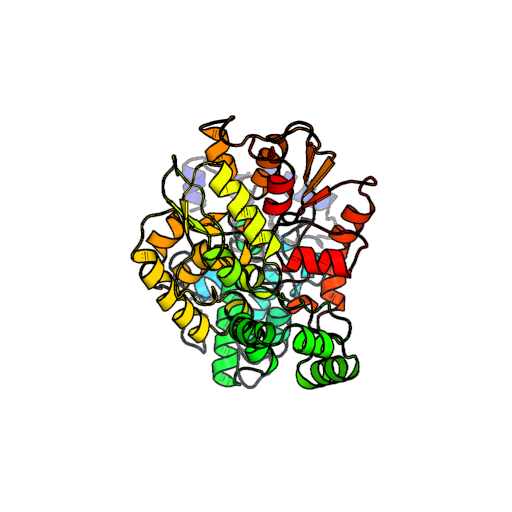TOM 3459 O O . SER A 1 453 ? 9.529 15.063 5.862 1.00 96.44 453 SER A O 1
ATOM 3461 N N . PRO A 1 454 ? 9.183 14.368 3.756 1.00 95.44 454 PRO A N 1
ATOM 3462 C CA . PRO A 1 454 ? 8.066 15.294 3.549 1.00 95.44 454 PRO A CA 1
ATOM 3463 C C . PRO A 1 454 ? 6.897 15.073 4.521 1.00 95.44 454 PRO A C 1
ATOM 3465 O O . PRO A 1 454 ? 6.163 16.003 4.841 1.00 95.44 454 PRO A O 1
ATOM 3468 N N . LEU A 1 455 ? 6.697 13.836 4.996 1.00 96.88 455 LEU A N 1
ATOM 3469 C CA . LEU A 1 455 ? 5.700 13.535 6.026 1.00 96.88 455 LEU A CA 1
ATOM 3470 C C . LEU A 1 455 ? 6.142 14.058 7.395 1.00 96.88 455 LEU A C 1
ATOM 3472 O O . LEU A 1 455 ? 5.320 14.624 8.106 1.00 96.88 455 LEU A O 1
ATOM 3476 N N . VAL A 1 456 ? 7.414 13.873 7.753 1.00 97.75 456 VAL A N 1
ATOM 3477 C CA . VAL A 1 456 ? 7.989 14.393 9.002 1.00 97.75 456 VAL A CA 1
ATOM 3478 C C . VAL A 1 456 ? 7.881 15.917 9.034 1.00 97.75 456 VAL A C 1
ATOM 3480 O O . VAL A 1 456 ? 7.298 16.455 9.965 1.00 97.75 456 VAL A O 1
ATOM 3483 N N . GLU A 1 457 ? 8.301 16.599 7.967 1.00 96.94 457 GLU A N 1
ATOM 3484 C CA . GLU A 1 457 ? 8.201 18.059 7.834 1.00 96.94 457 GLU A CA 1
ATOM 3485 C C . GLU A 1 457 ? 6.753 18.558 7.958 1.00 96.94 457 GLU A C 1
ATOM 3487 O O . GLU A 1 457 ? 6.488 19.549 8.637 1.00 96.94 457 GLU A O 1
ATOM 3492 N N . ALA A 1 458 ? 5.796 17.856 7.341 1.00 97.25 458 ALA A N 1
ATOM 3493 C CA . ALA A 1 458 ? 4.382 18.205 7.444 1.00 97.25 458 ALA A CA 1
ATOM 3494 C C . ALA A 1 458 ? 3.820 18.016 8.862 1.00 97.25 458 ALA A C 1
ATOM 3496 O O . ALA A 1 458 ? 2.939 18.775 9.258 1.00 97.25 458 ALA A O 1
ATOM 3497 N N . ILE A 1 459 ? 4.306 17.018 9.607 1.00 97.81 459 ILE A N 1
ATOM 3498 C CA . ILE A 1 459 ? 3.910 16.753 10.998 1.00 97.81 459 ILE A CA 1
ATOM 3499 C C . ILE A 1 459 ? 4.539 17.778 11.942 1.00 97.81 459 ILE A C 1
ATOM 3501 O O . ILE A 1 459 ? 3.836 18.320 12.788 1.00 97.81 459 ILE A O 1
ATOM 3505 N N . ASP A 1 460 ? 5.823 18.087 11.774 1.00 96.62 460 ASP A N 1
ATOM 3506 C CA . ASP A 1 460 ? 6.541 19.065 12.601 1.00 96.62 460 ASP A CA 1
ATOM 3507 C C . ASP A 1 460 ? 5.982 20.489 12.428 1.00 96.62 460 ASP A C 1
ATOM 3509 O O . ASP A 1 460 ? 6.093 21.324 13.324 1.00 96.62 460 ASP A O 1
ATOM 3513 N N . ALA A 1 461 ? 5.345 20.764 11.286 1.00 96.88 461 ALA A N 1
ATOM 3514 C CA . ALA A 1 461 ? 4.652 22.018 11.003 1.00 96.88 461 ALA A CA 1
ATOM 3515 C C . ALA A 1 461 ? 3.209 22.085 11.548 1.00 96.88 461 ALA A C 1
ATOM 3517 O O . ALA A 1 461 ? 2.527 23.095 11.334 1.00 96.88 461 ALA A O 1
ATOM 3518 N N . LEU A 1 462 ? 2.705 21.033 12.204 1.00 96.69 462 LEU A N 1
ATOM 3519 C CA . LEU A 1 462 ? 1.363 21.044 12.786 1.00 96.69 462 LEU A CA 1
ATOM 3520 C C . LEU A 1 462 ? 1.299 21.925 14.042 1.00 96.69 462 LEU A C 1
ATOM 3522 O O . LEU A 1 462 ? 2.254 21.970 14.821 1.00 96.69 462 LEU A O 1
ATOM 3526 N N . PRO A 1 463 ? 0.161 22.599 14.288 1.00 94.06 463 PRO A N 1
ATOM 3527 C CA . PRO A 1 463 ? -0.069 23.274 15.557 1.00 94.06 463 PRO A CA 1
ATOM 3528 C C . PRO A 1 463 ? 0.047 22.306 16.748 1.00 94.06 463 PRO A C 1
ATOM 3530 O O . PRO A 1 463 ? -0.319 21.129 16.616 1.00 94.06 463 PRO A O 1
ATOM 3533 N N . PRO A 1 464 ? 0.490 22.785 17.926 1.00 90.00 464 PRO A N 1
ATOM 3534 C CA . PRO A 1 464 ? 0.406 22.012 19.161 1.00 90.00 464 PRO A CA 1
ATOM 3535 C C . PRO A 1 464 ? -1.012 21.472 19.392 1.00 90.00 464 PRO A C 1
ATOM 3537 O O . PRO A 1 464 ? -1.988 22.089 18.973 1.00 90.00 464 PRO A O 1
ATOM 3540 N N . ASP A 1 465 ? -1.114 20.319 20.053 1.00 88.50 465 ASP A N 1
ATOM 3541 C CA . ASP A 1 465 ? -2.379 19.639 20.380 1.00 88.50 465 ASP A CA 1
ATOM 3542 C C . ASP A 1 465 ? -3.217 19.151 19.173 1.00 88.50 465 ASP A C 1
ATOM 3544 O O . ASP A 1 465 ? -4.326 18.644 19.353 1.00 88.50 465 ASP A O 1
ATOM 3548 N N . THR A 1 466 ? -2.682 19.216 17.946 1.00 95.56 466 THR A N 1
ATOM 3549 C CA . THR A 1 466 ? -3.320 18.610 16.764 1.00 95.56 466 THR A CA 1
ATOM 3550 C C . THR A 1 466 ? -3.352 17.088 16.893 1.00 95.56 466 THR A C 1
ATOM 3552 O O . THR A 1 466 ? -2.317 16.439 17.072 1.00 95.56 466 THR A O 1
ATOM 3555 N N . THR A 1 467 ? -4.532 16.485 16.736 1.00 96.56 467 THR A N 1
ATOM 3556 C CA . THR A 1 467 ? -4.652 15.022 16.701 1.00 96.56 467 THR A CA 1
ATOM 3557 C C . THR A 1 467 ? -4.200 14.506 15.342 1.00 96.56 467 THR A C 1
ATOM 3559 O O . THR A 1 467 ? -4.741 14.902 14.316 1.00 96.56 467 THR A O 1
ATOM 3562 N N . LEU A 1 468 ? -3.229 13.596 15.311 1.00 98.00 468 LEU A N 1
ATOM 3563 C CA . LEU A 1 468 ? -2.765 12.976 14.070 1.00 98.00 468 LEU A CA 1
ATOM 3564 C C . LEU A 1 468 ? -3.418 11.603 13.876 1.00 98.00 468 LEU A C 1
ATOM 3566 O O . LEU A 1 468 ? -3.256 10.711 14.708 1.00 98.00 468 LEU A O 1
ATOM 3570 N N . VAL A 1 469 ? -4.110 11.410 12.755 1.00 98.06 469 VAL A N 1
ATOM 3571 C CA . VAL A 1 469 ? -4.775 10.153 12.388 1.00 98.06 469 VAL A CA 1
ATOM 3572 C C . VAL A 1 469 ? -4.038 9.465 11.240 1.00 98.06 469 VAL A C 1
ATOM 3574 O O . VAL A 1 469 ? -3.764 10.063 10.195 1.00 98.06 469 VAL A O 1
ATOM 3577 N N . ALA A 1 470 ? -3.756 8.170 11.416 1.00 97.44 470 ALA A N 1
ATOM 3578 C CA . ALA A 1 470 ? -3.245 7.293 10.363 1.00 97.44 470 ALA A CA 1
ATOM 3579 C C . ALA A 1 470 ? -3.764 5.850 10.531 1.00 97.44 470 ALA A C 1
ATOM 3581 O O . ALA A 1 470 ? -3.432 5.162 11.502 1.00 97.44 470 ALA A O 1
ATOM 3582 N N . SER A 1 471 ? -4.530 5.346 9.555 1.00 91.56 471 SER A N 1
ATOM 3583 C CA . SER A 1 471 ? -5.158 4.010 9.630 1.00 91.56 471 SER A CA 1
ATOM 3584 C C . SER A 1 471 ? -4.161 2.847 9.512 1.00 91.56 471 SER A C 1
ATOM 3586 O O . SER A 1 471 ? -4.357 1.786 10.097 1.00 91.56 471 SER A O 1
ATOM 3588 N N . GLY A 1 472 ? -3.031 3.027 8.821 1.00 94.56 472 GLY A N 1
ATOM 3589 C CA . GLY A 1 472 ? -2.052 1.950 8.634 1.00 94.56 472 GLY A CA 1
ATOM 3590 C C . GLY A 1 472 ? -1.048 1.795 9.775 1.00 94.56 472 GLY A C 1
ATOM 3591 O O . GLY A 1 472 ? -0.393 2.758 10.180 1.00 94.56 472 GLY A O 1
ATOM 3592 N N . THR A 1 473 ? -0.832 0.554 10.203 1.00 95.12 473 THR A N 1
ATOM 3593 C CA . THR A 1 473 ? 0.129 0.159 11.248 1.00 95.12 473 THR A CA 1
ATOM 3594 C C . THR A 1 473 ? 1.551 0.607 10.924 1.00 95.12 473 THR A C 1
ATOM 3596 O O . THR A 1 473 ? 2.251 1.181 11.756 1.00 95.12 473 THR A O 1
ATOM 3599 N N . SER A 1 474 ? 1.995 0.382 9.683 1.00 95.25 474 SER A N 1
ATOM 3600 C CA . SER A 1 474 ? 3.327 0.811 9.245 1.00 95.25 474 SER A CA 1
ATOM 3601 C C . SER A 1 474 ? 3.482 2.332 9.252 1.00 95.25 474 SER A C 1
ATOM 3603 O O . SER A 1 474 ? 4.562 2.814 9.578 1.00 95.25 474 SER A O 1
ATOM 3605 N N . CYS A 1 475 ? 2.428 3.087 8.921 1.00 96.94 475 CYS A N 1
ATOM 3606 C CA . CYS A 1 475 ? 2.460 4.547 8.984 1.00 96.94 475 CYS A CA 1
ATOM 3607 C C . CYS A 1 475 ? 2.590 5.032 10.428 1.00 96.94 475 CYS A C 1
ATOM 3609 O O . CYS A 1 475 ? 3.490 5.821 10.705 1.00 96.94 475 CYS A O 1
ATOM 3611 N N . ARG A 1 476 ? 1.765 4.515 11.351 1.00 96.62 476 ARG A N 1
ATOM 3612 C CA . ARG A 1 476 ? 1.833 4.892 12.772 1.00 96.62 476 ARG A CA 1
ATOM 3613 C C . ARG A 1 476 ? 3.202 4.604 13.381 1.00 96.62 476 ARG A C 1
ATOM 3615 O O . ARG A 1 476 ? 3.782 5.484 14.010 1.00 96.62 476 ARG A O 1
ATOM 3622 N N . HIS A 1 477 ? 3.751 3.412 13.139 1.00 94.75 477 HIS A N 1
ATOM 3623 C CA . HIS A 1 477 ? 5.074 3.049 13.650 1.00 94.75 477 HIS A CA 1
ATOM 3624 C C . HIS A 1 477 ? 6.201 3.906 13.075 1.00 94.75 477 HIS A C 1
ATOM 3626 O O . HIS A 1 477 ? 7.123 4.235 13.811 1.00 94.75 477 HIS A O 1
ATOM 3632 N N . GLN A 1 478 ? 6.148 4.270 11.791 1.00 96.38 478 GLN A N 1
ATOM 3633 C CA . GLN A 1 478 ? 7.158 5.156 11.210 1.00 96.38 478 GLN A CA 1
ATOM 3634 C C . GLN A 1 478 ? 7.094 6.552 11.816 1.00 96.38 478 GLN A C 1
ATOM 3636 O O . GLN A 1 478 ? 8.118 7.114 12.181 1.00 96.38 478 GLN A O 1
ATOM 3641 N N . ILE A 1 479 ? 5.891 7.116 11.908 1.00 97.06 479 ILE A N 1
ATOM 3642 C CA . ILE A 1 479 ? 5.695 8.457 12.451 1.00 97.06 479 ILE A CA 1
ATOM 3643 C C . ILE A 1 479 ? 6.202 8.500 13.896 1.00 97.06 479 ILE A C 1
ATOM 3645 O O . ILE A 1 479 ? 6.982 9.381 14.233 1.00 97.06 479 ILE A O 1
ATOM 3649 N N . ALA A 1 480 ? 5.840 7.514 14.721 1.00 95.56 480 ALA A N 1
ATOM 3650 C CA . ALA A 1 480 ? 6.298 7.432 16.108 1.00 95.56 480 ALA A CA 1
ATOM 3651 C C . ALA A 1 480 ? 7.812 7.167 16.254 1.00 95.56 480 ALA A C 1
ATOM 3653 O O . ALA A 1 480 ? 8.374 7.404 17.319 1.00 95.56 480 ALA A O 1
ATOM 3654 N N . ASP A 1 481 ? 8.462 6.634 15.216 1.00 94.94 481 ASP A N 1
ATOM 3655 C CA . ASP A 1 481 ? 9.908 6.392 15.172 1.00 94.94 481 ASP A CA 1
ATOM 3656 C C . ASP A 1 481 ? 10.706 7.619 14.715 1.00 94.94 481 ASP A C 1
ATOM 3658 O O . ASP A 1 481 ? 11.852 7.788 15.125 1.00 94.94 481 ASP A O 1
ATOM 3662 N N . LEU A 1 482 ? 10.118 8.467 13.868 1.00 96.44 482 LEU A N 1
ATOM 3663 C CA . LEU A 1 482 ? 10.796 9.625 13.278 1.00 96.44 482 LEU A CA 1
ATOM 3664 C C . LEU A 1 482 ? 10.386 10.969 13.889 1.00 96.44 482 LEU A C 1
ATOM 3666 O O . LEU A 1 482 ? 11.047 11.964 13.613 1.00 96.44 482 LEU A O 1
ATOM 3670 N N . THR A 1 483 ? 9.326 11.007 14.698 1.00 96.25 483 THR A N 1
ATOM 3671 C CA . THR A 1 483 ? 8.767 12.233 15.290 1.00 96.25 483 THR A CA 1
ATOM 3672 C C . THR A 1 483 ? 8.333 12.003 16.740 1.00 96.25 483 THR A C 1
ATOM 3674 O O . THR A 1 483 ? 8.164 10.865 17.191 1.00 96.25 483 THR A O 1
ATOM 3677 N N . ASP A 1 484 ? 8.062 13.090 17.461 1.00 94.31 484 ASP A N 1
A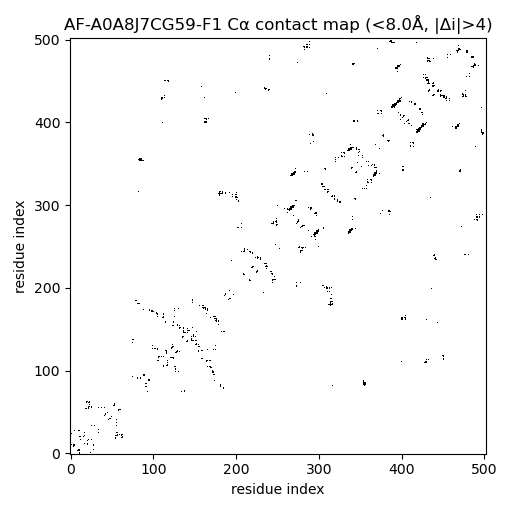TOM 3678 C CA . ASP A 1 484 ? 7.450 13.029 18.793 1.00 94.31 484 ASP A CA 1
ATOM 3679 C C . ASP A 1 484 ? 5.928 12.805 18.752 1.00 94.31 484 ASP A C 1
ATOM 3681 O O . ASP A 1 484 ? 5.309 12.542 19.788 1.00 94.31 484 ASP A O 1
ATOM 3685 N N . ALA A 1 485 ? 5.315 12.827 17.563 1.00 95.81 485 ALA A N 1
ATOM 3686 C CA . ALA A 1 485 ? 3.888 12.600 17.405 1.00 95.81 485 ALA A CA 1
ATOM 3687 C C . ALA A 1 485 ? 3.485 11.169 17.804 1.00 95.81 485 ALA A C 1
ATOM 3689 O O . ALA A 1 485 ? 4.244 10.195 17.701 1.00 95.81 485 ALA A O 1
ATOM 3690 N N . ARG A 1 486 ? 2.243 11.032 18.269 1.00 94.88 486 ARG A N 1
ATOM 3691 C CA . ARG A 1 486 ? 1.618 9.751 18.623 1.00 94.88 486 ARG A CA 1
ATOM 3692 C C . ARG A 1 486 ? 0.344 9.594 17.800 1.00 94.88 486 ARG A C 1
ATOM 3694 O O . ARG A 1 486 ? -0.732 9.928 18.288 1.00 94.88 486 ARG A O 1
ATOM 3701 N N . PRO A 1 487 ? 0.464 9.161 16.534 1.00 96.88 487 PRO A N 1
ATOM 3702 C CA . PRO A 1 487 ? -0.695 9.036 15.673 1.00 96.88 487 PRO A CA 1
ATOM 3703 C C . PRO A 1 487 ? -1.627 7.945 16.194 1.00 96.88 487 PRO A C 1
ATOM 3705 O O . PRO A 1 487 ? -1.175 6.856 16.555 1.00 96.88 487 PRO A O 1
ATOM 3708 N N . VAL A 1 488 ? -2.923 8.226 16.174 1.00 97.25 488 VAL A N 1
ATOM 3709 C CA . VAL A 1 488 ? -3.975 7.275 16.544 1.00 97.25 488 VAL A CA 1
ATOM 3710 C C . VAL A 1 488 ? -4.612 6.672 15.297 1.00 97.25 488 VAL A C 1
ATOM 3712 O O . VAL A 1 488 ? -4.548 7.232 14.195 1.00 97.25 488 VAL A O 1
ATOM 3715 N N . HIS A 1 489 ? -5.227 5.504 15.449 1.00 98.25 489 HIS A N 1
ATOM 3716 C CA . HIS A 1 489 ? -6.094 4.974 14.405 1.00 98.25 489 HIS A CA 1
ATOM 3717 C C . HIS A 1 489 ? -7.425 5.746 14.377 1.00 98.25 489 HIS A C 1
ATOM 3719 O O . HIS A 1 489 ? -7.924 6.166 15.420 1.00 98.25 489 HIS A O 1
ATOM 3725 N N . LEU A 1 490 ? -8.058 5.879 13.205 1.00 97.38 490 LEU A N 1
ATOM 3726 C CA . LEU A 1 490 ? -9.347 6.575 13.076 1.00 97.38 490 LEU A CA 1
ATOM 3727 C C . LEU A 1 490 ? -10.428 5.998 14.004 1.00 97.38 490 LEU A C 1
ATOM 3729 O O . LEU A 1 490 ? -11.140 6.739 14.664 1.00 97.38 490 LEU A O 1
ATOM 3733 N N . ALA A 1 491 ? -10.519 4.672 14.097 1.00 98.19 491 ALA A N 1
ATOM 3734 C CA . ALA A 1 491 ? -11.410 4.000 15.044 1.00 98.19 491 ALA A CA 1
ATOM 3735 C C . ALA A 1 491 ? -11.202 4.446 16.503 1.00 98.19 491 ALA A C 1
ATOM 3737 O O . ALA A 1 491 ? -12.183 4.607 17.217 1.00 98.19 491 ALA A O 1
ATOM 3738 N N . GLU A 1 492 ? -9.957 4.662 16.943 1.00 97.75 492 GLU A N 1
ATOM 3739 C CA . GLU A 1 492 ? -9.655 5.142 18.301 1.00 97.75 492 GLU A CA 1
ATOM 3740 C C . GLU A 1 492 ? -10.096 6.593 18.480 1.00 97.75 492 GLU A C 1
ATOM 3742 O O . GLU A 1 492 ? -10.720 6.910 19.491 1.00 97.75 492 GLU A O 1
ATOM 3747 N N . PHE A 1 493 ? -9.848 7.441 17.476 1.00 96.81 493 PHE A N 1
ATOM 3748 C CA . PHE A 1 493 ? -10.358 8.811 17.452 1.00 96.81 493 PHE A CA 1
ATOM 3749 C C . PHE A 1 493 ? -11.890 8.834 17.574 1.00 96.81 493 PHE A C 1
ATOM 3751 O O . PHE A 1 493 ? -12.413 9.423 18.516 1.00 96.81 493 PHE A O 1
ATOM 3758 N N . LEU A 1 494 ? -12.612 8.116 16.708 1.00 96.50 494 LEU A N 1
ATOM 3759 C CA . LEU A 1 494 ? -14.078 8.080 16.737 1.00 96.50 494 LEU A CA 1
ATOM 3760 C C . LEU A 1 494 ? -14.621 7.501 18.046 1.00 96.50 494 LEU A C 1
ATOM 3762 O O . LEU A 1 494 ? -15.567 8.051 18.599 1.00 96.50 494 LEU A O 1
ATOM 3766 N N . ALA A 1 495 ? -14.015 6.428 18.565 1.00 95.94 495 ALA A N 1
ATOM 3767 C CA . ALA A 1 495 ? -14.422 5.841 19.840 1.00 95.94 495 ALA A CA 1
ATOM 3768 C C . ALA A 1 495 ? -14.242 6.820 21.007 1.00 95.94 495 ALA A C 1
ATOM 3770 O O . ALA A 1 495 ? -15.091 6.863 21.891 1.00 95.94 495 ALA A O 1
ATOM 3771 N N . SER A 1 496 ? -13.177 7.630 20.996 1.00 94.19 496 SER A N 1
ATOM 3772 C CA . SER A 1 496 ? -12.955 8.666 22.015 1.00 94.19 496 SER A CA 1
ATOM 3773 C C . SER A 1 496 ? -13.978 9.806 21.968 1.00 94.19 496 SER A C 1
ATOM 3775 O O . SER A 1 496 ? -14.101 10.556 22.932 1.00 94.19 496 SER A O 1
ATOM 3777 N N . CYS A 1 497 ? -14.715 9.923 20.860 1.00 94.50 497 CYS A N 1
ATOM 3778 C CA . CYS A 1 497 ? -15.766 10.914 20.665 1.00 94.50 497 CYS A CA 1
ATOM 3779 C C . CYS A 1 497 ? -17.177 10.353 20.893 1.00 94.50 497 CYS A C 1
ATOM 3781 O O . CYS A 1 497 ? -18.136 11.099 20.724 1.00 94.50 497 CYS A O 1
ATOM 3783 N N . LEU A 1 498 ? -17.347 9.072 21.238 1.00 92.62 498 LEU A N 1
ATOM 3784 C CA . LEU A 1 498 ? -18.665 8.519 21.565 1.00 92.62 498 LEU A CA 1
ATOM 3785 C C . LEU A 1 498 ? -19.109 8.975 22.959 1.00 92.62 498 LEU A C 1
ATOM 3787 O O . LEU A 1 498 ? -18.314 8.973 23.897 1.00 92.62 498 LEU A O 1
ATOM 3791 N N . ARG A 1 499 ? -20.396 9.304 23.108 1.00 85.50 499 ARG A N 1
ATOM 3792 C CA . ARG A 1 499 ? -21.030 9.477 24.421 1.00 85.50 499 ARG A CA 1
ATOM 3793 C C . ARG A 1 499 ? -20.939 8.171 25.217 1.00 85.50 499 ARG A C 1
ATOM 3795 O O . ARG A 1 499 ? -21.247 7.107 24.675 1.00 85.50 499 ARG A O 1
ATOM 3802 N N . ASP A 1 500 ? -20.602 8.257 26.504 1.00 69.88 500 ASP A N 1
ATOM 3803 C CA . ASP A 1 500 ? -20.713 7.110 27.410 1.00 69.88 500 ASP A CA 1
ATOM 3804 C C . ASP A 1 500 ? -22.168 6.598 27.426 1.00 69.88 500 ASP A C 1
ATOM 3806 O O . ASP A 1 500 ? -23.101 7.405 27.511 1.00 69.88 500 ASP A O 1
ATOM 3810 N N . PRO A 1 501 ? -22.409 5.279 27.332 1.00 56.53 501 PRO A N 1
ATOM 3811 C CA . PRO A 1 501 ? -23.761 4.748 27.444 1.00 56.53 501 PRO A CA 1
ATOM 3812 C C . PRO A 1 501 ? -24.345 5.118 28.818 1.00 56.53 501 PRO A C 1
ATOM 3814 O O . PRO A 1 501 ? -23.761 4.780 29.848 1.00 56.53 501 PRO A O 1
ATOM 3817 N N . VAL A 1 502 ? -25.471 5.845 28.807 1.00 39.12 502 VAL A N 1
ATOM 3818 C CA . VAL A 1 502 ? -26.240 6.247 30.004 1.00 39.12 502 VAL A CA 1
ATOM 3819 C C . VAL A 1 502 ? -26.871 5.041 30.683 1.00 39.12 502 VAL A C 1
ATOM 3821 O O . VAL A 1 502 ? -27.445 4.200 29.950 1.00 39.12 502 VAL A O 1
#

Sequence (502 aa):
VSDLCRRFSGSLAAEHGVGLARTEFLEAHLGADLFEASRRLKGLFDPRGVMNPGKIVGDGRYRVDRDLRLGEGSELGLPFGEVFAWTGRDDGFVANLEQCNGCGGCRKDVPTMCPTFTATGDEALSTRGRANIIRAALEGRFSGASPVATAELAEVLDTCLACKACVTECPSNVDMTLLKAELRHARHSENGIPLTDRVIAAADLLGRFGTALPSVANALLGWRGLRRIAERALGLDAGAPIPQFSHERFDRWFRRREAAVSPRRGRVILWDDTWVRYHEPGVGRAAVAVLEAAGFEVVLASGRVCCGRPAASRGLLDKVRRLGLHNLRLLAATREPIVFLEPSCWSMFRDEYRQLGIPDAHEVAERCVLFEDFVLEILSDDPEALPFEGRAGEVAVHGHCHAKALADARRVMELIDRVPGASARWLETGCCGMAGAFGMLKAHRELSRQVASPLVEAIDALPPDTTLVASGTSCRHQIADLTDARPVHLAEFLASCLRDPV

Mean predicted aligned error: 5.57 Å

Secondary structure (DSSP, 8-state):
-HHHHHHTT--S--SS--HHHHHTTHHHHH-HHHHHHHHHHHHHH-TTS-SSTTSSS--S---TTSS-SS-TT-----SS---S--TTTTTSHHHHHHT-----GGGS--SSSSHHHHHH--GGGSHHHHHHHHHHHHTT-S-SSSTTS-HHHHHHHHS-----HHHHHSTT---HHHHHHHHHHHHHHHH---HHHHHHHTHHHHHHHHTTSHHHHHHHHH-HHHHHHHHHHH-B-TTS--PPPPSS-HHHHHHHS---S--SS-EEEEE--HHHHHT-HHHHHHHHHHHHHTT-EEEE-TT----SHHHHTTT-HHHHHHHHHHHHHHHHT--S-EEES-HHHHHIIIIIHHHTT-TTHHHHHTTEEEHHHHHHHHHHH-TTSS-B-S---EEEE---HHHHHHS-TTHHHHHHTTSTT-EEEE------S-TTTGGGBGGGHHHHHHHHHHHHHHHHTSPTTPEEE---HHHHHHHHHHSS--PBPHHHHHHHTBPPP-

Foldseek 3Di:
DLVVCVVVLHDPDDPDDCWLQPQVSVCVNLPDVVLVVVVVVCCVVCVPCPPPNCTNNHPPPGYNQPPDPAHPPDDQDDPDDFLFCCLPACRDLVSLLVLLPPPCLLVDPAFARQLLCNLPVDCCSTPNNLSVLLSCLSVVVADDPHSLQGPSNVVNLLSDLLLLCCQPSPPSNRRVLSNSLRSLQVVCVVPNAAPLLVVLLCLLVCLVVCLVCQVVSQVLLVDLVNLVVCCVRNLFHSLADDFGWDPAFLVRVVVVDDAQPAADPEEAEEECASCCGTGNVVLVVLLSLQCVLLRHGYDYLPPQDHLRLSNSSSNVSVVNLVNLLVRLVSQVVDDHAYEYLALSSLCSLLPVCVRSVHPNSVVNNVRRDYSLVVSLVSCVVPVPSFAFDDDAEEAEEDFRSSCVNRHDSCSLQVSQVSHHHYHYDYQSHYHCLPSRCSCRRNVRVVSSVSSNVSVQVSVVPDDPPHAYEDSHPSNQSSCVSSHVDRHDHSSSVRSVRGDDDD

Solvent-accessible surface area (backbone atoms only — not comparable to full-atom values): 27151 Å² total; per-residue (Å²): 107,65,68,57,28,52,76,69,76,45,71,86,51,68,102,58,74,37,49,61,73,37,13,70,52,42,46,82,74,59,35,70,70,56,37,50,51,50,49,51,55,48,40,73,80,36,74,81,47,75,85,58,66,40,46,48,58,55,75,77,77,47,45,71,92,47,93,61,95,63,61,92,91,66,72,87,66,69,98,58,84,80,73,58,54,22,74,86,41,76,71,31,72,65,49,34,52,62,39,56,81,64,85,55,60,45,69,54,98,53,51,50,40,33,37,56,14,74,50,65,72,42,59,57,50,16,60,53,30,33,44,50,44,49,50,38,24,56,71,56,74,55,83,62,98,40,52,69,65,24,66,72,48,48,54,46,50,68,66,52,65,66,45,45,26,38,42,67,64,25,93,46,46,30,50,61,42,59,54,41,25,53,48,39,29,49,31,29,74,76,72,50,77,54,69,46,51,53,55,52,42,33,49,53,62,50,35,61,57,31,42,71,47,17,74,59,43,39,54,51,71,68,32,68,68,54,28,50,48,40,24,75,76,49,39,34,31,60,85,39,83,71,88,53,43,24,88,62,37,29,70,61,52,62,74,70,52,86,70,78,91,70,58,75,70,50,60,35,30,43,53,72,49,59,55,30,30,24,44,40,27,65,47,51,53,18,39,48,51,46,43,39,61,51,20,28,39,78,42,66,66,80,89,61,69,55,68,29,46,57,18,39,82,59,12,40,52,72,58,25,53,55,34,45,52,53,41,33,59,62,51,63,77,55,84,55,46,34,34,25,63,38,43,64,48,44,42,30,46,62,43,55,34,36,29,43,59,42,74,59,22,67,72,49,24,78,34,56,38,49,47,56,60,53,53,39,51,50,38,70,78,33,73,75,42,54,63,59,46,70,78,43,53,51,31,39,34,50,59,42,43,48,30,59,40,76,48,74,46,66,50,50,38,63,44,42,52,70,34,44,68,29,42,55,38,81,50,94,43,32,43,56,31,17,60,70,64,47,33,30,24,50,95,32,35,65,62,17,48,49,29,17,42,64,45,51,56,56,55,73,68,50,64,87,89,50,43,41,33,27,53,28,68,43,44,31,53,38,45,48,68,76,44,92,54,78,50,36,38,55,41,40,56,55,38,74,28,46,57,78,87,127

Radius of gyration: 25.63 Å; Cα contacts (8 Å, |Δi|>4): 846; chains: 1; bounding box: 56×51×76 Å